Protein AF-A0A9P9PGM4-F1 (afdb_monomer)

Radius of gyration: 31.2 Å; Cα contacts (8 Å, |Δi|>4): 717; chains: 1; bounding box: 84×68×75 Å

pLDDT: mean 77.13, std 28.69, range [23.31, 98.94]

Mean predicted aligned error: 14.94 Å

Solvent-accessible surface area (backbone atoms only — not comparable to full-atom values): 25599 Å² total; per-residue (Å²): 131,80,51,75,68,53,51,31,51,33,7,50,48,5,20,60,52,17,22,42,51,17,22,19,46,6,39,38,34,38,73,33,53,32,73,58,40,45,69,77,31,75,88,43,67,86,61,57,68,19,36,38,88,77,63,39,57,50,18,42,66,54,51,47,37,51,41,26,46,18,38,42,52,17,50,51,50,50,51,53,46,62,68,71,51,83,78,66,97,76,71,87,83,54,50,45,58,42,17,52,52,39,40,43,32,40,52,41,10,62,37,93,100,46,55,73,75,36,70,59,94,58,77,57,69,42,50,54,46,0,47,58,39,26,74,75,66,76,40,50,91,76,7,22,54,32,79,84,45,42,48,30,80,36,48,42,22,39,56,50,41,30,74,70,44,57,83,92,48,28,50,64,49,25,26,46,54,10,18,31,22,23,52,12,67,64,27,18,51,42,22,24,23,49,23,50,22,37,38,30,22,29,71,68,43,54,55,66,59,17,49,52,51,21,41,51,48,23,55,77,71,67,35,64,68,55,30,48,25,44,60,54,8,72,68,50,58,58,70,58,25,48,73,70,32,35,79,83,59,74,53,58,45,51,61,37,28,55,33,37,50,13,52,25,42,24,44,46,64,46,89,65,54,56,61,60,46,42,29,35,52,18,39,44,11,29,38,3,18,54,42,10,12,43,23,19,22,40,33,12,10,66,66,14,39,89,51,51,59,62,84,52,56,78,42,35,57,62,44,66,54,55,49,53,54,51,48,54,60,51,52,74,70,35,73,65,56,71,50,52,69,48,43,62,51,46,54,56,46,52,53,45,49,55,52,50,52,54,52,50,54,55,54,58,67,70,63,80,80,76,94,75,87,84,72,94,69,86,81,70,72,72,83,81,54,62,77,69,59,55,53,53,53,52,54,52,51,53,53,52,50,52,53,50,47,69,75,62,48,94,81,74,71,90,79,72,91,68,91,79,81,80,77,84,80,86,75,95,64,77,72,91,62,88,83,77,79,72,94,88,68,82,92,68,87,83,49,75,70,56,56,53,53,56,65,72,68,49,96,59,74,77,62,81,87,76,88,77,82,85,131

Structure (mmCIF, N/CA/C/O backbone):
data_AF-A0A9P9PGM4-F1
#
_entry.id   AF-A0A9P9PGM4-F1
#
loop_
_atom_site.group_PDB
_atom_site.id
_atom_site.type_symbol
_atom_site.label_atom_id
_atom_site.label_alt_id
_atom_site.label_comp_id
_atom_site.label_asym_id
_atom_site.label_entity_id
_atom_site.label_seq_id
_atom_site.pdbx_PDB_ins_code
_atom_site.Cartn_x
_atom_site.Cartn_y
_atom_site.Cartn_z
_atom_site.occupancy
_atom_site.B_iso_or_equiv
_atom_site.auth_seq_id
_atom_site.auth_comp_id
_atom_site.auth_asym_id
_atom_site.auth_atom_id
_atom_site.pdbx_PDB_model_num
ATOM 1 N N . MET A 1 1 ? -16.992 -25.460 -6.077 1.00 38.62 1 MET A N 1
ATOM 2 C CA . MET A 1 1 ? -17.039 -23.987 -5.975 1.00 38.62 1 MET A CA 1
ATOM 3 C C . MET A 1 1 ? -16.784 -23.627 -4.524 1.00 38.62 1 MET A C 1
ATOM 5 O O . MET A 1 1 ? -17.446 -24.204 -3.668 1.00 38.62 1 MET A O 1
ATOM 9 N N . ALA A 1 2 ? -15.798 -22.774 -4.248 1.00 45.53 2 ALA A N 1
ATOM 10 C CA . ALA A 1 2 ? -15.539 -22.279 -2.897 1.00 45.53 2 ALA A CA 1
ATOM 11 C C . ALA A 1 2 ? -16.765 -21.506 -2.378 1.00 45.53 2 ALA A C 1
ATOM 13 O O . ALA A 1 2 ? -17.490 -20.889 -3.161 1.00 45.53 2 ALA A O 1
ATOM 14 N N . SER A 1 3 ? -17.035 -21.563 -1.072 1.00 62.41 3 SER A N 1
ATOM 15 C CA . SER A 1 3 ? -18.123 -20.767 -0.487 1.00 62.41 3 SER A CA 1
ATOM 16 C C . SER A 1 3 ? -17.787 -19.269 -0.557 1.00 62.41 3 SER A C 1
ATOM 18 O O . SER A 1 3 ? -16.615 -18.896 -0.544 1.00 62.41 3 SER A O 1
ATOM 20 N N . SER A 1 4 ? -18.786 -18.381 -0.580 1.00 61.41 4 SER A N 1
ATOM 21 C CA . SER A 1 4 ? -18.541 -16.925 -0.583 1.00 61.41 4 SER A CA 1
ATOM 22 C C . SER A 1 4 ? -17.719 -16.449 0.627 1.00 61.41 4 SER A C 1
ATOM 24 O O . SER A 1 4 ? -16.965 -15.482 0.529 1.00 61.41 4 SER A O 1
ATOM 26 N N . HIS A 1 5 ? -17.825 -17.149 1.760 1.00 64.00 5 HIS A N 1
ATOM 27 C CA . HIS A 1 5 ? -17.013 -16.908 2.953 1.00 64.00 5 HIS A CA 1
ATOM 28 C C . HIS A 1 5 ? -15.541 -17.297 2.748 1.00 64.00 5 HIS A C 1
ATOM 30 O O . HIS A 1 5 ? -14.648 -16.572 3.178 1.00 64.00 5 HIS A O 1
ATOM 36 N N . ASP A 1 6 ? -15.298 -18.407 2.055 1.00 81.38 6 ASP A N 1
ATOM 37 C CA . ASP A 1 6 ? -13.960 -18.911 1.735 1.00 81.38 6 ASP A CA 1
ATOM 38 C C . ASP A 1 6 ? -13.230 -17.956 0.776 1.00 81.38 6 ASP A C 1
ATOM 40 O O . ASP A 1 6 ? -12.107 -17.532 1.037 1.00 81.38 6 ASP A O 1
ATOM 44 N N . MET A 1 7 ? -13.939 -17.460 -0.246 1.00 86.94 7 MET A N 1
ATOM 45 C CA . MET A 1 7 ? -13.414 -16.442 -1.164 1.00 86.94 7 MET A CA 1
ATOM 46 C C . MET A 1 7 ? -13.068 -15.118 -0.469 1.00 86.94 7 MET A C 1
ATOM 48 O O . MET A 1 7 ? -12.040 -14.513 -0.765 1.00 86.94 7 MET A O 1
ATOM 52 N N . ARG A 1 8 ? -13.908 -14.647 0.462 1.00 91.88 8 ARG A N 1
ATOM 53 C CA . ARG A 1 8 ? -13.643 -13.398 1.195 1.00 91.88 8 ARG A CA 1
ATOM 54 C C . ARG A 1 8 ? -12.407 -13.519 2.087 1.00 91.88 8 ARG A C 1
ATOM 56 O O . ARG A 1 8 ? -11.615 -12.579 2.162 1.00 91.88 8 ARG A O 1
ATOM 63 N N . THR A 1 9 ? -12.251 -14.660 2.754 1.00 95.38 9 THR A N 1
ATOM 64 C CA . THR A 1 9 ? -11.069 -14.973 3.568 1.00 95.38 9 THR A CA 1
ATOM 65 C C . THR A 1 9 ? -9.816 -15.018 2.701 1.00 95.38 9 THR A C 1
ATOM 67 O O . THR A 1 9 ? -8.855 -14.316 3.004 1.00 95.38 9 THR A O 1
ATOM 70 N N . SER A 1 10 ? -9.861 -15.746 1.581 1.00 97.50 10 SER A N 1
ATOM 71 C CA . SER A 1 10 ? -8.772 -15.805 0.600 1.00 97.50 10 SER A CA 1
ATOM 72 C C . SER A 1 10 ? -8.341 -14.408 0.131 1.00 97.50 10 SER A C 1
ATOM 74 O O . SER A 1 10 ? -7.159 -14.081 0.205 1.00 97.50 10 SER A O 1
ATOM 76 N N . ARG A 1 11 ? -9.283 -13.540 -0.262 1.00 98.44 11 ARG A N 1
ATOM 77 C CA . ARG A 1 11 ? -8.988 -12.165 -0.714 1.00 98.44 11 ARG A CA 1
ATOM 78 C C . ARG A 1 11 ? -8.483 -11.253 0.397 1.00 98.44 11 ARG A C 1
ATOM 80 O O . ARG A 1 11 ? -7.671 -10.374 0.145 1.00 98.44 11 ARG A O 1
ATOM 87 N N . THR A 1 12 ? -8.929 -11.463 1.632 1.00 98.38 12 THR A N 1
ATOM 88 C CA . THR A 1 12 ? -8.435 -10.709 2.795 1.00 98.38 12 THR A CA 1
ATOM 89 C C . THR A 1 12 ? -6.987 -11.085 3.115 1.00 98.38 12 THR A C 1
ATOM 91 O O . THR A 1 12 ? -6.157 -10.205 3.336 1.00 98.38 12 THR A O 1
ATOM 94 N N . LEU A 1 13 ? -6.667 -12.383 3.099 1.00 98.50 13 LEU A N 1
ATOM 95 C CA . LEU A 1 13 ? -5.295 -12.867 3.254 1.00 98.50 13 LEU A CA 1
ATOM 96 C C . LEU A 1 13 ? -4.415 -12.425 2.083 1.00 98.50 13 LEU A C 1
ATOM 98 O O . LEU A 1 13 ? -3.299 -11.969 2.309 1.00 98.50 13 LEU A O 1
ATOM 102 N N . GLY A 1 14 ? -4.941 -12.512 0.860 1.00 98.75 14 GLY A N 1
ATOM 103 C CA . GLY A 1 14 ? -4.270 -12.064 -0.352 1.00 98.75 14 GLY A CA 1
ATOM 104 C C . GLY A 1 14 ? -3.932 -10.583 -0.282 1.00 98.75 14 GLY A C 1
ATOM 105 O O . GLY A 1 14 ? -2.800 -10.221 -0.550 1.00 98.75 14 GLY A O 1
ATOM 106 N N . ALA A 1 15 ? -4.859 -9.729 0.157 1.00 98.81 15 ALA A N 1
ATOM 107 C CA . ALA A 1 15 ? -4.607 -8.299 0.311 1.00 98.81 15 ALA A CA 1
ATOM 108 C C . ALA A 1 15 ? -3.449 -8.006 1.284 1.00 98.81 15 ALA A C 1
ATOM 110 O O . ALA A 1 15 ? -2.543 -7.247 0.959 1.00 98.81 15 ALA A O 1
ATOM 111 N N . LEU A 1 16 ? -3.441 -8.633 2.465 1.00 98.56 16 LEU A N 1
ATOM 112 C CA . LEU A 1 16 ? -2.390 -8.415 3.468 1.00 98.56 16 LEU A CA 1
ATOM 113 C C . LEU A 1 16 ? -1.029 -8.965 3.037 1.00 98.56 16 LEU A C 1
ATOM 115 O O . LEU A 1 16 ? -0.017 -8.285 3.171 1.00 98.56 16 LEU A O 1
ATOM 119 N N . LEU A 1 17 ? -1.000 -10.202 2.541 1.00 98.81 17 LEU A N 1
ATOM 120 C CA . LEU A 1 17 ? 0.240 -10.853 2.120 1.00 98.81 17 LEU A CA 1
ATOM 121 C C . LEU A 1 17 ? 0.735 -10.317 0.777 1.00 98.81 17 LEU A C 1
ATOM 123 O O . LEU A 1 17 ? 1.930 -10.366 0.517 1.00 98.81 17 LEU A O 1
ATOM 127 N N . GLY A 1 18 ? -0.157 -9.773 -0.047 1.00 98.88 18 GLY A N 1
ATOM 128 C CA . GLY A 1 18 ? 0.167 -9.103 -1.297 1.00 98.88 18 GLY A CA 1
ATOM 129 C C . GLY A 1 18 ? 0.931 -7.802 -1.073 1.00 98.88 18 GLY A C 1
ATOM 130 O O . GLY A 1 18 ? 1.897 -7.568 -1.789 1.00 98.88 18 GLY A O 1
ATOM 131 N N . VAL A 1 19 ? 0.576 -7.019 -0.041 1.00 98.94 19 VAL A N 1
ATOM 132 C CA . VAL A 1 19 ? 1.385 -5.861 0.390 1.00 98.94 19 VAL A CA 1
ATOM 133 C C . VAL A 1 19 ? 2.810 -6.299 0.702 1.00 98.94 19 VAL A C 1
ATOM 135 O O . VAL A 1 19 ? 3.750 -5.789 0.107 1.00 98.94 19 VAL A O 1
ATOM 138 N N . HIS A 1 20 ? 2.969 -7.307 1.561 1.00 98.75 20 HIS A N 1
ATOM 139 C CA . HIS A 1 20 ? 4.302 -7.766 1.954 1.00 98.75 20 HIS A CA 1
ATOM 140 C C . HIS A 1 20 ? 5.088 -8.411 0.803 1.00 98.75 20 HIS A C 1
ATOM 142 O O . HIS A 1 20 ? 6.284 -8.201 0.634 1.00 98.75 20 HIS A O 1
ATOM 148 N N . THR A 1 21 ? 4.406 -9.161 -0.057 1.00 98.81 21 THR A N 1
ATOM 149 C CA . THR A 1 21 ? 5.027 -9.733 -1.256 1.00 98.81 21 THR A CA 1
ATOM 150 C C . THR A 1 21 ? 5.567 -8.641 -2.175 1.00 98.81 21 THR A C 1
ATOM 152 O O . THR A 1 21 ? 6.691 -8.755 -2.655 1.00 98.81 21 THR A O 1
ATOM 155 N N . GLY A 1 22 ? 4.774 -7.593 -2.412 1.00 98.88 22 GLY A N 1
ATOM 156 C CA . GLY A 1 22 ? 5.165 -6.464 -3.246 1.00 98.88 22 GLY A CA 1
ATOM 157 C C . GLY A 1 22 ? 6.321 -5.663 -2.660 1.00 98.88 22 GLY A C 1
ATOM 158 O O . GLY A 1 22 ? 7.270 -5.385 -3.385 1.00 98.88 22 GLY A O 1
ATOM 159 N N . ASP A 1 23 ? 6.271 -5.391 -1.357 1.00 98.88 23 ASP A N 1
ATOM 160 C CA . ASP A 1 23 ? 7.360 -4.785 -0.586 1.00 98.88 23 ASP A CA 1
ATOM 161 C C . ASP A 1 23 ? 8.661 -5.601 -0.737 1.00 98.88 23 ASP A C 1
ATOM 163 O O . ASP A 1 23 ? 9.635 -5.155 -1.342 1.00 98.88 23 ASP A O 1
ATOM 167 N N . SER A 1 24 ? 8.637 -6.867 -0.308 1.00 98.69 24 SER A N 1
ATOM 168 C CA . SER A 1 24 ? 9.812 -7.749 -0.306 1.00 98.69 24 SER A CA 1
ATOM 169 C C . SER A 1 24 ? 10.426 -7.969 -1.693 1.00 98.69 24 SER A C 1
ATOM 171 O O . SER A 1 24 ? 11.635 -8.180 -1.806 1.00 98.69 24 SER A O 1
ATOM 173 N N . LEU A 1 25 ? 9.605 -7.999 -2.749 1.00 98.75 25 LEU A N 1
ATOM 174 C CA . LEU A 1 25 ? 10.077 -8.136 -4.127 1.00 98.75 25 LEU A CA 1
ATOM 175 C C . LEU A 1 25 ? 10.639 -6.807 -4.655 1.00 98.75 25 LEU A C 1
ATOM 177 O O . LEU A 1 25 ? 11.680 -6.792 -5.311 1.00 98.75 25 LEU A O 1
ATOM 181 N N . GLY A 1 26 ? 9.961 -5.697 -4.362 1.00 98.62 26 GLY A N 1
ATOM 182 C CA . GLY A 1 26 ? 10.318 -4.364 -4.832 1.00 98.62 26 GLY A CA 1
ATOM 183 C C . GLY A 1 26 ? 11.550 -3.768 -4.155 1.00 98.62 26 GLY A C 1
ATOM 184 O O . GLY A 1 26 ? 12.292 -3.039 -4.814 1.00 98.62 26 GLY A O 1
ATOM 185 N N . ALA A 1 27 ? 11.835 -4.140 -2.905 1.00 98.50 27 ALA A N 1
ATOM 186 C CA . ALA A 1 27 ? 12.984 -3.661 -2.130 1.00 98.50 27 ALA A CA 1
ATOM 187 C C . ALA A 1 27 ? 14.340 -3.937 -2.805 1.00 98.50 27 ALA A C 1
ATOM 189 O O . ALA A 1 27 ? 15.299 -3.183 -2.652 1.00 98.50 27 ALA A O 1
ATOM 190 N N . THR A 1 28 ? 14.440 -4.996 -3.615 1.00 98.44 28 THR A N 1
ATOM 191 C CA . THR A 1 28 ? 15.651 -5.298 -4.397 1.00 98.44 28 THR A CA 1
ATOM 192 C C . THR A 1 28 ? 15.962 -4.218 -5.444 1.00 98.44 28 THR A C 1
ATOM 194 O O . THR A 1 28 ? 17.128 -4.005 -5.793 1.00 98.44 28 THR A O 1
ATOM 197 N N . LEU A 1 29 ? 14.928 -3.569 -5.986 1.00 98.06 29 LEU A N 1
ATOM 198 C CA . LEU A 1 29 ? 15.007 -2.670 -7.143 1.00 98.06 29 LEU A CA 1
ATOM 199 C C . LEU A 1 29 ? 14.884 -1.188 -6.772 1.00 98.06 29 LEU A C 1
ATOM 201 O O . LEU A 1 29 ? 14.955 -0.331 -7.656 1.00 98.06 29 LEU A O 1
ATOM 205 N N . GLU A 1 30 ? 14.736 -0.898 -5.482 1.00 97.44 30 GLU A N 1
ATOM 206 C CA . GLU A 1 30 ? 14.488 0.442 -4.971 1.00 97.44 30 GLU A CA 1
ATOM 207 C C . GLU A 1 30 ? 15.590 1.420 -5.425 1.00 97.44 30 GLU A C 1
ATOM 209 O O . GLU A 1 30 ? 16.785 1.105 -5.464 1.00 97.44 30 GLU A O 1
ATOM 214 N N . PHE A 1 31 ? 15.156 2.606 -5.848 1.00 96.69 31 PHE A N 1
ATOM 215 C CA . PHE A 1 31 ? 15.925 3.701 -6.448 1.00 96.69 31 PHE A CA 1
ATOM 216 C C . PHE A 1 31 ? 16.583 3.423 -7.804 1.00 96.69 31 PHE A C 1
ATOM 218 O O . PHE A 1 31 ? 17.164 4.344 -8.391 1.00 96.69 31 PHE A O 1
ATOM 225 N N . LYS A 1 32 ? 16.474 2.210 -8.359 1.00 97.00 32 LYS A N 1
ATOM 226 C CA . LYS A 1 32 ? 17.022 1.922 -9.690 1.00 97.00 32 LYS A CA 1
ATOM 227 C C . LYS A 1 32 ? 16.141 2.520 -10.783 1.00 97.00 32 LYS A C 1
ATOM 229 O O . LYS A 1 32 ? 14.919 2.389 -10.726 1.00 97.00 32 LYS A O 1
ATOM 234 N N . PRO A 1 33 ? 16.715 3.149 -11.819 1.00 96.56 33 PRO A N 1
ATOM 235 C CA . PRO A 1 33 ? 15.942 3.538 -12.986 1.00 96.56 33 PRO A CA 1
ATOM 236 C C . PRO A 1 33 ? 15.572 2.303 -13.818 1.00 96.56 33 PRO A C 1
ATOM 238 O O . PRO A 1 33 ? 16.353 1.356 -13.917 1.00 96.56 33 PRO A O 1
ATOM 241 N N . TRP A 1 34 ? 14.420 2.352 -14.492 1.00 96.81 34 TRP A N 1
ATOM 242 C CA . TRP A 1 34 ? 13.911 1.255 -15.326 1.00 96.81 34 TRP A CA 1
ATOM 243 C C . TRP A 1 34 ? 14.959 0.642 -16.272 1.00 96.81 34 TRP A C 1
ATOM 245 O O . TRP A 1 34 ? 15.064 -0.575 -16.353 1.00 96.81 34 TRP A O 1
ATOM 255 N N . PHE A 1 35 ? 15.771 1.454 -16.963 1.00 95.94 35 PHE A N 1
ATOM 256 C CA . PHE A 1 35 ? 16.743 0.932 -17.937 1.00 95.94 35 PHE A CA 1
ATOM 257 C C . PHE A 1 35 ? 17.831 0.062 -17.287 1.00 95.94 35 PHE A C 1
ATOM 259 O O . PHE A 1 35 ? 18.347 -0.857 -17.917 1.00 95.94 35 PHE A O 1
ATOM 266 N N . GLU A 1 36 ? 18.189 0.348 -16.032 1.00 96.94 36 GLU A N 1
ATOM 267 C CA . GLU A 1 36 ? 19.142 -0.462 -15.276 1.00 96.94 36 GLU A CA 1
ATOM 268 C C . GLU A 1 36 ? 18.472 -1.762 -14.832 1.00 96.94 36 GLU A C 1
ATOM 270 O O . GLU A 1 36 ? 19.043 -2.836 -15.010 1.00 96.94 36 GLU A O 1
ATOM 275 N N . VAL A 1 37 ? 17.234 -1.675 -14.335 1.00 97.25 37 VAL A N 1
ATOM 276 C CA . VAL A 1 37 ? 16.439 -2.848 -13.954 1.00 97.25 37 VAL A CA 1
ATOM 277 C C . VAL A 1 37 ? 16.265 -3.796 -15.139 1.00 97.25 37 VAL A C 1
ATOM 279 O O . VAL A 1 37 ? 16.606 -4.968 -15.021 1.00 97.25 37 VAL A O 1
ATOM 282 N N . ALA A 1 38 ? 15.838 -3.286 -16.296 1.00 96.00 38 ALA A N 1
ATOM 283 C CA . ALA A 1 38 ? 15.664 -4.062 -17.522 1.00 96.00 38 ALA A CA 1
ATOM 284 C C . ALA A 1 38 ? 16.978 -4.687 -18.026 1.00 96.00 38 ALA A C 1
ATOM 286 O O . ALA A 1 38 ? 16.963 -5.747 -18.645 1.00 96.00 38 ALA A O 1
ATOM 287 N N . SER A 1 39 ? 18.129 -4.064 -17.745 1.00 96.81 39 SER A N 1
ATOM 288 C CA . SER A 1 39 ? 19.433 -4.639 -18.087 1.00 96.81 39 SER A CA 1
ATOM 289 C C . SER A 1 39 ? 19.857 -5.770 -17.145 1.00 96.81 39 SER A C 1
ATOM 291 O O . SER A 1 39 ? 20.552 -6.682 -17.590 1.00 96.81 39 SER A O 1
ATOM 293 N N . ILE A 1 40 ? 19.515 -5.695 -15.855 1.00 96.38 40 ILE A N 1
ATOM 294 C CA . ILE A 1 40 ? 19.891 -6.704 -14.847 1.00 96.38 40 ILE A CA 1
ATOM 295 C C . ILE A 1 40 ? 18.903 -7.880 -14.862 1.00 96.38 40 ILE A C 1
ATOM 297 O O . ILE A 1 40 ? 19.309 -9.032 -14.716 1.00 96.38 40 ILE A O 1
ATOM 301 N N . TYR A 1 41 ? 17.620 -7.588 -15.071 1.00 96.31 41 TYR A N 1
ATOM 302 C CA . TYR A 1 41 ? 16.508 -8.534 -15.051 1.00 96.31 41 TYR A CA 1
ATOM 303 C C . TYR A 1 41 ? 15.679 -8.424 -16.344 1.00 96.31 41 TYR A C 1
ATOM 305 O O . TYR A 1 41 ? 14.542 -7.952 -16.299 1.00 96.31 41 TYR A O 1
ATOM 313 N N . PRO A 1 42 ? 16.212 -8.856 -17.503 1.00 93.94 42 PRO A N 1
ATOM 314 C CA . PRO A 1 42 ? 15.514 -8.736 -18.789 1.00 93.94 42 PRO A CA 1
ATOM 315 C C . PRO A 1 42 ? 14.188 -9.512 -18.847 1.00 93.94 42 PRO A C 1
ATOM 317 O O . PRO A 1 42 ? 13.287 -9.112 -19.576 1.00 93.94 42 PRO A O 1
ATOM 320 N N . ASP A 1 43 ? 14.048 -10.571 -18.042 1.00 93.50 43 ASP A N 1
ATOM 321 C CA . ASP A 1 43 ? 12.823 -11.380 -17.910 1.00 93.50 43 ASP A CA 1
ATOM 322 C C . ASP A 1 43 ? 11.999 -11.030 -16.644 1.00 93.50 43 ASP A C 1
ATOM 324 O O . ASP A 1 43 ? 11.068 -11.747 -16.254 1.00 93.50 43 ASP A O 1
ATOM 328 N N . GLY A 1 44 ? 12.360 -9.924 -15.982 1.00 96.00 44 GLY A N 1
ATOM 329 C CA . GLY A 1 44 ? 11.794 -9.464 -14.717 1.00 96.00 44 GLY A CA 1
ATOM 330 C C . GLY A 1 44 ? 12.378 -10.152 -13.476 1.00 96.00 44 GLY A C 1
ATOM 331 O O . GLY A 1 44 ? 12.857 -11.289 -13.515 1.00 96.00 44 GLY A O 1
ATOM 332 N N . LEU A 1 45 ? 12.341 -9.458 -12.335 1.00 97.12 45 LEU A N 1
ATOM 333 C CA . LEU A 1 45 ? 12.728 -10.025 -11.042 1.00 97.12 45 LEU A CA 1
ATOM 334 C C . LEU A 1 45 ? 11.618 -10.961 -10.542 1.00 97.12 45 LEU A C 1
ATOM 336 O O . LEU A 1 45 ? 10.619 -10.519 -9.986 1.00 97.12 45 LEU A O 1
ATOM 340 N N . ARG A 1 46 ? 11.795 -12.268 -10.749 1.00 97.31 46 ARG A N 1
ATOM 341 C CA . ARG A 1 46 ? 10.783 -13.306 -10.452 1.00 97.31 46 ARG A CA 1
ATOM 342 C C . ARG A 1 46 ? 10.930 -13.951 -9.069 1.00 97.31 46 ARG A C 1
ATOM 344 O O . ARG A 1 46 ? 10.139 -14.821 -8.703 1.00 97.31 46 ARG A O 1
ATOM 351 N N . GLU A 1 47 ? 11.941 -13.556 -8.301 1.00 98.06 47 GLU A N 1
ATOM 352 C CA . GLU A 1 47 ? 12.266 -14.130 -6.997 1.00 98.06 47 GLU A CA 1
ATOM 353 C C . GLU A 1 47 ? 12.496 -13.039 -5.956 1.00 98.06 47 GLU A C 1
ATOM 355 O O . GLU A 1 47 ? 13.208 -12.072 -6.207 1.00 98.06 47 GLU A O 1
ATOM 360 N N . ILE A 1 48 ? 11.968 -13.243 -4.748 1.00 98.62 48 ILE A N 1
ATOM 361 C CA . ILE A 1 48 ? 12.339 -12.429 -3.588 1.00 98.62 48 ILE A CA 1
ATOM 362 C C . ILE A 1 48 ? 13.762 -12.828 -3.180 1.00 98.62 48 ILE A C 1
ATOM 364 O O . ILE A 1 48 ? 13.974 -13.913 -2.620 1.00 98.62 48 ILE A O 1
ATOM 368 N N . VAL A 1 49 ? 14.731 -11.970 -3.501 1.00 98.25 49 VAL A N 1
ATOM 369 C CA . VAL A 1 49 ? 16.171 -12.207 -3.281 1.00 98.25 49 VAL A CA 1
ATOM 370 C C . VAL A 1 49 ? 16.791 -11.289 -2.226 1.00 98.25 49 VAL A C 1
ATOM 372 O O . VAL A 1 49 ? 17.884 -11.591 -1.755 1.00 98.25 49 VAL A O 1
ATOM 375 N N . GLY A 1 50 ? 16.100 -10.222 -1.811 1.00 98.12 50 GLY A N 1
ATOM 376 C CA . GLY A 1 50 ? 16.663 -9.217 -0.906 1.00 98.12 50 GLY A CA 1
ATOM 377 C C . GLY A 1 50 ? 17.674 -8.306 -1.614 1.00 98.12 50 GLY A C 1
ATOM 378 O O . GLY A 1 50 ? 17.513 -7.997 -2.795 1.00 98.12 50 GLY A O 1
ATOM 379 N N . GLY A 1 51 ? 18.721 -7.871 -0.918 1.00 97.44 51 GLY A N 1
ATOM 380 C CA . GLY A 1 51 ? 19.715 -6.934 -1.436 1.00 97.44 51 GLY A CA 1
ATOM 381 C C . GLY A 1 51 ? 19.170 -5.506 -1.502 1.00 97.44 51 GLY A C 1
ATOM 382 O O . GLY A 1 51 ? 18.676 -4.976 -0.509 1.00 97.44 51 GLY A O 1
ATOM 383 N N . GLY A 1 52 ? 19.270 -4.869 -2.668 1.00 96.69 52 GLY A N 1
ATOM 384 C CA . GLY A 1 52 ? 18.840 -3.480 -2.835 1.00 96.69 52 GLY A CA 1
ATOM 385 C C . GLY A 1 52 ? 19.740 -2.474 -2.097 1.00 96.69 52 GLY A C 1
ATOM 386 O O . GLY A 1 52 ? 20.862 -2.812 -1.708 1.00 96.69 52 GLY A O 1
ATOM 387 N N . PRO A 1 53 ? 19.285 -1.223 -1.920 1.00 96.50 53 PRO A N 1
ATOM 388 C CA . PRO A 1 53 ? 20.094 -0.142 -1.344 1.00 96.50 53 PRO A CA 1
ATOM 389 C C . PRO A 1 53 ? 20.504 -0.369 0.119 1.00 96.50 53 PRO A C 1
ATOM 391 O O . PRO A 1 53 ? 21.484 0.225 0.573 1.00 96.50 53 PRO A O 1
ATOM 394 N N . PHE A 1 54 ? 19.797 -1.240 0.842 1.00 96.50 54 PHE A N 1
ATOM 395 C CA . PHE A 1 54 ? 20.006 -1.483 2.271 1.00 96.50 54 PHE A CA 1
ATOM 396 C C . PHE A 1 54 ? 20.499 -2.899 2.609 1.00 96.50 54 PHE A C 1
ATOM 398 O O . PHE A 1 54 ? 20.563 -3.248 3.786 1.00 96.50 54 PHE A O 1
ATOM 405 N N . ASP A 1 55 ? 20.869 -3.700 1.601 1.00 97.38 55 ASP A N 1
ATOM 406 C CA . ASP A 1 55 ? 21.300 -5.099 1.763 1.00 97.38 55 ASP A CA 1
ATOM 407 C C . ASP A 1 55 ? 20.279 -5.946 2.552 1.00 97.38 55 ASP A C 1
ATOM 409 O O . ASP A 1 55 ? 20.594 -6.653 3.513 1.00 97.38 55 ASP A O 1
ATOM 413 N N . TRP A 1 56 ? 19.007 -5.827 2.163 1.00 97.50 56 TRP A N 1
ATOM 414 C CA . TRP A 1 56 ? 17.889 -6.498 2.810 1.00 97.50 56 TRP A CA 1
ATOM 415 C C . TRP A 1 56 ? 18.054 -8.024 2.776 1.00 97.50 56 TRP A C 1
ATOM 417 O O . TRP A 1 56 ? 18.334 -8.596 1.720 1.00 97.50 56 TRP A O 1
ATOM 427 N N . PRO A 1 57 ? 17.800 -8.741 3.882 1.00 97.88 57 PRO A N 1
ATOM 428 C CA . PRO A 1 57 ? 17.604 -10.183 3.816 1.00 97.88 57 PRO A CA 1
ATOM 429 C C . PRO A 1 57 ? 16.424 -10.531 2.897 1.00 97.88 57 PRO A C 1
ATOM 431 O O . PRO A 1 57 ? 15.421 -9.819 2.864 1.00 97.88 57 PRO A O 1
ATOM 434 N N . ALA A 1 58 ? 16.504 -11.652 2.178 1.00 98.31 58 ALA A N 1
ATOM 435 C CA . ALA A 1 58 ? 15.399 -12.105 1.336 1.00 98.31 58 ALA A CA 1
ATOM 436 C C . ALA A 1 58 ? 14.108 -12.285 2.161 1.00 98.31 58 ALA A C 1
ATOM 438 O O . ALA A 1 58 ? 14.085 -13.063 3.115 1.00 98.31 58 ALA A O 1
ATOM 439 N N . GLY A 1 59 ? 13.043 -11.576 1.771 1.00 97.75 59 GLY A N 1
ATOM 440 C CA . GLY A 1 59 ? 11.733 -11.606 2.433 1.00 97.75 59 GLY A CA 1
ATOM 441 C C . GLY A 1 59 ? 11.614 -10.724 3.677 1.00 97.75 59 GLY A C 1
ATOM 442 O O . GLY A 1 59 ? 10.606 -10.812 4.381 1.00 97.75 59 GLY A O 1
ATOM 443 N N . ALA A 1 60 ? 12.628 -9.904 3.975 1.00 97.56 60 ALA A N 1
ATOM 444 C CA . ALA A 1 60 ? 12.544 -8.905 5.032 1.00 97.56 60 ALA A CA 1
ATOM 445 C C . ALA A 1 60 ? 11.455 -7.867 4.728 1.00 97.56 60 ALA A C 1
ATOM 447 O O . ALA A 1 60 ? 11.265 -7.473 3.583 1.00 97.56 60 ALA A O 1
ATOM 448 N N . ALA A 1 61 ? 10.754 -7.437 5.773 1.00 97.12 61 ALA A N 1
ATOM 449 C CA . ALA A 1 61 ? 9.841 -6.303 5.715 1.00 97.12 61 ALA A CA 1
ATOM 450 C C . ALA A 1 61 ? 10.629 -4.982 5.688 1.00 97.12 61 ALA A C 1
ATOM 452 O O . ALA A 1 61 ? 11.567 -4.823 6.480 1.00 97.12 61 ALA A O 1
ATOM 453 N N . THR A 1 62 ? 10.215 -4.037 4.841 1.00 98.38 62 THR A N 1
ATOM 454 C CA . THR A 1 62 ? 10.655 -2.632 4.907 1.00 98.38 62 THR A CA 1
ATOM 455 C C . THR A 1 62 ? 9.667 -1.813 5.756 1.00 98.38 62 THR A C 1
ATOM 457 O O . THR A 1 62 ? 8.899 -2.378 6.553 1.00 98.38 62 THR A O 1
ATOM 460 N N . ASP A 1 63 ? 9.679 -0.478 5.650 1.00 98.38 63 ASP A N 1
ATOM 461 C CA . ASP A 1 63 ? 8.725 0.358 6.376 1.00 98.38 63 ASP A CA 1
ATOM 462 C C . ASP A 1 63 ? 7.277 0.189 5.872 1.00 98.38 63 ASP A C 1
ATOM 464 O O . ASP A 1 63 ? 6.352 0.286 6.686 1.00 98.38 63 ASP A O 1
ATOM 468 N N . ASP A 1 64 ? 7.068 -0.173 4.602 1.00 98.81 64 ASP A N 1
ATOM 469 C CA . ASP A 1 64 ? 5.782 -0.561 4.011 1.00 98.81 64 ASP A CA 1
ATOM 470 C C . ASP A 1 64 ? 5.057 -1.628 4.844 1.00 98.81 64 ASP A C 1
ATOM 472 O O . ASP A 1 64 ? 3.952 -1.417 5.379 1.00 98.81 64 ASP A O 1
ATOM 476 N N . THR A 1 65 ? 5.691 -2.793 4.994 1.00 98.75 65 THR A N 1
ATOM 477 C CA . THR A 1 65 ? 5.117 -3.925 5.725 1.00 98.75 65 THR A CA 1
ATOM 478 C C . THR A 1 65 ? 5.133 -3.697 7.227 1.00 98.75 65 THR A C 1
ATOM 480 O O . THR A 1 65 ? 4.149 -4.029 7.897 1.00 98.75 65 THR A O 1
ATOM 483 N N . ASP A 1 66 ? 6.188 -3.103 7.788 1.00 98.69 66 ASP A N 1
ATOM 484 C CA . ASP A 1 66 ? 6.255 -2.840 9.228 1.00 98.69 66 ASP A CA 1
ATOM 485 C C . ASP A 1 66 ? 5.152 -1.874 9.684 1.00 98.69 66 ASP A C 1
ATOM 487 O O . ASP A 1 66 ? 4.497 -2.087 10.714 1.00 98.69 66 ASP A O 1
ATOM 491 N N . LEU A 1 67 ? 4.876 -0.829 8.905 1.00 98.81 67 LEU A N 1
ATOM 492 C CA . LEU A 1 67 ? 3.800 0.102 9.218 1.00 98.81 67 LEU A CA 1
ATOM 493 C C . LEU A 1 67 ? 2.420 -0.483 8.894 1.00 98.81 67 LEU A C 1
ATOM 495 O O . LEU A 1 67 ? 1.465 -0.189 9.617 1.00 98.81 67 LEU A O 1
ATOM 499 N N . THR A 1 68 ? 2.297 -1.360 7.891 1.00 98.94 68 THR A N 1
ATOM 500 C CA . THR A 1 68 ? 1.077 -2.165 7.683 1.00 98.94 68 THR A CA 1
ATOM 501 C C . THR A 1 68 ? 0.798 -3.048 8.898 1.00 98.94 68 THR A C 1
ATOM 503 O O . THR A 1 68 ? -0.328 -3.093 9.404 1.00 98.94 68 THR A O 1
ATOM 506 N N . ARG A 1 69 ? 1.837 -3.703 9.429 1.00 98.69 69 ARG A N 1
ATOM 507 C CA . ARG A 1 69 ? 1.777 -4.518 10.645 1.00 98.69 69 ARG A CA 1
ATOM 508 C C . ARG A 1 69 ? 1.330 -3.684 11.844 1.00 98.69 69 ARG A C 1
ATOM 510 O O . ARG A 1 69 ? 0.499 -4.151 12.617 1.00 98.69 69 ARG A O 1
ATOM 517 N N . ALA A 1 70 ? 1.801 -2.444 11.986 1.00 98.81 70 ALA A N 1
ATOM 518 C CA . ALA A 1 70 ? 1.352 -1.545 13.053 1.00 98.81 70 ALA A CA 1
ATOM 519 C C . ALA A 1 70 ? -0.169 -1.289 13.017 1.00 98.81 70 ALA A C 1
ATOM 521 O O . ALA A 1 70 ? -0.825 -1.317 14.062 1.00 98.81 70 ALA A O 1
ATOM 522 N N . VAL A 1 71 ? -0.748 -1.095 11.827 1.00 98.88 71 VAL A N 1
ATOM 523 C CA . VAL A 1 71 ? -2.205 -0.940 11.663 1.00 98.88 71 VAL A CA 1
ATOM 524 C C . VAL A 1 71 ? -2.932 -2.268 11.914 1.00 98.88 71 VAL A C 1
ATOM 526 O O . VAL A 1 71 ? -3.971 -2.289 12.572 1.00 98.88 71 VAL A O 1
ATOM 529 N N . LEU A 1 72 ? -2.382 -3.394 11.452 1.00 98.75 72 LEU A N 1
ATOM 530 C CA . LEU A 1 72 ? -2.957 -4.724 11.680 1.00 98.75 72 LEU A CA 1
ATOM 531 C C . LEU A 1 72 ? -3.040 -5.075 13.177 1.00 98.75 72 LEU A C 1
ATOM 533 O O . LEU A 1 72 ? -4.075 -5.556 13.640 1.00 98.75 72 LEU A O 1
ATOM 537 N N . LEU A 1 73 ? -1.983 -4.792 13.945 1.00 98.62 73 LEU A N 1
ATOM 538 C CA . LEU A 1 73 ? -1.957 -4.995 15.398 1.00 98.62 73 LEU A CA 1
ATOM 539 C C . LEU A 1 73 ? -2.962 -4.090 16.125 1.00 98.62 73 LEU A C 1
ATOM 541 O O . LEU A 1 73 ? -3.599 -4.523 17.081 1.00 98.62 73 LEU A O 1
ATOM 545 N N . ALA A 1 74 ? -3.186 -2.867 15.639 1.00 98.44 74 ALA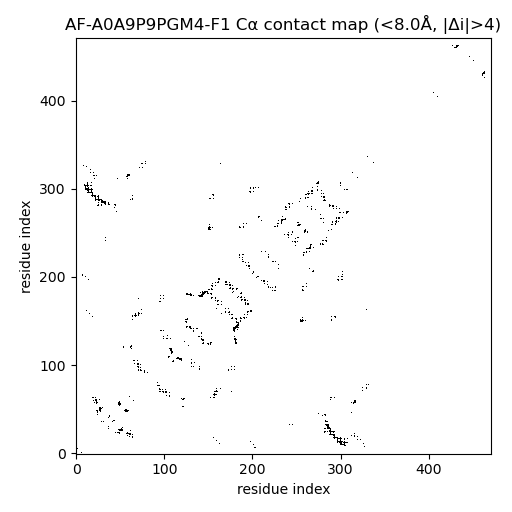 A N 1
ATOM 546 C CA . ALA A 1 74 ? -4.229 -1.998 16.181 1.00 98.44 74 ALA A CA 1
ATOM 547 C C . ALA A 1 74 ? -5.638 -2.600 16.021 1.00 98.44 74 ALA A C 1
ATOM 549 O O . ALA A 1 74 ? -6.450 -2.515 16.945 1.00 98.44 74 ALA A O 1
ATOM 550 N N . TYR A 1 75 ? -5.927 -3.256 14.889 1.00 97.69 75 TYR A N 1
ATOM 551 C CA . TYR A 1 75 ? -7.180 -4.005 14.724 1.00 97.69 75 TYR A CA 1
ATOM 552 C C . TYR A 1 75 ? -7.236 -5.259 15.592 1.00 97.69 75 TYR A C 1
ATOM 554 O O . TYR A 1 75 ? -8.305 -5.592 16.102 1.00 97.69 75 TYR A O 1
ATOM 562 N N . GLN A 1 76 ? -6.112 -5.949 15.790 1.00 96.38 76 GLN A N 1
ATOM 563 C CA . GLN A 1 76 ? -6.059 -7.078 16.716 1.00 96.38 76 GLN A CA 1
ATOM 564 C C . GLN A 1 76 ? -6.482 -6.651 18.128 1.00 96.38 76 GLN A C 1
ATOM 566 O O . GLN A 1 76 ? -7.346 -7.295 18.724 1.00 96.38 76 GLN A O 1
ATOM 571 N N . ASP A 1 77 ? -5.930 -5.542 18.622 1.00 95.19 77 ASP A N 1
ATOM 572 C CA . ASP A 1 77 ? -6.267 -4.988 19.934 1.00 95.19 77 ASP A CA 1
ATOM 573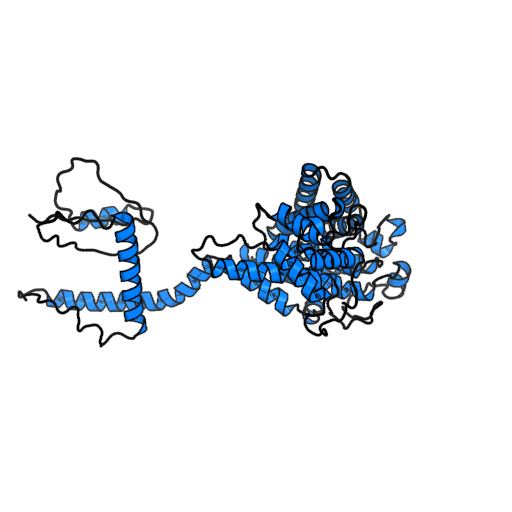 C C . ASP A 1 77 ? -7.733 -4.537 19.997 1.00 95.19 77 ASP A C 1
ATOM 575 O O . ASP A 1 77 ? -8.441 -4.877 20.946 1.00 95.19 77 ASP A O 1
ATOM 579 N N . TYR A 1 78 ? -8.226 -3.851 18.959 1.00 92.69 78 TYR A N 1
ATOM 580 C CA . TYR A 1 78 ? -9.639 -3.469 18.851 1.00 92.69 78 TYR A CA 1
ATOM 581 C C . TYR A 1 78 ? -10.574 -4.676 18.999 1.00 92.69 78 TYR A C 1
ATOM 583 O O . TYR A 1 78 ? -11.549 -4.633 19.755 1.00 92.69 78 TYR A O 1
ATOM 591 N N . HIS A 1 79 ? -10.269 -5.774 18.302 1.00 88.56 79 HIS A N 1
ATOM 592 C CA . HIS A 1 79 ? -11.077 -6.988 18.351 1.00 88.56 79 HIS A CA 1
ATOM 593 C C . HIS A 1 79 ? -10.978 -7.720 19.688 1.00 88.56 79 HIS A C 1
ATOM 595 O O . HIS A 1 79 ? -12.003 -8.191 20.182 1.00 88.56 79 HIS A O 1
ATOM 601 N N . ALA A 1 80 ? -9.794 -7.762 20.301 1.00 87.75 80 ALA A N 1
ATOM 602 C CA . ALA A 1 80 ? -9.612 -8.335 21.631 1.00 87.75 80 ALA A CA 1
ATOM 603 C C . ALA A 1 80 ? -10.427 -7.573 22.691 1.00 87.75 80 ALA A C 1
ATOM 605 O O . ALA A 1 80 ? -11.117 -8.190 23.506 1.00 87.75 80 ALA A O 1
ATOM 606 N N . VAL A 1 81 ? -10.425 -6.234 22.634 1.00 85.75 81 VAL A N 1
ATOM 607 C CA . VAL A 1 81 ? -11.250 -5.397 23.519 1.00 85.75 81 VAL A CA 1
ATOM 608 C C . VAL A 1 81 ? -12.731 -5.695 23.296 1.00 85.75 81 VAL A C 1
ATOM 610 O O . VAL A 1 81 ? -13.418 -6.057 24.248 1.00 85.75 81 VAL A O 1
ATOM 613 N N . LYS A 1 82 ? -13.221 -5.660 22.050 1.00 78.69 82 LYS A N 1
ATOM 614 C CA . LYS A 1 82 ? -14.635 -5.949 21.735 1.00 78.69 82 LYS A CA 1
ATOM 615 C C . LYS A 1 82 ? -15.091 -7.352 22.142 1.00 78.69 82 LYS A C 1
ATOM 617 O O . LYS A 1 82 ? -16.267 -7.537 22.453 1.00 78.69 82 LYS A O 1
ATOM 622 N N . GLU A 1 83 ? -14.199 -8.338 22.143 1.00 74.06 83 GLU A N 1
ATOM 623 C CA . GLU A 1 83 ? -14.511 -9.684 22.626 1.00 74.06 83 GLU A CA 1
ATOM 624 C C . GLU A 1 83 ? -14.672 -9.727 24.153 1.00 74.06 83 GLU A C 1
ATOM 626 O O . GLU A 1 83 ? -15.597 -10.377 24.657 1.00 74.06 83 GLU A O 1
ATOM 631 N N . SER A 1 84 ? -13.806 -9.012 24.877 1.00 69.56 84 SER A N 1
ATOM 632 C CA . SER A 1 84 ? -13.830 -8.924 26.341 1.00 69.56 84 SER A CA 1
ATOM 633 C C . SER A 1 84 ? -14.972 -8.053 26.883 1.00 69.56 84 SER A C 1
ATOM 635 O O . SER A 1 84 ? -15.543 -8.356 27.931 1.00 69.56 84 SER A O 1
ATOM 637 N N . ASP A 1 85 ? -15.366 -7.021 26.137 1.00 63.84 85 ASP A N 1
ATOM 638 C CA . ASP A 1 85 ? -16.206 -5.918 26.607 1.00 63.84 85 ASP A CA 1
ATOM 639 C C . ASP A 1 85 ? -17.709 -6.144 26.355 1.00 63.84 85 ASP A C 1
ATOM 641 O O . ASP A 1 85 ? -18.451 -5.274 25.899 1.00 63.84 85 ASP A O 1
ATOM 645 N N . ARG A 1 86 ? -18.208 -7.351 26.658 1.00 56.06 86 ARG A N 1
ATOM 646 C CA . ARG A 1 86 ? -19.641 -7.706 26.550 1.00 56.06 86 ARG A CA 1
ATOM 647 C C . ARG A 1 86 ? -20.542 -6.980 27.573 1.00 56.06 86 ARG A C 1
ATOM 649 O O . ARG A 1 86 ? -21.547 -7.562 27.995 1.00 56.06 86 ARG A O 1
ATOM 656 N N . GLY A 1 87 ? -20.228 -5.751 27.996 1.00 45.34 87 GLY A N 1
ATOM 657 C CA . GLY A 1 87 ? -21.107 -5.030 28.917 1.00 45.34 87 GLY A CA 1
ATOM 658 C C . GLY A 1 87 ? -20.659 -3.718 29.560 1.00 45.34 87 GLY A C 1
ATOM 659 O O . GLY A 1 87 ? -21.388 -3.301 30.459 1.00 45.34 87 GLY A O 1
ATOM 660 N N . THR A 1 88 ? -19.565 -3.051 29.173 1.00 43.81 88 THR A N 1
ATOM 661 C CA . THR A 1 88 ? -19.206 -1.756 29.788 1.00 43.81 88 THR A CA 1
ATOM 662 C C . THR A 1 88 ? -18.940 -0.653 28.761 1.00 43.81 88 THR A C 1
ATOM 664 O O . THR A 1 88 ? -18.134 -0.797 27.859 1.00 43.81 88 THR A O 1
ATOM 667 N N . ASP A 1 89 ? -19.650 0.471 28.900 1.00 50.09 89 ASP A N 1
ATOM 668 C CA . ASP A 1 89 ? -19.571 1.685 28.063 1.00 50.09 89 ASP A CA 1
ATOM 669 C C . ASP A 1 89 ? -18.311 2.538 28.371 1.00 50.09 89 ASP A C 1
ATOM 671 O O . ASP A 1 89 ? -18.362 3.770 28.404 1.00 50.09 89 ASP A O 1
ATOM 675 N N . GLU A 1 90 ? -17.156 1.919 28.636 1.00 42.66 90 GLU A N 1
ATOM 676 C CA . GLU A 1 90 ? -15.936 2.650 29.012 1.00 42.66 90 GLU A CA 1
ATOM 677 C C . GLU A 1 90 ? -14.952 2.789 27.838 1.00 42.66 90 GLU A C 1
ATOM 679 O O . GLU A 1 90 ? -14.033 2.001 27.656 1.00 42.66 90 GLU A O 1
ATOM 684 N N . GLY A 1 91 ? -15.128 3.873 27.070 1.00 54.75 91 GLY A N 1
ATOM 685 C CA . GLY A 1 91 ? -14.141 4.414 26.126 1.00 54.75 91 GLY A CA 1
ATOM 686 C C . GLY A 1 91 ? -14.151 3.781 24.731 1.00 54.75 91 GLY A C 1
ATOM 687 O O . GLY A 1 91 ? -13.794 2.624 24.535 1.00 54.75 91 GLY A O 1
ATOM 688 N N . GLU A 1 92 ? -14.497 4.568 23.711 1.00 75.31 92 GLU A N 1
ATOM 689 C CA . GLU A 1 92 ? -14.427 4.127 22.315 1.00 75.31 92 GLU A CA 1
ATOM 690 C C . GLU A 1 92 ? -12.960 3.881 21.905 1.00 75.31 92 GLU A C 1
ATOM 692 O O . GLU A 1 92 ? -12.161 4.815 21.796 1.00 75.31 92 GLU A O 1
ATOM 697 N N . PHE A 1 93 ? -12.581 2.611 21.711 1.00 88.81 93 PHE A N 1
ATOM 698 C CA . PHE A 1 93 ? -11.250 2.238 21.225 1.00 88.81 93 PHE A CA 1
ATOM 699 C C . PHE A 1 93 ? -10.977 2.915 19.876 1.00 88.81 93 PHE A C 1
ATOM 701 O O . PHE A 1 93 ? -11.694 2.689 18.902 1.00 88.81 93 PHE A O 1
ATOM 708 N N . ASN A 1 94 ? -9.912 3.714 19.805 1.00 94.12 94 ASN A N 1
ATOM 709 C CA . ASN A 1 94 ? -9.523 4.428 18.593 1.00 94.12 94 ASN A CA 1
ATOM 710 C C . ASN A 1 94 ? -8.390 3.684 17.871 1.00 94.12 94 ASN A C 1
ATOM 712 O O . ASN A 1 94 ? -7.231 3.743 18.291 1.00 94.12 94 ASN A O 1
ATOM 716 N N . VAL A 1 95 ? -8.724 3.019 16.760 1.00 97.00 95 VAL A N 1
ATOM 717 C CA . VAL A 1 95 ? -7.769 2.233 15.960 1.00 97.00 95 VAL A CA 1
ATOM 718 C C . VAL A 1 95 ? -6.635 3.097 15.414 1.00 97.00 95 VAL A C 1
ATOM 720 O O . VAL A 1 95 ? -5.480 2.682 15.465 1.00 97.00 95 VAL A O 1
ATOM 723 N N . ALA A 1 96 ? -6.918 4.319 14.956 1.00 97.69 96 ALA A N 1
ATOM 724 C CA . ALA A 1 96 ? -5.885 5.210 14.430 1.00 97.69 96 ALA A CA 1
ATOM 725 C C . ALA A 1 96 ? -4.860 5.626 15.496 1.00 97.69 96 ALA A C 1
ATOM 727 O O . ALA A 1 96 ? -3.666 5.714 15.207 1.00 97.69 96 ALA A O 1
ATOM 728 N N . ARG A 1 97 ? -5.301 5.816 16.746 1.00 97.81 97 ARG A N 1
ATOM 729 C CA . ARG A 1 97 ? -4.408 6.073 17.884 1.00 97.81 97 ARG A CA 1
ATOM 730 C C . ARG A 1 97 ? -3.539 4.861 18.196 1.00 97.81 97 ARG A C 1
ATOM 732 O O . ARG A 1 97 ? -2.325 5.012 18.305 1.00 97.81 97 ARG A O 1
ATOM 739 N N . ALA A 1 98 ? -4.142 3.677 18.288 1.00 98.31 98 ALA A N 1
ATOM 740 C CA . ALA A 1 98 ? -3.403 2.440 18.527 1.00 98.31 98 ALA A CA 1
ATOM 741 C C . ALA A 1 98 ? -2.378 2.168 17.410 1.00 98.31 98 ALA A C 1
ATOM 743 O O . ALA A 1 98 ? -1.226 1.849 17.697 1.00 98.31 98 ALA A O 1
ATOM 744 N N . ALA A 1 99 ? -2.750 2.391 16.146 1.00 98.75 99 ALA A N 1
ATOM 745 C CA . ALA A 1 99 ? -1.846 2.271 15.006 1.00 98.75 99 ALA A CA 1
ATOM 746 C C . ALA A 1 99 ? -0.677 3.264 15.089 1.00 98.75 99 ALA A C 1
ATOM 748 O O . ALA A 1 99 ? 0.470 2.880 14.869 1.00 98.75 99 ALA A O 1
ATOM 749 N N . ALA A 1 100 ? -0.938 4.521 15.463 1.00 98.62 100 ALA A N 1
ATOM 750 C CA . ALA A 1 100 ? 0.108 5.520 15.671 1.00 98.62 100 ALA A CA 1
ATOM 751 C C . ALA A 1 100 ? 1.041 5.158 16.843 1.00 98.62 100 ALA A C 1
ATOM 753 O O . ALA A 1 100 ? 2.246 5.401 16.771 1.00 98.62 100 ALA A O 1
ATOM 754 N N . ASP A 1 101 ? 0.519 4.549 17.912 1.00 98.56 101 ASP A N 1
ATOM 755 C CA . ASP A 1 101 ? 1.332 4.067 19.031 1.00 98.56 101 ASP A CA 1
ATOM 756 C C . ASP A 1 101 ? 2.189 2.848 18.642 1.00 98.56 101 ASP A C 1
ATOM 758 O O . ASP A 1 101 ? 3.357 2.790 19.030 1.00 98.56 101 ASP A O 1
ATOM 762 N N . TYR A 1 102 ? 1.682 1.911 17.831 1.00 98.75 102 TYR A N 1
ATOM 763 C CA . TYR A 1 102 ? 2.501 0.830 17.262 1.00 98.75 102 TYR A CA 1
ATOM 764 C C . TYR A 1 102 ? 3.561 1.350 16.287 1.00 98.75 102 TYR A C 1
ATOM 766 O O . TYR A 1 102 ? 4.713 0.927 16.366 1.00 98.75 102 TYR A O 1
ATOM 774 N N . ALA A 1 103 ? 3.211 2.304 15.421 1.00 98.75 103 ALA A N 1
ATOM 775 C CA . ALA A 1 103 ? 4.168 2.952 14.529 1.00 98.75 103 ALA A CA 1
ATOM 776 C C . ALA A 1 103 ? 5.256 3.698 15.321 1.00 98.75 103 ALA A C 1
ATOM 778 O O . ALA A 1 103 ? 6.423 3.689 14.937 1.00 98.75 103 ALA A O 1
ATOM 779 N N . LEU A 1 104 ? 4.911 4.293 16.469 1.00 98.38 104 LEU A N 1
ATOM 780 C CA . LEU A 1 104 ? 5.893 4.905 17.361 1.00 98.38 104 LEU A CA 1
ATOM 781 C C . LEU A 1 104 ? 6.814 3.861 18.012 1.00 98.38 104 LEU A C 1
ATOM 783 O O . LEU A 1 104 ? 8.022 4.075 18.041 1.00 98.38 104 LEU A O 1
ATOM 787 N N . LYS A 1 105 ? 6.282 2.718 18.470 1.00 98.50 105 LYS A N 1
ATOM 788 C CA . LYS A 1 105 ? 7.106 1.599 18.971 1.00 98.50 105 LYS A CA 1
ATOM 789 C C . LYS A 1 105 ? 8.094 1.120 17.905 1.00 98.50 105 LYS A C 1
ATOM 791 O O . LYS A 1 105 ? 9.277 0.967 18.199 1.00 98.50 105 LYS A O 1
ATOM 796 N N . TRP A 1 106 ? 7.633 0.956 16.664 1.00 98.44 106 TRP A N 1
ATOM 797 C CA . TRP A 1 106 ? 8.499 0.651 15.525 1.00 98.44 106 TRP A CA 1
ATOM 798 C C . TRP A 1 106 ? 9.584 1.720 15.335 1.00 98.44 106 TRP A C 1
ATOM 800 O O . TRP A 1 106 ? 10.774 1.401 15.310 1.00 98.44 106 TRP A O 1
ATOM 810 N N . TYR A 1 107 ? 9.210 2.997 15.291 1.00 98.31 107 TYR A N 1
ATOM 811 C CA . TYR A 1 107 ? 10.151 4.110 15.133 1.00 98.31 107 TYR A CA 1
ATOM 812 C C . TYR A 1 107 ? 11.229 4.150 16.226 1.00 98.31 107 TYR A C 1
ATOM 814 O O . TYR A 1 107 ? 12.386 4.462 15.949 1.00 98.31 107 TYR A O 1
ATOM 822 N N . GLU A 1 108 ? 10.868 3.784 17.456 1.00 97.69 108 GLU A N 1
ATOM 823 C CA . GLU A 1 108 ? 11.758 3.750 18.621 1.00 97.69 108 GLU A CA 1
ATOM 824 C C . GLU A 1 108 ? 12.529 2.428 18.770 1.00 97.69 108 GLU A C 1
ATOM 826 O O . GLU A 1 108 ? 13.232 2.229 19.763 1.00 97.69 108 GLU A O 1
ATOM 831 N N . GLY A 1 109 ? 12.424 1.516 17.801 1.00 97.38 109 GLY A N 1
ATOM 832 C CA . GLY A 1 109 ? 13.131 0.235 17.813 1.00 97.38 109 GLY A CA 1
ATOM 833 C C . GLY A 1 109 ? 12.577 -0.776 18.819 1.00 97.38 109 GLY A C 1
ATOM 834 O O . GLY A 1 109 ? 13.245 -1.763 19.115 1.00 97.38 109 GLY A O 1
ATOM 835 N N . GLU A 1 110 ? 11.367 -0.556 19.337 1.00 97.44 110 GLU A N 1
ATOM 836 C CA . GLU A 1 110 ? 10.586 -1.527 20.113 1.00 97.44 110 GLU A CA 1
ATOM 837 C C . GLU A 1 110 ? 9.824 -2.450 19.152 1.00 97.44 110 GLU A C 1
ATOM 839 O O . GLU A 1 110 ? 8.593 -2.491 19.118 1.00 97.44 110 GLU A O 1
ATOM 844 N N . TRP A 1 111 ? 10.591 -3.164 18.326 1.00 97.25 111 TRP A N 1
ATOM 845 C CA . TRP A 1 111 ? 10.098 -3.989 17.227 1.00 97.25 111 TRP A CA 1
ATOM 846 C C . TRP A 1 111 ? 10.867 -5.317 17.151 1.00 97.25 111 TRP A C 1
ATOM 848 O O . TRP A 1 111 ? 12.043 -5.343 17.532 1.00 97.25 111 TRP A O 1
ATOM 858 N N . PRO A 1 112 ? 10.258 -6.428 16.687 1.00 94.56 112 PRO A N 1
ATOM 859 C CA . PRO A 1 112 ? 10.944 -7.717 16.601 1.00 94.56 112 PRO A CA 1
ATOM 860 C C . PRO A 1 112 ? 12.270 -7.631 15.836 1.00 94.56 112 PRO A C 1
ATOM 862 O O . PRO A 1 112 ? 12.336 -7.068 14.749 1.00 94.56 112 PRO A O 1
ATOM 865 N N . GLY A 1 113 ? 13.338 -8.179 16.422 1.00 90.75 113 GLY A N 1
ATOM 866 C CA . GLY A 1 113 ? 14.680 -8.156 15.827 1.00 90.75 113 GLY A CA 1
ATOM 867 C C . GLY A 1 113 ? 15.406 -6.807 15.906 1.00 90.75 113 GLY A C 1
ATOM 868 O O . GLY A 1 113 ? 16.543 -6.712 15.450 1.00 90.75 113 GLY A O 1
ATOM 869 N N . ARG A 1 114 ? 14.805 -5.772 16.509 1.00 94.62 114 ARG A N 1
ATOM 870 C CA . ARG A 1 114 ? 15.401 -4.434 16.614 1.00 94.62 114 ARG A CA 1
ATOM 871 C C . ARG A 1 114 ? 15.809 -4.093 18.045 1.00 94.62 114 ARG A C 1
ATOM 873 O O . ARG A 1 114 ? 15.253 -4.579 19.027 1.00 94.62 114 ARG A O 1
ATOM 880 N N . LYS A 1 115 ? 16.832 -3.244 18.163 1.00 95.25 115 LYS A N 1
ATOM 881 C CA . LYS A 1 115 ? 17.319 -2.732 19.449 1.00 95.25 115 LYS A CA 1
ATOM 882 C C . LYS A 1 115 ? 16.512 -1.497 19.840 1.00 95.25 115 LYS A C 1
ATOM 884 O O . LYS A 1 115 ? 16.457 -0.543 19.063 1.00 95.25 115 LYS A O 1
ATOM 889 N N . LYS A 1 116 ? 15.973 -1.461 21.061 1.00 95.94 116 LYS A N 1
ATOM 890 C CA . LYS A 1 116 ? 15.306 -0.267 21.604 1.00 95.94 116 LYS A CA 1
ATOM 891 C C . LYS A 1 116 ? 16.221 0.962 21.507 1.00 95.94 116 LYS A C 1
ATOM 893 O O . LYS A 1 116 ? 17.387 0.909 21.896 1.00 95.94 116 LYS A O 1
ATOM 898 N N . GLY A 1 117 ? 15.687 2.052 20.968 1.00 93.50 117 GLY A N 1
ATOM 899 C CA . GLY A 1 117 ? 16.392 3.295 20.654 1.00 93.50 117 GLY A CA 1
ATOM 900 C C . GLY A 1 117 ? 17.055 3.343 19.271 1.00 93.50 117 GLY A C 1
ATOM 901 O O . GLY A 1 117 ? 17.565 4.396 18.898 1.00 93.50 117 GLY A O 1
ATOM 902 N N . SER A 1 118 ? 17.065 2.246 18.503 1.00 95.19 118 SER A N 1
ATOM 903 C CA . SER A 1 118 ? 17.531 2.266 17.107 1.00 95.19 118 SER A CA 1
ATOM 904 C C . SER A 1 118 ? 16.479 2.885 16.185 1.00 95.19 118 SER A C 1
ATOM 906 O O . SER A 1 118 ? 15.281 2.731 16.421 1.00 95.19 118 SER A O 1
ATOM 908 N N . ARG A 1 119 ? 16.922 3.547 15.111 1.00 93.62 119 ARG A N 1
ATOM 909 C CA . ARG A 1 119 ? 16.041 3.968 14.011 1.00 93.62 119 ARG A CA 1
ATOM 910 C C . ARG A 1 119 ? 15.796 2.799 13.049 1.00 93.62 119 ARG A C 1
ATOM 912 O O . ARG A 1 119 ? 16.624 1.883 13.026 1.00 93.62 119 ARG A O 1
ATOM 919 N N . PRO A 1 120 ? 14.654 2.774 12.338 1.00 95.56 120 PRO A N 1
ATOM 920 C CA . PRO A 1 120 ? 14.437 1.797 11.274 1.00 95.56 120 PRO A CA 1
ATOM 921 C C . PRO A 1 120 ? 15.487 1.966 10.171 1.00 95.56 120 PRO A C 1
ATOM 923 O O . PRO A 1 120 ? 16.108 3.027 10.076 1.00 95.56 120 PRO A O 1
ATOM 926 N N . VAL A 1 121 ? 15.719 0.890 9.416 1.00 94.69 121 VAL A N 1
ATOM 927 C CA . VAL A 1 121 ? 16.711 0.856 8.328 1.00 94.69 121 VAL A CA 1
ATOM 928 C C . VAL A 1 121 ? 16.320 1.847 7.240 1.00 94.69 121 VAL A C 1
ATOM 930 O O . VAL A 1 121 ? 17.146 2.678 6.872 1.00 94.69 121 VAL A O 1
ATOM 933 N N . ASP A 1 122 ? 15.048 1.817 6.845 1.00 94.44 122 ASP A N 1
ATOM 934 C CA . ASP A 1 122 ? 14.436 2.834 6.005 1.00 94.44 122 ASP A CA 1
ATOM 935 C C . ASP A 1 122 ? 13.220 3.486 6.689 1.00 94.44 122 ASP A C 1
ATOM 937 O O . ASP A 1 122 ? 12.588 2.897 7.574 1.00 94.44 122 ASP A O 1
ATOM 941 N N . ILE A 1 123 ? 12.982 4.760 6.367 1.00 96.38 123 ILE A N 1
ATOM 942 C CA . ILE A 1 123 ? 11.811 5.530 6.793 1.00 96.38 123 ILE A CA 1
ATOM 943 C C . ILE A 1 123 ? 11.691 6.830 5.994 1.00 96.38 123 ILE A C 1
ATOM 945 O O . ILE A 1 123 ? 12.549 7.718 6.059 1.00 96.38 123 ILE A O 1
ATOM 949 N N . GLY A 1 124 ? 10.523 7.047 5.391 1.00 96.81 124 GLY A N 1
ATOM 950 C CA . GLY A 1 124 ? 10.220 8.305 4.710 1.00 96.81 124 GLY A CA 1
ATOM 951 C C . GLY A 1 124 ? 10.269 9.560 5.609 1.00 96.81 124 GLY A C 1
ATOM 952 O O . GLY A 1 124 ? 9.880 9.561 6.784 1.00 96.81 124 GLY A O 1
ATOM 953 N N . ASN A 1 125 ? 10.668 10.700 5.031 1.00 96.94 125 ASN A N 1
ATOM 954 C CA . ASN A 1 125 ? 10.790 11.984 5.744 1.00 96.94 125 ASN A CA 1
ATOM 955 C C . ASN A 1 125 ? 9.476 12.456 6.394 1.00 96.94 125 ASN A C 1
ATOM 957 O O . ASN A 1 125 ? 9.470 12.910 7.540 1.00 96.94 125 ASN A O 1
ATOM 961 N N . ALA A 1 126 ? 8.349 12.333 5.686 1.00 97.50 126 ALA A N 1
ATOM 962 C CA . ALA A 1 126 ? 7.040 12.713 6.216 1.00 97.50 126 ALA A CA 1
ATOM 963 C C . ALA A 1 126 ? 6.591 11.785 7.361 1.00 97.50 126 ALA A C 1
ATOM 965 O O . ALA A 1 126 ? 6.038 12.258 8.355 1.00 97.50 126 ALA A O 1
ATOM 966 N N . THR A 1 127 ? 6.901 10.485 7.274 1.00 98.44 127 THR A N 1
ATOM 967 C CA . THR A 1 127 ? 6.700 9.526 8.372 1.00 98.44 127 THR A CA 1
ATOM 968 C C . THR A 1 127 ? 7.537 9.912 9.590 1.00 98.44 127 THR A C 1
ATOM 970 O O . THR A 1 127 ? 6.999 10.015 10.692 1.00 98.44 127 THR A O 1
ATOM 973 N N . THR A 1 128 ? 8.825 10.212 9.393 1.00 98.06 128 THR A N 1
ATOM 974 C CA . THR A 1 128 ? 9.732 10.674 10.455 1.00 98.06 128 THR A CA 1
ATOM 975 C C . THR A 1 128 ? 9.205 11.925 11.158 1.00 98.06 128 THR A C 1
ATOM 977 O O . THR A 1 128 ? 9.134 11.953 12.391 1.00 98.06 128 THR A O 1
ATOM 980 N N . GLU A 1 129 ? 8.830 12.960 10.401 1.00 97.94 129 GLU A N 1
ATOM 981 C CA . GLU A 1 129 ? 8.311 14.211 10.966 1.00 97.94 129 GLU A CA 1
ATOM 982 C C . GLU A 1 129 ? 7.000 13.965 11.718 1.00 97.94 129 GLU A C 1
ATOM 984 O O . GLU A 1 129 ? 6.823 14.428 12.848 1.00 97.94 129 GLU A O 1
ATOM 989 N N . GLY A 1 130 ? 6.114 13.173 11.116 1.00 98.06 130 GLY A N 1
ATOM 990 C CA . GLY A 1 130 ? 4.826 12.808 11.675 1.00 98.06 130 GLY A CA 1
ATOM 991 C C . GLY A 1 130 ? 4.919 12.101 13.023 1.00 98.06 130 GLY A C 1
ATOM 992 O O . GLY A 1 130 ? 4.351 12.554 14.019 1.00 98.06 130 GLY A O 1
ATOM 993 N N . LEU A 1 131 ? 5.706 11.025 13.089 1.00 98.31 131 LEU A N 1
ATOM 994 C CA . LEU A 1 131 ? 5.906 10.260 14.321 1.00 98.31 131 LEU A CA 1
ATOM 995 C C . LEU A 1 131 ? 6.662 11.071 15.375 1.00 98.31 131 LEU A C 1
ATOM 997 O O . LEU A 1 131 ? 6.342 10.991 16.562 1.00 98.31 131 LEU A O 1
ATOM 1001 N N . SER A 1 132 ? 7.607 11.920 14.960 1.00 97.56 132 SER A N 1
ATOM 1002 C CA . SER A 1 132 ? 8.313 12.827 15.871 1.00 97.56 132 SER A CA 1
ATOM 1003 C C . SER A 1 132 ? 7.381 13.872 16.489 1.00 97.56 132 SER A C 1
ATOM 1005 O O . SER A 1 132 ? 7.519 14.187 17.674 1.00 97.56 132 SER A O 1
ATOM 1007 N N . ARG A 1 133 ? 6.417 14.406 15.726 1.00 97.75 133 ARG A N 1
ATOM 1008 C CA . ARG A 1 133 ? 5.356 15.279 16.254 1.00 97.75 133 ARG A CA 1
ATOM 1009 C C . ARG A 1 133 ? 4.422 14.502 17.174 1.00 97.75 133 ARG A C 1
ATOM 1011 O O . ARG A 1 133 ? 4.243 14.924 18.317 1.00 97.75 133 ARG A O 1
ATOM 1018 N N . TYR A 1 134 ? 3.914 13.351 16.731 1.00 98.06 134 TYR A N 1
ATOM 1019 C CA . TYR A 1 134 ? 3.004 12.507 17.509 1.00 98.06 134 TYR A CA 1
ATOM 1020 C C . TYR A 1 134 ? 3.594 12.100 18.858 1.00 98.06 134 TYR A C 1
ATOM 1022 O O . TYR A 1 134 ? 2.917 12.210 19.880 1.00 98.06 134 TYR A O 1
ATOM 1030 N N . LYS A 1 135 ? 4.880 11.734 18.898 1.00 97.31 135 LYS A N 1
ATOM 1031 C CA . LYS A 1 135 ? 5.609 11.439 20.138 1.00 97.31 135 LYS A CA 1
ATOM 1032 C C . LYS A 1 135 ? 5.507 12.567 21.166 1.00 97.31 135 LYS A C 1
ATOM 1034 O O . LYS A 1 135 ? 5.361 12.285 22.351 1.00 97.31 135 LYS A O 1
ATOM 1039 N N . ARG A 1 136 ? 5.582 13.829 20.728 1.00 97.00 136 ARG A N 1
ATOM 1040 C CA . ARG A 1 136 ? 5.536 15.000 21.618 1.00 97.00 136 ARG A CA 1
ATOM 1041 C C . ARG A 1 136 ? 4.119 15.366 22.046 1.00 97.00 136 ARG A C 1
ATOM 1043 O O . ARG A 1 136 ? 3.931 15.753 23.192 1.00 97.00 136 ARG A O 1
ATOM 1050 N N . ILE A 1 137 ? 3.153 15.304 21.127 1.00 95.75 137 ILE A N 1
ATOM 1051 C CA . ILE A 1 137 ? 1.833 15.927 21.334 1.00 95.75 137 ILE A CA 1
ATOM 1052 C C . ILE A 1 137 ? 0.692 14.931 21.560 1.00 95.75 137 ILE A C 1
ATOM 1054 O O . ILE A 1 137 ? -0.343 15.322 22.086 1.00 95.75 137 ILE A O 1
ATOM 1058 N N . LYS A 1 138 ? 0.853 13.665 21.148 1.00 94.25 138 LYS A N 1
ATOM 1059 C CA . LYS A 1 138 ? -0.147 12.585 21.270 1.00 94.25 138 LYS A CA 1
ATOM 1060 C C . LYS A 1 138 ? -1.547 12.929 20.722 1.00 94.25 138 LYS A C 1
ATOM 1062 O O . LYS A 1 138 ? -2.561 12.378 21.160 1.00 94.25 138 LYS A O 1
ATOM 1067 N N . ASP A 1 139 ? -1.593 13.796 19.712 1.00 93.88 139 ASP A N 1
ATOM 1068 C CA . ASP A 1 139 ? -2.789 14.241 18.986 1.00 93.88 139 ASP A CA 1
ATOM 1069 C C . ASP A 1 139 ? -2.619 13.918 17.496 1.00 93.88 139 ASP A C 1
ATOM 1071 O O . ASP A 1 139 ? -1.766 14.502 16.824 1.00 93.88 139 ASP A O 1
ATOM 1075 N N . LEU A 1 140 ? -3.420 12.979 16.983 1.00 93.12 140 LEU A N 1
ATOM 1076 C CA . LEU A 1 140 ? -3.337 12.493 15.599 1.00 93.12 140 LEU A CA 1
ATOM 1077 C C . LEU A 1 140 ? -3.496 13.636 14.589 1.00 93.12 140 LEU A C 1
ATOM 1079 O O . LEU A 1 140 ? -2.659 13.798 13.703 1.00 93.12 140 LEU A O 1
ATOM 1083 N N . SER A 1 141 ? -4.512 14.481 14.787 1.00 90.81 141 SER A N 1
ATOM 1084 C CA . SER A 1 141 ? -4.912 15.538 13.847 1.00 90.81 141 SER A CA 1
ATOM 1085 C C . SER A 1 141 ? -3.847 16.625 13.659 1.00 90.81 141 SER A C 1
ATOM 1087 O O . SER A 1 141 ? -3.805 17.308 12.634 1.00 90.81 141 SER A O 1
ATOM 1089 N N . LYS A 1 142 ? -2.953 16.777 14.642 1.00 93.69 142 LYS A N 1
ATOM 1090 C CA . LYS A 1 142 ? -1.880 17.782 14.654 1.00 93.69 142 LYS A CA 1
ATOM 1091 C C . LYS A 1 142 ? -0.496 17.197 14.386 1.00 93.69 142 LYS A C 1
ATOM 1093 O O . LYS A 1 142 ? 0.488 17.935 14.424 1.00 93.69 142 LYS A O 1
ATOM 1098 N N . SER A 1 143 ? -0.404 15.889 14.146 1.00 96.12 143 SER A N 1
ATOM 1099 C CA . SER A 1 143 ? 0.885 15.207 14.019 1.00 96.12 143 SER A CA 1
ATOM 1100 C C . SER A 1 143 ? 1.407 15.151 12.593 1.00 96.12 143 SER A C 1
ATOM 1102 O O . SER A 1 143 ? 2.617 15.155 12.421 1.00 96.12 143 SER A O 1
ATOM 1104 N N . GLY A 1 144 ? 0.545 15.160 11.572 1.00 94.94 144 GLY A N 1
ATOM 1105 C CA . GLY A 1 144 ? 0.988 15.043 10.183 1.00 94.94 144 GLY A CA 1
ATOM 1106 C C . GLY A 1 144 ? 2.031 16.087 9.756 1.00 94.94 144 GLY A C 1
ATOM 1107 O O . GLY A 1 144 ? 2.069 17.209 10.272 1.00 94.94 144 GLY A O 1
ATOM 1108 N N . ALA A 1 145 ? 2.879 15.719 8.792 1.00 95.62 145 ALA A N 1
ATOM 1109 C CA . ALA A 1 145 ? 4.023 16.506 8.324 1.00 95.62 145 ALA A CA 1
ATOM 1110 C C . ALA A 1 145 ? 3.645 17.881 7.731 1.00 95.62 145 ALA A C 1
ATOM 1112 O O . ALA A 1 145 ? 4.458 18.807 7.749 1.00 95.62 145 ALA A O 1
ATOM 1113 N N . GLY A 1 146 ? 2.389 18.074 7.326 1.00 90.69 146 GLY A N 1
ATOM 1114 C CA . GLY A 1 146 ? 1.836 19.335 6.837 1.00 90.69 146 GLY A CA 1
ATOM 1115 C C . GLY A 1 146 ? 1.496 19.301 5.347 1.00 90.69 146 GLY A C 1
ATOM 1116 O O . GLY A 1 146 ? 1.907 18.405 4.607 1.00 90.69 146 GLY A O 1
ATOM 1117 N N . LYS A 1 147 ? 0.749 20.316 4.893 1.00 89.25 147 LYS A N 1
ATOM 1118 C CA . LYS A 1 147 ? 0.393 20.491 3.474 1.00 89.25 147 LYS A CA 1
ATOM 1119 C C . LYS A 1 147 ? 1.652 20.561 2.607 1.00 89.25 147 LYS A C 1
ATOM 1121 O O . LYS A 1 147 ? 2.610 21.236 2.970 1.00 89.25 147 LYS A O 1
ATOM 1126 N N . GLY A 1 148 ? 1.630 19.890 1.460 1.00 88.56 148 GLY A N 1
ATOM 1127 C CA . GLY A 1 148 ? 2.779 19.761 0.562 1.00 88.56 148 GLY A CA 1
ATOM 1128 C C . GLY A 1 148 ? 3.561 18.461 0.760 1.00 88.56 148 GLY A C 1
ATOM 1129 O O . GLY A 1 148 ? 4.150 17.978 -0.203 1.00 88.56 148 GLY A O 1
ATOM 1130 N N . SER A 1 149 ? 3.490 17.843 1.944 1.00 94.94 149 SER A N 1
ATOM 1131 C CA . SER A 1 149 ? 4.146 16.563 2.249 1.00 94.94 149 SER A CA 1
ATOM 1132 C C . SER A 1 149 ? 3.302 15.384 1.757 1.00 94.94 149 SER A C 1
ATOM 1134 O O . SER A 1 149 ? 2.701 14.659 2.547 1.00 94.94 149 SER A O 1
ATOM 1136 N N . ALA A 1 150 ? 3.213 15.224 0.437 1.00 97.19 150 ALA A N 1
ATOM 1137 C CA . ALA A 1 150 ? 2.326 14.252 -0.204 1.00 97.19 150 ALA A CA 1
ATOM 1138 C C . ALA A 1 150 ? 3.016 12.935 -0.601 1.00 97.19 150 ALA A C 1
ATOM 1140 O O . ALA A 1 150 ? 2.810 12.427 -1.703 1.00 97.19 150 ALA A O 1
ATOM 1141 N N . GLY A 1 151 ? 3.843 12.400 0.297 1.00 98.12 151 GLY A N 1
ATOM 1142 C CA . GLY A 1 151 ? 4.441 11.076 0.134 1.00 98.12 151 GLY A CA 1
ATOM 1143 C C . GLY A 1 151 ? 3.402 9.950 0.209 1.00 98.12 151 GLY A C 1
ATOM 1144 O O . GLY A 1 151 ? 2.330 10.112 0.802 1.00 98.12 151 GLY A O 1
ATOM 1145 N N . ASN A 1 152 ? 3.714 8.806 -0.387 1.00 98.56 152 ASN A N 1
ATOM 1146 C CA . ASN A 1 152 ? 2.896 7.586 -0.355 1.00 98.56 152 ASN A CA 1
ATOM 1147 C C . ASN A 1 152 ? 2.966 6.805 0.975 1.00 98.56 152 ASN A C 1
ATOM 1149 O O . ASN A 1 152 ? 2.148 5.910 1.178 1.00 98.56 152 ASN A O 1
ATOM 1153 N N . GLY A 1 153 ? 3.818 7.218 1.922 1.00 98.31 153 GLY A N 1
ATOM 1154 C CA . GLY A 1 153 ? 4.066 6.528 3.196 1.00 98.31 153 GLY A CA 1
ATOM 1155 C C . GLY A 1 153 ? 2.838 6.204 4.062 1.00 98.31 153 GLY A C 1
ATOM 1156 O O . GLY A 1 153 ? 2.891 5.364 4.957 1.00 98.31 153 GLY A O 1
ATOM 1157 N N . SER A 1 154 ? 1.710 6.886 3.840 1.00 98.62 154 SER A N 1
ATOM 1158 C CA . SER A 1 154 ? 0.417 6.580 4.480 1.00 98.62 154 SER A CA 1
ATOM 1159 C C . SER A 1 154 ? -0.464 5.622 3.684 1.00 98.62 154 SER A C 1
ATOM 1161 O O . SER A 1 154 ? -1.163 4.811 4.293 1.00 98.62 154 SER A O 1
ATOM 1163 N N . LEU A 1 155 ? -0.414 5.699 2.354 1.00 98.88 155 LEU A N 1
ATOM 1164 C CA . LEU A 1 155 ? -1.184 4.854 1.447 1.00 98.88 155 LEU A CA 1
ATOM 1165 C C . LEU A 1 155 ? -0.730 3.399 1.556 1.00 98.88 155 LEU A C 1
ATOM 1167 O O . LEU A 1 155 ? -1.565 2.507 1.681 1.00 98.88 155 LEU A O 1
ATOM 1171 N N . MET A 1 156 ? 0.581 3.182 1.616 1.00 98.56 156 MET A N 1
ATOM 1172 C CA . MET A 1 156 ? 1.177 1.849 1.640 1.00 98.56 156 MET A CA 1
ATOM 1173 C C . MET A 1 156 ? 0.766 0.968 2.820 1.00 98.56 156 MET A C 1
ATOM 1175 O O . MET A 1 156 ? 0.649 -0.244 2.695 1.00 98.56 156 MET A O 1
ATOM 1179 N N . ARG A 1 157 ? 0.438 1.595 3.953 1.00 98.75 157 ARG A N 1
ATOM 1180 C CA . ARG A 1 157 ? 0.113 0.906 5.208 1.00 98.75 157 ARG A CA 1
ATOM 1181 C C . ARG A 1 157 ? -1.371 0.832 5.546 1.00 98.75 157 ARG A C 1
ATOM 1183 O O . ARG A 1 157 ? -1.747 0.241 6.556 1.00 98.75 157 ARG A O 1
ATOM 1190 N N . CYS A 1 158 ? -2.232 1.494 4.772 1.00 98.75 158 CYS A N 1
ATOM 1191 C CA . CYS A 1 158 ? -3.624 1.706 5.176 1.00 98.75 158 CYS A CA 1
ATOM 1192 C C . CYS A 1 158 ? -4.538 0.495 4.928 1.00 98.75 158 CYS A C 1
ATOM 1194 O O . CYS A 1 158 ? -5.674 0.497 5.407 1.00 98.75 158 CYS A O 1
ATOM 1196 N N . ILE A 1 159 ? -4.050 -0.547 4.239 1.00 98.88 159 ILE A N 1
ATOM 1197 C CA . ILE A 1 159 ? -4.877 -1.668 3.778 1.00 98.88 159 ILE A CA 1
ATOM 1198 C C . ILE A 1 159 ? -5.652 -2.411 4.879 1.00 98.88 159 ILE A C 1
ATOM 1200 O O . ILE A 1 159 ? -6.791 -2.795 4.603 1.00 98.88 159 ILE A O 1
ATOM 1204 N N . PRO A 1 160 ? -5.162 -2.597 6.129 1.00 98.88 160 PRO A N 1
ATOM 1205 C CA . PRO A 1 160 ? -5.937 -3.330 7.133 1.00 98.88 160 PRO A CA 1
ATOM 1206 C C . PRO A 1 160 ? -7.272 -2.643 7.453 1.00 98.88 160 PRO A C 1
ATOM 1208 O O . PRO A 1 160 ? -8.251 -3.311 7.786 1.00 98.88 160 PRO A O 1
ATOM 1211 N N . THR A 1 161 ? -7.360 -1.325 7.251 1.00 98.75 161 THR A N 1
ATOM 1212 C CA . THR A 1 161 ? -8.604 -0.565 7.401 1.00 98.75 161 THR A CA 1
ATOM 1213 C C . THR A 1 161 ? -9.647 -0.916 6.347 1.00 98.75 161 THR A C 1
ATOM 1215 O O . THR A 1 161 ? -10.838 -0.938 6.651 1.00 98.75 161 THR A O 1
ATOM 1218 N N . ALA A 1 162 ? -9.246 -1.303 5.135 1.00 98.62 162 ALA A N 1
ATOM 1219 C CA . ALA A 1 162 ? -10.184 -1.859 4.161 1.00 98.62 162 ALA A CA 1
ATOM 1220 C C . ALA A 1 162 ? -10.835 -3.166 4.638 1.00 98.62 162 ALA A C 1
ATOM 1222 O O . ALA A 1 162 ? -11.995 -3.447 4.318 1.00 98.62 162 ALA A O 1
ATOM 1223 N N . LEU A 1 163 ? -10.067 -3.959 5.386 1.00 98.19 163 LEU A N 1
ATOM 1224 C CA . LEU A 1 163 ? -10.366 -5.350 5.708 1.00 98.19 163 LEU A CA 1
ATOM 1225 C C . LEU A 1 163 ? -11.180 -5.492 6.995 1.00 98.19 163 LEU A C 1
ATOM 1227 O O . LEU A 1 163 ? -12.083 -6.331 7.052 1.00 98.19 163 LEU A O 1
ATOM 1231 N N . PHE A 1 164 ? -10.880 -4.667 8.002 1.00 97.12 164 PHE A N 1
ATOM 1232 C CA . PHE A 1 164 ? -11.368 -4.867 9.370 1.00 97.12 164 PHE A CA 1
ATOM 1233 C C . PHE A 1 164 ? -12.169 -3.695 9.944 1.00 97.12 164 PHE A C 1
ATOM 1235 O O . PHE A 1 164 ? -12.882 -3.882 10.929 1.00 97.12 164 PHE A O 1
ATOM 1242 N N . ALA A 1 165 ? -12.127 -2.512 9.324 1.00 94.81 165 ALA A N 1
ATOM 1243 C CA . ALA A 1 165 ? -12.961 -1.400 9.764 1.00 94.81 165 ALA A CA 1
ATOM 1244 C C . ALA A 1 165 ? -14.451 -1.690 9.554 1.00 94.81 165 ALA A C 1
ATOM 1246 O O . ALA A 1 165 ? -14.869 -2.337 8.582 1.00 94.81 165 ALA A O 1
ATOM 1247 N N . VAL A 1 166 ? -15.283 -1.115 10.422 1.00 90.94 166 VAL A N 1
ATOM 1248 C CA . VAL A 1 166 ? -16.731 -1.110 10.215 1.00 90.94 166 VAL A CA 1
ATOM 1249 C C . VAL A 1 166 ? -17.037 -0.324 8.929 1.00 90.94 166 VAL A C 1
ATOM 1251 O O . VAL A 1 166 ? -16.546 0.794 8.765 1.00 90.94 166 VAL A O 1
ATOM 1254 N N . PRO A 1 167 ? -17.873 -0.842 8.004 1.00 91.69 167 PRO A N 1
ATOM 1255 C CA . PRO A 1 167 ? -18.096 -0.193 6.708 1.00 91.69 167 PRO A CA 1
ATOM 1256 C C . PRO A 1 167 ? -18.541 1.273 6.779 1.00 91.69 167 PRO A C 1
ATOM 1258 O O . PRO A 1 167 ? -18.215 2.045 5.884 1.00 91.69 167 PRO A O 1
ATOM 1261 N N . ALA A 1 168 ? -19.276 1.658 7.827 1.00 89.50 168 ALA A N 1
ATOM 1262 C CA . ALA A 1 168 ? -19.745 3.027 8.015 1.00 89.50 168 ALA A CA 1
ATOM 1263 C C . ALA A 1 168 ? -18.622 4.012 8.396 1.00 89.50 168 ALA A C 1
ATOM 1265 O O . ALA A 1 168 ? -18.695 5.169 7.991 1.00 89.50 168 ALA A O 1
ATOM 1266 N N . SER A 1 169 ? -17.592 3.563 9.126 1.00 93.31 169 SER A N 1
ATOM 1267 C CA . SER A 1 169 ? -16.478 4.400 9.603 1.00 93.31 169 SER A CA 1
ATOM 1268 C C . SER A 1 169 ? -15.210 4.282 8.756 1.00 93.31 169 SER A C 1
ATOM 1270 O O . SER A 1 169 ? -14.326 5.125 8.875 1.00 93.31 169 SER A O 1
ATOM 1272 N N . ARG A 1 170 ? -15.112 3.272 7.876 1.00 97.12 170 ARG A N 1
ATOM 1273 C CA . ARG A 1 170 ? -13.900 2.951 7.097 1.00 97.12 170 ARG A CA 1
ATOM 1274 C C . ARG A 1 170 ? -13.251 4.160 6.423 1.00 97.12 170 ARG A C 1
ATOM 1276 O O . ARG A 1 170 ? -12.028 4.263 6.432 1.00 97.12 170 ARG A O 1
ATOM 1283 N N . ARG A 1 171 ? -14.036 5.069 5.838 1.00 97.12 171 ARG A N 1
ATOM 1284 C CA . ARG A 1 171 ? -13.496 6.265 5.166 1.00 97.12 171 ARG A CA 1
ATOM 1285 C C . ARG A 1 171 ? -12.813 7.212 6.149 1.00 97.12 171 ARG A C 1
ATOM 1287 O O . ARG A 1 171 ? -11.657 7.561 5.932 1.00 97.12 171 ARG A O 1
ATOM 1294 N N . ASP A 1 172 ? -13.501 7.568 7.228 1.00 96.62 172 ASP A N 1
ATOM 1295 C CA . ASP A 1 172 ? -12.981 8.487 8.244 1.00 96.62 172 ASP A CA 1
ATOM 1296 C C . ASP A 1 172 ? -11.778 7.865 8.971 1.00 96.62 172 ASP A C 1
ATOM 1298 O O . ASP A 1 172 ? -10.769 8.528 9.202 1.00 96.62 172 ASP A O 1
ATOM 1302 N N . GLU A 1 173 ? -11.828 6.558 9.237 1.00 98.19 173 GLU A N 1
ATOM 1303 C CA . GLU A 1 173 ? -10.716 5.812 9.829 1.00 98.19 173 GLU A CA 1
ATOM 1304 C C . GLU A 1 173 ? -9.502 5.738 8.889 1.00 98.19 173 GLU A C 1
ATOM 1306 O O . GLU A 1 173 ? -8.372 5.932 9.332 1.00 98.19 173 GLU A O 1
ATOM 1311 N N . SER A 1 174 ? -9.716 5.559 7.579 1.00 98.62 174 SER A N 1
ATOM 1312 C CA . SER A 1 174 ? -8.633 5.587 6.580 1.00 98.62 174 SER A CA 1
ATOM 1313 C C . SER A 1 174 ? -7.934 6.945 6.546 1.00 98.62 174 SER A C 1
ATOM 1315 O O . SER A 1 174 ? -6.708 7.015 6.451 1.00 98.62 174 SER A O 1
ATOM 1317 N N . MET A 1 175 ? -8.702 8.034 6.655 1.00 98.38 175 MET A N 1
ATOM 1318 C CA . MET A 1 175 ? -8.142 9.381 6.752 1.00 98.38 175 MET A CA 1
ATOM 1319 C C . MET A 1 175 ? -7.358 9.558 8.054 1.00 98.38 175 MET A C 1
ATOM 1321 O O . MET A 1 175 ? -6.221 10.017 8.009 1.00 98.38 175 MET A O 1
ATOM 1325 N N . ALA A 1 176 ? -7.899 9.119 9.193 1.00 98.00 176 ALA A N 1
ATOM 1326 C CA . ALA A 1 176 ? -7.223 9.220 10.486 1.00 98.00 176 ALA A CA 1
ATOM 1327 C C . ALA A 1 176 ? -5.901 8.422 10.539 1.00 98.00 176 ALA A C 1
ATOM 1329 O O . ALA A 1 176 ? -4.911 8.894 11.104 1.00 98.00 176 ALA A O 1
ATOM 1330 N N . ILE A 1 177 ? -5.849 7.242 9.905 1.00 98.56 177 ILE A N 1
ATOM 1331 C CA . ILE A 1 177 ? -4.626 6.432 9.738 1.00 98.56 177 ILE A CA 1
ATOM 1332 C C . ILE A 1 177 ? -3.581 7.144 8.862 1.00 98.56 177 ILE A C 1
ATOM 1334 O O . ILE A 1 177 ? -2.371 6.996 9.063 1.00 98.56 177 ILE A O 1
ATOM 1338 N N . SER A 1 178 ? -4.017 7.949 7.896 1.00 98.56 178 SER A N 1
ATOM 1339 C CA . SER A 1 178 ? -3.108 8.799 7.128 1.00 98.56 178 SER A CA 1
ATOM 1340 C C . SER A 1 178 ? -2.597 9.963 7.979 1.00 98.56 178 SER A C 1
ATOM 1342 O O . SER A 1 178 ? -1.385 10.160 8.088 1.00 98.56 178 SER A O 1
ATOM 1344 N N . GLU A 1 179 ? -3.503 10.702 8.622 1.00 97.31 179 GLU A N 1
ATOM 1345 C CA . GLU A 1 179 ? -3.261 12.010 9.247 1.00 97.31 179 GLU A CA 1
ATOM 1346 C C . GLU A 1 179 ? -2.167 12.027 10.315 1.00 97.31 179 GLU A C 1
ATOM 1348 O O . GLU A 1 179 ? -1.475 13.042 10.443 1.00 97.31 179 GLU A O 1
ATOM 1353 N N . PHE A 1 180 ? -1.949 10.921 11.038 1.00 96.38 180 PHE A N 1
ATOM 1354 C CA . PHE A 1 180 ? -0.934 10.888 12.096 1.00 96.38 180 PHE A CA 1
ATOM 1355 C C . PHE A 1 180 ? 0.509 11.025 11.571 1.00 96.38 180 PHE A C 1
ATOM 1357 O O . PHE A 1 180 ? 1.409 11.336 12.350 1.00 96.38 180 PHE A O 1
ATOM 1364 N N . THR A 1 181 ? 0.739 10.864 10.259 1.00 98.31 181 THR A N 1
ATOM 1365 C CA . THR A 1 181 ? 2.001 11.265 9.598 1.00 98.31 181 THR A CA 1
ATOM 1366 C C . THR A 1 181 ? 1.814 12.087 8.327 1.00 98.31 181 THR A C 1
ATOM 1368 O O . THR A 1 181 ? 2.613 12.979 8.058 1.00 98.31 181 THR A O 1
ATOM 1371 N N . HIS A 1 182 ? 0.747 11.850 7.570 1.00 98.38 182 HIS A N 1
ATOM 1372 C CA . HIS A 1 182 ? 0.460 12.490 6.291 1.00 98.38 182 HIS A CA 1
ATOM 1373 C C . HIS A 1 182 ? -0.945 13.100 6.326 1.00 98.38 182 HIS A C 1
ATOM 1375 O O . HIS A 1 182 ? -1.946 12.427 6.085 1.00 98.38 182 HIS A O 1
ATOM 1381 N N . ASN A 1 183 ? -1.023 14.397 6.618 1.00 97.50 183 ASN A N 1
ATOM 1382 C CA . ASN A 1 183 ? -2.272 15.167 6.659 1.00 97.50 183 ASN A CA 1
ATOM 1383 C C . ASN A 1 183 ? -2.485 16.044 5.407 1.00 97.50 183 ASN A C 1
ATOM 1385 O O . ASN A 1 183 ? -3.321 16.949 5.414 1.00 97.50 183 ASN A O 1
ATOM 1389 N N . ASP A 1 184 ? -1.737 15.801 4.325 1.00 97.94 184 ASP A N 1
ATOM 1390 C CA . ASP A 1 184 ? -2.053 16.369 3.012 1.00 97.94 184 ASP A CA 1
ATOM 1391 C C . ASP A 1 184 ? -3.317 15.693 2.460 1.00 97.94 184 ASP A C 1
ATOM 1393 O O . ASP A 1 184 ? -3.451 14.469 2.507 1.00 97.94 184 ASP A O 1
ATOM 1397 N N . ALA A 1 185 ? -4.243 16.484 1.912 1.00 97.69 185 ALA A N 1
ATOM 1398 C CA . ALA A 1 185 ? -5.516 15.978 1.403 1.00 97.69 185 ALA A CA 1
ATOM 1399 C C . ALA A 1 185 ? -5.343 14.942 0.279 1.00 97.69 185 ALA A C 1
ATOM 1401 O O . ALA A 1 185 ? -6.196 14.076 0.107 1.00 97.69 185 ALA A O 1
ATOM 1402 N N . ARG A 1 186 ? -4.240 14.998 -0.481 1.00 98.62 186 ARG A N 1
ATOM 1403 C CA . ARG A 1 186 ? -3.931 13.969 -1.483 1.00 98.62 186 ARG A CA 1
ATOM 1404 C C . ARG A 1 186 ? -3.680 12.616 -0.825 1.00 98.62 186 ARG A C 1
ATOM 1406 O O . ARG A 1 186 ? -4.181 11.623 -1.331 1.00 98.62 186 ARG A O 1
ATOM 1413 N N . CYS A 1 187 ? -2.983 12.586 0.310 1.00 98.75 187 CYS A N 1
ATOM 1414 C CA . CYS A 1 187 ? -2.702 11.361 1.059 1.00 98.75 187 CYS A CA 1
ATOM 1415 C C . CYS A 1 187 ? -3.953 10.806 1.737 1.00 98.75 187 CYS A C 1
ATOM 1417 O O . CYS A 1 187 ? -4.305 9.647 1.526 1.00 98.75 187 CYS A O 1
ATOM 1419 N N . THR A 1 188 ? -4.663 11.643 2.498 1.00 98.62 188 THR A N 1
ATOM 1420 C CA . THR A 1 188 ? -5.821 11.190 3.284 1.00 98.62 188 THR A CA 1
ATOM 1421 C C . THR A 1 188 ? -6.952 10.693 2.386 1.00 98.62 188 THR A C 1
ATOM 1423 O O . THR A 1 188 ? -7.531 9.636 2.641 1.00 98.62 188 THR A O 1
ATOM 1426 N N . VAL A 1 189 ? -7.230 11.404 1.285 1.00 98.81 189 VAL A N 1
ATOM 1427 C CA . VAL A 1 189 ? -8.251 10.991 0.316 1.00 98.81 189 VAL A CA 1
ATOM 1428 C C . VAL A 1 189 ? -7.796 9.773 -0.491 1.00 98.81 189 VAL A C 1
ATOM 1430 O O . VAL A 1 189 ? -8.620 8.895 -0.735 1.00 98.81 189 VAL A O 1
ATOM 1433 N N . ALA A 1 190 ? -6.514 9.667 -0.869 1.00 98.88 190 ALA A N 1
ATOM 1434 C CA . ALA A 1 190 ? -6.004 8.469 -1.543 1.00 98.88 190 ALA A CA 1
ATOM 1435 C C . ALA A 1 190 ? -6.151 7.215 -0.668 1.00 98.88 190 ALA A C 1
ATOM 1437 O O . ALA A 1 190 ? -6.627 6.202 -1.170 1.00 98.88 190 ALA A O 1
ATOM 1438 N N . CYS A 1 191 ? -5.848 7.293 0.634 1.00 98.94 191 CYS A N 1
ATOM 1439 C CA . CYS A 1 191 ? -6.046 6.176 1.567 1.00 98.94 191 CYS A CA 1
ATOM 1440 C C . CYS A 1 191 ? -7.521 5.754 1.646 1.00 98.94 191 CYS A C 1
ATOM 1442 O O . CYS A 1 191 ? -7.839 4.569 1.557 1.00 98.94 191 CYS A O 1
ATOM 1444 N N . ALA A 1 192 ? -8.442 6.719 1.769 1.00 98.88 192 ALA A N 1
ATOM 1445 C CA . ALA A 1 192 ? -9.876 6.432 1.801 1.00 98.88 192 ALA A CA 1
ATOM 1446 C C . ALA A 1 192 ? -10.368 5.783 0.497 1.00 98.88 192 ALA A C 1
ATOM 1448 O O . ALA A 1 192 ? -11.128 4.820 0.537 1.00 98.88 192 ALA A O 1
ATOM 1449 N N . VAL A 1 193 ? -9.922 6.280 -0.659 1.00 98.88 193 VAL A N 1
ATOM 1450 C CA . VAL A 1 193 ? -10.260 5.711 -1.971 1.00 98.88 193 VAL A CA 1
ATOM 1451 C C . VAL A 1 193 ? -9.710 4.297 -2.118 1.00 98.88 193 VAL A C 1
ATOM 1453 O O . VAL A 1 193 ? -10.468 3.387 -2.445 1.00 98.88 193 VAL A O 1
ATOM 1456 N N . TYR A 1 194 ? -8.420 4.105 -1.848 1.00 98.94 194 TYR A N 1
ATOM 1457 C CA . TYR A 1 194 ? -7.748 2.814 -1.946 1.00 98.94 194 TYR A CA 1
ATOM 1458 C C . TYR A 1 194 ? -8.443 1.757 -1.086 1.00 98.94 194 TYR A C 1
ATOM 1460 O O . TYR A 1 194 ? -8.794 0.684 -1.575 1.00 98.94 194 TYR A O 1
ATOM 1468 N N . ASN A 1 195 ? -8.765 2.095 0.164 1.00 98.94 195 ASN A N 1
ATOM 1469 C CA . ASN A 1 195 ? -9.447 1.171 1.061 1.00 98.94 195 ASN A CA 1
ATOM 1470 C C . ASN A 1 195 ? -10.888 0.852 0.641 1.00 98.94 195 ASN A C 1
ATOM 1472 O O . ASN A 1 195 ? -11.359 -0.259 0.885 1.00 98.94 195 ASN A O 1
ATOM 1476 N N . GLU A 1 196 ? -11.601 1.775 -0.008 1.00 98.81 196 GLU A N 1
ATOM 1477 C CA . GLU A 1 196 ? -12.920 1.479 -0.583 1.00 98.81 196 GLU A CA 1
ATOM 1478 C C . GLU A 1 196 ? -12.827 0.534 -1.791 1.00 98.81 196 GLU A C 1
ATOM 1480 O O . GLU A 1 196 ? -13.650 -0.380 -1.904 1.00 98.81 196 GLU A O 1
ATOM 1485 N N . ILE A 1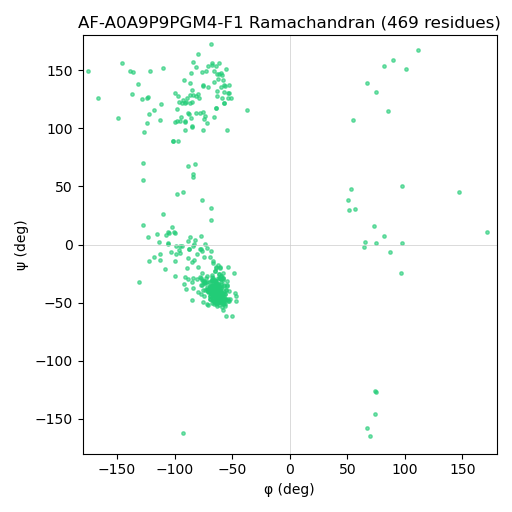 197 ? -11.802 0.695 -2.637 1.00 98.94 197 ILE A N 1
ATOM 1486 C CA . ILE A 1 197 ? -11.518 -0.214 -3.760 1.00 98.94 197 ILE A CA 1
ATOM 1487 C C . ILE A 1 197 ? -11.191 -1.613 -3.221 1.00 98.94 197 ILE A C 1
ATOM 1489 O O . ILE A 1 197 ? -11.862 -2.580 -3.585 1.00 98.94 197 ILE A O 1
ATOM 1493 N N . VAL A 1 198 ? -10.233 -1.727 -2.294 1.00 98.94 198 VAL A N 1
ATOM 1494 C CA . VAL A 1 198 ? -9.855 -3.003 -1.658 1.00 98.94 198 VAL A CA 1
ATOM 1495 C C . VAL A 1 198 ? -11.072 -3.670 -1.017 1.00 98.94 198 VAL A C 1
ATOM 1497 O O . VAL A 1 198 ? -11.333 -4.851 -1.245 1.00 98.94 198 VAL A O 1
ATOM 1500 N N . ALA A 1 199 ? -11.873 -2.921 -0.255 1.00 98.75 199 ALA A N 1
ATOM 1501 C CA . ALA A 1 199 ? -13.051 -3.475 0.401 1.00 98.75 199 ALA A CA 1
ATOM 1502 C C . ALA A 1 199 ? -14.105 -3.977 -0.603 1.00 98.75 199 ALA A C 1
ATOM 1504 O O . ALA A 1 199 ? -14.825 -4.931 -0.300 1.00 98.75 199 ALA A O 1
ATOM 1505 N N . ALA A 1 200 ? -14.236 -3.343 -1.772 1.00 98.62 200 ALA A N 1
ATOM 1506 C CA . ALA A 1 200 ? -15.107 -3.810 -2.848 1.00 98.62 200 ALA A CA 1
ATOM 1507 C C . ALA A 1 200 ? -14.569 -5.100 -3.490 1.00 98.62 200 ALA A C 1
ATOM 1509 O O . ALA A 1 200 ? -15.318 -6.074 -3.602 1.00 98.62 200 ALA A O 1
ATOM 1510 N N . LEU A 1 201 ? -13.273 -5.147 -3.810 1.00 98.75 201 LEU A N 1
ATOM 1511 C CA . LEU A 1 201 ? -12.608 -6.332 -4.363 1.00 98.75 201 LEU A CA 1
ATOM 1512 C C . LEU A 1 201 ? -12.751 -7.539 -3.435 1.00 98.75 201 LEU A C 1
ATOM 1514 O O . LEU A 1 201 ? -13.210 -8.596 -3.860 1.00 98.75 201 LEU A O 1
ATOM 1518 N N . VAL A 1 202 ? -12.496 -7.373 -2.137 1.00 97.88 202 VAL A N 1
ATOM 1519 C CA . VAL A 1 202 ? -12.652 -8.445 -1.136 1.00 97.88 202 VAL A CA 1
ATOM 1520 C C . VAL A 1 202 ? -14.088 -8.987 -1.072 1.00 97.88 202 VAL A C 1
ATOM 1522 O O . VAL A 1 202 ? -14.297 -10.156 -0.744 1.00 97.88 202 VAL A O 1
ATOM 1525 N N . ARG A 1 203 ? -15.096 -8.173 -1.419 1.00 95.94 203 ARG A N 1
ATOM 1526 C CA . ARG A 1 203 ? -16.509 -8.589 -1.489 1.00 95.94 203 ARG A CA 1
ATOM 1527 C C . ARG A 1 203 ? -16.906 -9.264 -2.804 1.00 95.94 203 ARG A C 1
ATOM 1529 O O . ARG A 1 203 ? -18.059 -9.671 -2.920 1.00 95.94 203 ARG A O 1
ATOM 1536 N N . GLY A 1 204 ? -16.002 -9.399 -3.771 1.00 96.19 204 GLY A N 1
ATOM 1537 C CA . GLY A 1 204 ? -16.322 -10.010 -5.064 1.00 96.19 204 GLY A CA 1
ATOM 1538 C C . GLY A 1 204 ? -16.640 -9.021 -6.183 1.00 96.19 204 GLY A C 1
ATOM 1539 O O . GLY A 1 204 ? -16.943 -9.471 -7.283 1.00 96.19 204 GLY A O 1
ATOM 1540 N N . VAL A 1 205 ? -16.589 -7.708 -5.932 1.00 98.00 205 VAL A N 1
ATOM 1541 C CA . VAL A 1 205 ? -16.873 -6.692 -6.960 1.00 98.00 205 VAL A CA 1
ATOM 1542 C C . VAL A 1 205 ? -15.804 -6.754 -8.053 1.00 98.00 205 VAL A C 1
ATOM 1544 O O . VAL A 1 205 ? -14.623 -6.952 -7.754 1.00 98.00 205 VAL A O 1
ATOM 1547 N N . ALA A 1 206 ? -16.217 -6.605 -9.314 1.00 98.38 206 ALA A N 1
ATOM 1548 C CA . ALA A 1 206 ? -15.303 -6.632 -10.452 1.00 98.38 206 ALA A CA 1
ATOM 1549 C C . ALA A 1 206 ? -14.297 -5.462 -10.386 1.00 98.38 206 ALA A C 1
ATOM 1551 O O . ALA A 1 206 ? -14.678 -4.375 -9.941 1.00 98.38 206 ALA A O 1
ATOM 1552 N N . PRO A 1 207 ? -13.043 -5.626 -10.859 1.00 98.69 207 PRO A N 1
ATOM 1553 C CA . PRO A 1 207 ? -12.004 -4.599 -10.731 1.00 98.69 207 PRO A CA 1
ATOM 1554 C C . PRO A 1 207 ? -12.420 -3.218 -11.236 1.00 98.69 207 PRO A C 1
ATOM 1556 O O . PRO A 1 207 ? -12.287 -2.230 -10.515 1.00 98.69 207 PRO A O 1
ATOM 1559 N N . LYS A 1 208 ? -13.016 -3.151 -12.431 1.00 98.62 208 LYS A N 1
ATOM 1560 C CA . LYS A 1 208 ? -13.477 -1.889 -13.017 1.00 98.62 208 LYS A CA 1
ATOM 1561 C C . LYS A 1 208 ? -14.534 -1.190 -12.159 1.00 98.62 208 LYS A C 1
ATOM 1563 O O . LYS A 1 208 ? -14.433 0.010 -11.920 1.00 98.62 208 LYS A O 1
ATOM 1568 N N . GLU A 1 209 ? -15.510 -1.941 -11.654 1.00 98.75 209 GLU A N 1
ATOM 1569 C CA . GLU A 1 209 ? -16.565 -1.409 -10.785 1.00 98.75 209 GLU A CA 1
ATOM 1570 C C . GLU A 1 209 ? -15.999 -0.956 -9.429 1.00 98.75 209 GLU A C 1
ATOM 1572 O O . GLU A 1 209 ? -16.384 0.095 -8.915 1.00 98.75 209 GLU A O 1
ATOM 1577 N N . ALA A 1 210 ? -15.033 -1.692 -8.870 1.00 98.81 210 ALA A N 1
ATOM 1578 C CA . ALA A 1 210 ? -14.332 -1.289 -7.654 1.00 98.81 210 ALA A CA 1
ATOM 1579 C C . ALA A 1 210 ? -13.578 0.040 -7.851 1.00 98.81 210 ALA A C 1
ATOM 1581 O O . ALA A 1 210 ? -13.685 0.936 -7.013 1.00 98.81 210 ALA A O 1
ATOM 1582 N N . VAL A 1 211 ? -12.887 0.212 -8.983 1.00 98.88 211 VAL A N 1
ATOM 1583 C CA . VAL A 1 211 ? -12.218 1.472 -9.353 1.00 98.88 211 VAL A CA 1
ATOM 1584 C C . VAL A 1 211 ? -13.226 2.611 -9.556 1.00 98.88 211 VAL A C 1
ATOM 1586 O O . VAL A 1 211 ? -13.003 3.725 -9.075 1.00 98.88 211 VAL A O 1
ATOM 1589 N N . ASP A 1 212 ? -14.373 2.350 -10.190 1.00 98.75 212 ASP A N 1
ATOM 1590 C CA . ASP A 1 212 ? -15.445 3.341 -10.354 1.00 98.75 212 ASP A CA 1
ATOM 1591 C C . ASP A 1 212 ? -16.040 3.792 -9.006 1.00 98.75 212 ASP A C 1
ATOM 1593 O O . ASP A 1 212 ? -16.295 4.987 -8.811 1.00 98.75 212 ASP A O 1
ATOM 1597 N N . LEU A 1 213 ? -16.177 2.880 -8.033 1.00 98.38 213 LEU A N 1
ATOM 1598 C CA . LEU A 1 213 ? -16.524 3.229 -6.649 1.00 98.38 213 LEU A CA 1
ATOM 1599 C C . LEU A 1 213 ? -15.468 4.153 -6.025 1.00 98.38 213 LEU A C 1
ATOM 1601 O O . LEU A 1 213 ? -15.826 5.168 -5.419 1.00 98.38 213 LEU A O 1
ATOM 1605 N N . GLY A 1 214 ? -14.182 3.853 -6.220 1.00 98.38 214 GLY A N 1
ATOM 1606 C CA . GLY A 1 214 ? -13.071 4.706 -5.793 1.00 98.38 214 GLY A CA 1
ATOM 1607 C C . GLY A 1 214 ? -13.152 6.122 -6.378 1.00 98.38 214 GLY A C 1
ATOM 1608 O O . GLY A 1 214 ? -13.079 7.110 -5.640 1.00 98.38 214 GLY A O 1
ATOM 1609 N N . LYS A 1 215 ? -13.417 6.252 -7.686 1.00 98.44 215 LYS A N 1
ATOM 1610 C CA . LYS A 1 215 ? -13.637 7.558 -8.338 1.00 98.44 215 LYS A CA 1
ATOM 1611 C C . LYS A 1 215 ? -14.833 8.305 -7.757 1.00 98.44 215 LYS A C 1
ATOM 1613 O O . LYS A 1 215 ? -14.750 9.513 -7.521 1.00 98.44 215 LYS A O 1
ATOM 1618 N N . ALA A 1 216 ? -15.936 7.608 -7.483 1.00 98.38 216 ALA A N 1
ATOM 1619 C CA . ALA A 1 216 ? -17.110 8.210 -6.858 1.00 98.38 216 ALA A CA 1
ATOM 1620 C C . ALA A 1 216 ? -16.806 8.729 -5.441 1.00 98.38 216 ALA A C 1
ATOM 1622 O O . ALA A 1 216 ? -17.300 9.792 -5.055 1.00 98.38 216 ALA A O 1
ATOM 1623 N N . VAL A 1 217 ? -15.967 8.025 -4.674 1.00 98.12 217 VAL A N 1
ATOM 1624 C CA . VAL A 1 217 ? -15.490 8.480 -3.358 1.00 98.12 217 VAL A CA 1
ATOM 1625 C C . VAL A 1 217 ? -14.637 9.741 -3.498 1.00 98.12 217 VAL A C 1
ATOM 1627 O O . VAL A 1 217 ? -14.949 10.741 -2.849 1.00 98.12 217 VAL A O 1
ATOM 1630 N N . ALA A 1 218 ? -13.649 9.751 -4.399 1.00 98.44 218 ALA A N 1
ATOM 1631 C CA . ALA A 1 218 ? -12.819 10.930 -4.664 1.00 98.44 218 ALA A CA 1
ATOM 1632 C C . ALA A 1 218 ? -13.664 12.158 -5.056 1.00 98.44 218 ALA A C 1
ATOM 1634 O O . ALA A 1 218 ? -13.444 13.263 -4.549 1.00 98.44 218 ALA A O 1
ATOM 1635 N N . ALA A 1 219 ? -14.683 11.959 -5.901 1.00 97.94 219 ALA A N 1
ATOM 1636 C CA . ALA A 1 219 ? -15.610 13.007 -6.319 1.00 97.94 219 ALA A CA 1
ATOM 1637 C C . ALA A 1 219 ? -16.462 13.544 -5.156 1.00 97.94 219 ALA A C 1
ATOM 1639 O O . ALA A 1 219 ? -16.571 14.758 -4.984 1.00 97.94 219 ALA A O 1
ATOM 1640 N N . ARG A 1 220 ? -17.023 12.663 -4.313 1.00 98.00 220 ARG A N 1
ATOM 1641 C CA . ARG A 1 220 ? -17.787 13.061 -3.111 1.00 98.00 220 ARG A CA 1
ATOM 1642 C C . ARG A 1 220 ? -16.933 13.855 -2.125 1.00 98.00 220 ARG A C 1
ATOM 1644 O O . ARG A 1 220 ? -17.430 14.790 -1.503 1.00 98.00 220 ARG A O 1
ATOM 1651 N N . MET A 1 221 ? -15.653 13.510 -2.020 1.00 97.81 221 MET A N 1
ATOM 1652 C CA . MET A 1 221 ? -14.669 14.211 -1.191 1.00 97.81 221 MET A CA 1
ATOM 1653 C C . MET A 1 221 ? -14.075 15.453 -1.875 1.00 97.81 221 MET A C 1
ATOM 1655 O O . MET A 1 221 ? -13.205 16.105 -1.305 1.00 97.81 221 MET A O 1
ATOM 1659 N N . LYS A 1 222 ? -14.550 15.804 -3.080 1.00 98.19 222 LYS A N 1
ATOM 1660 C CA . LYS A 1 222 ? -14.119 16.972 -3.867 1.00 98.19 222 LYS A CA 1
ATOM 1661 C C . LYS A 1 222 ? -12.610 16.995 -4.157 1.00 98.19 222 LYS A C 1
ATOM 1663 O O . LYS A 1 222 ? -12.023 18.066 -4.296 1.00 98.19 222 LYS A O 1
ATOM 1668 N N . SER A 1 223 ? -11.980 15.826 -4.281 1.00 98.12 223 SER A N 1
ATOM 1669 C CA . SER A 1 223 ? -10.553 15.713 -4.595 1.00 98.12 223 SER A CA 1
ATOM 1670 C C . SER A 1 223 ? -10.340 15.472 -6.086 1.00 98.12 223 SER A C 1
ATOM 1672 O O . SER A 1 223 ? -10.285 14.333 -6.553 1.00 98.12 223 SER A O 1
ATOM 1674 N N . ALA A 1 224 ? -10.220 16.563 -6.847 1.00 98.25 224 ALA A N 1
ATOM 1675 C CA . ALA A 1 224 ? -9.963 16.498 -8.286 1.00 98.25 224 ALA A CA 1
ATOM 1676 C C . ALA A 1 224 ? -8.631 15.799 -8.606 1.00 98.25 224 ALA A C 1
ATOM 1678 O O . ALA A 1 224 ? -8.571 15.009 -9.539 1.00 98.25 224 ALA A O 1
ATOM 1679 N N . ALA A 1 225 ? -7.591 16.029 -7.798 1.00 98.44 225 ALA A N 1
ATOM 1680 C CA . ALA A 1 225 ? -6.269 15.444 -8.017 1.00 98.44 225 ALA A CA 1
ATOM 1681 C C . ALA A 1 225 ? -6.259 13.916 -7.838 1.00 98.44 225 ALA A C 1
ATOM 1683 O O . ALA A 1 225 ? -5.690 13.208 -8.660 1.00 98.44 225 ALA A O 1
ATOM 1684 N N . VAL A 1 226 ? -6.925 13.398 -6.797 1.00 98.75 226 VAL A N 1
ATOM 1685 C CA . VAL A 1 226 ? -7.037 11.942 -6.589 1.00 98.75 226 VAL A CA 1
ATOM 1686 C C . VAL A 1 226 ? -7.887 11.310 -7.685 1.00 98.75 226 VAL A C 1
ATOM 1688 O O . VAL A 1 226 ? -7.525 10.265 -8.209 1.00 98.75 226 VAL A O 1
ATOM 1691 N N . ARG A 1 227 ? -8.988 11.960 -8.080 1.00 98.62 227 ARG A N 1
ATOM 1692 C CA . ARG A 1 227 ? -9.817 11.485 -9.190 1.00 98.62 227 ARG A CA 1
ATOM 1693 C C . ARG A 1 227 ? -9.028 11.412 -10.504 1.00 98.62 227 ARG A C 1
ATOM 1695 O O . ARG A 1 227 ? -9.084 10.379 -11.159 1.00 98.62 227 ARG A O 1
ATOM 1702 N N . ALA A 1 228 ? -8.285 12.465 -10.846 1.00 98.50 228 ALA A N 1
ATOM 1703 C CA . ALA A 1 228 ? -7.451 12.501 -12.046 1.00 98.50 228 ALA A CA 1
ATOM 1704 C C . ALA A 1 228 ? -6.377 11.404 -12.023 1.00 98.50 228 ALA A C 1
ATOM 1706 O O . ALA A 1 228 ? -6.184 10.725 -13.020 1.00 98.50 228 ALA A O 1
ATOM 1707 N N . ALA A 1 229 ? -5.745 11.151 -10.870 1.00 98.56 229 ALA A N 1
ATOM 1708 C CA . ALA A 1 229 ? -4.772 10.067 -10.735 1.00 98.56 229 ALA A CA 1
ATOM 1709 C C . ALA A 1 229 ? -5.374 8.682 -11.039 1.00 98.56 229 ALA A C 1
ATOM 1711 O O . ALA A 1 229 ? -4.710 7.853 -11.654 1.00 98.56 229 ALA A O 1
ATOM 1712 N N . ILE A 1 230 ? -6.631 8.438 -10.646 1.00 98.75 230 ILE A N 1
ATOM 1713 C CA . ILE A 1 230 ? -7.337 7.193 -10.981 1.00 98.75 230 ILE A CA 1
ATOM 1714 C C . ILE A 1 230 ? -7.643 7.132 -12.480 1.00 98.75 230 ILE A C 1
ATOM 1716 O O . ILE A 1 230 ? -7.372 6.115 -13.108 1.00 98.75 230 ILE A O 1
ATOM 1720 N N . GLU A 1 231 ? -8.176 8.215 -13.054 1.00 98.50 231 GLU A N 1
ATOM 1721 C CA . GLU A 1 231 ? -8.510 8.294 -14.484 1.00 98.50 231 GLU A CA 1
ATOM 1722 C C . GLU A 1 231 ? -7.263 8.107 -15.365 1.00 98.50 231 GLU A C 1
ATOM 1724 O O . GLU A 1 231 ? -7.317 7.396 -16.363 1.00 98.50 231 GLU A O 1
ATOM 1729 N N . GLU A 1 232 ? -6.123 8.678 -14.972 1.00 98.00 232 GLU A N 1
ATOM 1730 C CA . GLU A 1 232 ? -4.831 8.469 -15.632 1.00 98.00 232 GLU A CA 1
ATOM 1731 C C . GLU A 1 232 ? -4.336 7.022 -15.481 1.00 98.00 232 GLU A C 1
ATOM 1733 O O . GLU A 1 232 ? -3.778 6.470 -16.426 1.00 98.00 232 GLU A O 1
ATOM 1738 N N . GLY A 1 233 ? -4.564 6.389 -14.325 1.00 97.81 233 GLY A N 1
ATOM 1739 C CA . GLY A 1 233 ? -4.199 4.990 -14.079 1.00 97.81 233 GLY A CA 1
ATOM 1740 C C . GLY A 1 233 ? -4.989 4.012 -14.948 1.00 97.81 233 GLY A C 1
ATOM 1741 O O . GLY A 1 233 ? -4.424 3.041 -15.436 1.00 97.81 233 GLY A O 1
ATOM 1742 N N . GLU A 1 234 ? -6.264 4.313 -15.225 1.00 97.88 234 GLU A N 1
ATOM 1743 C CA . GLU A 1 234 ? -7.106 3.546 -16.159 1.00 97.88 234 GLU A CA 1
ATOM 1744 C C . GLU A 1 234 ? -6.571 3.548 -17.604 1.00 97.88 234 GLU A C 1
ATOM 1746 O O . GLU A 1 234 ? -7.012 2.727 -18.405 1.00 97.88 234 GLU A O 1
ATOM 1751 N N . GLN A 1 235 ? -5.666 4.470 -17.959 1.00 96.81 235 GLN A N 1
ATOM 1752 C CA . GLN A 1 235 ? -5.098 4.577 -19.310 1.00 96.81 235 GLN A CA 1
ATOM 1753 C C . GLN A 1 235 ? -3.714 3.929 -19.448 1.00 96.81 235 GLN A C 1
ATOM 1755 O O . GLN A 1 235 ? -3.195 3.847 -20.562 1.00 96.81 235 GLN A O 1
ATOM 1760 N N . ILE A 1 236 ? -3.088 3.497 -18.350 1.00 96.50 236 ILE A N 1
ATOM 1761 C CA . ILE A 1 236 ? -1.754 2.895 -18.403 1.00 96.50 236 ILE A CA 1
ATOM 1762 C C . ILE A 1 236 ? -1.869 1.448 -18.877 1.00 96.50 236 ILE A C 1
ATOM 1764 O O . ILE A 1 236 ? -2.555 0.634 -18.263 1.00 96.50 236 ILE A O 1
ATOM 1768 N N . ASN A 1 237 ? -1.118 1.110 -19.923 1.00 96.44 237 ASN A N 1
ATOM 1769 C CA . ASN A 1 237 ? -0.801 -0.275 -20.248 1.00 96.44 237 ASN A CA 1
ATOM 1770 C C . ASN A 1 237 ? 0.515 -0.650 -19.548 1.00 96.44 237 ASN A C 1
ATOM 1772 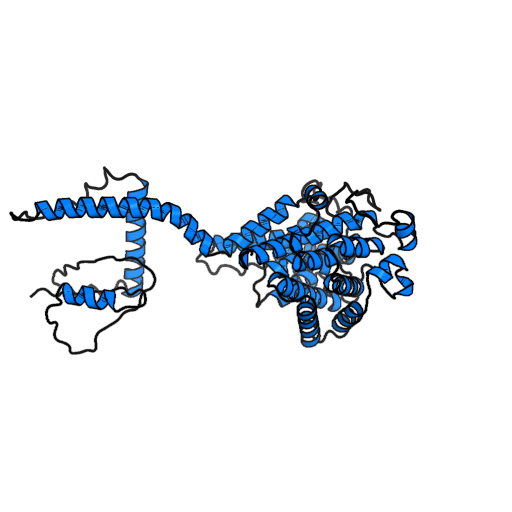O O . ASN A 1 237 ? 1.586 -0.185 -19.945 1.00 96.44 237 ASN A O 1
ATOM 1776 N N . LEU A 1 238 ? 0.420 -1.453 -18.487 1.00 95.44 238 LEU A N 1
ATOM 1777 C CA . LEU A 1 238 ? 1.573 -1.828 -17.667 1.00 95.44 238 LEU A CA 1
ATOM 1778 C C . LEU A 1 238 ? 2.593 -2.676 -18.418 1.00 95.44 238 LEU A C 1
ATOM 1780 O O . LEU A 1 238 ? 3.784 -2.418 -18.289 1.00 95.44 238 LEU A O 1
ATOM 1784 N N . GLU A 1 239 ? 2.140 -3.630 -19.227 1.00 95.25 239 GLU A N 1
ATOM 1785 C CA . GLU A 1 239 ? 3.017 -4.497 -20.017 1.00 95.25 239 GLU A CA 1
ATOM 1786 C C . GLU A 1 239 ? 3.889 -3.680 -20.982 1.00 95.25 239 GLU A C 1
ATOM 1788 O O . GLU A 1 239 ? 5.103 -3.877 -21.083 1.00 95.25 239 GLU A O 1
ATOM 1793 N N . LEU A 1 240 ? 3.289 -2.695 -21.659 1.00 95.31 240 LEU A N 1
ATOM 1794 C CA . LEU A 1 240 ? 4.025 -1.786 -22.538 1.00 95.31 240 LEU A CA 1
ATOM 1795 C C . LEU A 1 240 ? 4.946 -0.850 -21.748 1.00 95.31 240 LEU A C 1
ATOM 1797 O O . LEU A 1 240 ? 6.076 -0.609 -22.168 1.00 95.31 240 LEU A O 1
ATOM 1801 N N . ALA A 1 241 ? 4.505 -0.348 -20.592 1.00 94.81 241 ALA A N 1
ATOM 1802 C CA . ALA A 1 241 ? 5.350 0.477 -19.733 1.00 94.81 241 ALA A CA 1
ATOM 1803 C C . ALA A 1 241 ? 6.579 -0.289 -19.216 1.00 94.81 241 ALA A C 1
ATOM 1805 O O . ALA A 1 241 ? 7.679 0.266 -19.203 1.00 94.81 241 ALA A O 1
ATOM 1806 N N . ALA A 1 242 ? 6.407 -1.556 -18.832 1.00 93.81 242 ALA A N 1
ATOM 1807 C CA . ALA A 1 242 ? 7.474 -2.417 -18.335 1.00 93.81 242 ALA A CA 1
ATOM 1808 C C . ALA A 1 242 ? 8.448 -2.840 -19.444 1.00 93.81 242 ALA A C 1
ATOM 1810 O O . ALA A 1 242 ? 9.653 -2.890 -19.207 1.00 93.81 242 ALA A O 1
ATOM 1811 N N . SER A 1 243 ? 7.959 -3.083 -20.663 1.00 92.75 243 SER A N 1
ATOM 1812 C CA . SER A 1 243 ? 8.797 -3.517 -21.793 1.00 92.75 243 SER A CA 1
ATOM 1813 C C . SER A 1 243 ? 9.472 -2.374 -22.557 1.00 92.75 243 SER A C 1
ATOM 1815 O O . SER A 1 243 ? 10.579 -2.544 -23.066 1.00 92.75 243 SER A O 1
ATOM 1817 N N . GLU A 1 244 ? 8.845 -1.199 -22.643 1.00 93.31 244 GLU A N 1
ATOM 1818 C CA . GLU A 1 244 ? 9.341 -0.080 -23.460 1.00 93.31 244 GLU A CA 1
ATOM 1819 C C . GLU A 1 244 ? 9.818 1.131 -22.641 1.00 93.31 244 GLU A C 1
ATOM 1821 O O . GLU A 1 244 ? 10.393 2.073 -23.198 1.00 93.31 244 GLU A O 1
ATOM 1826 N N . GLY A 1 245 ? 9.578 1.113 -21.330 1.00 89.06 245 GLY A N 1
ATOM 1827 C CA . GLY A 1 245 ? 10.092 2.075 -20.366 1.00 89.06 245 GLY A CA 1
ATOM 1828 C C . GLY A 1 245 ? 9.111 3.155 -19.917 1.00 89.06 245 GLY A C 1
ATOM 1829 O O . GLY A 1 245 ? 8.229 3.617 -20.646 1.00 89.06 245 GLY A O 1
ATOM 1830 N N . THR A 1 246 ? 9.334 3.616 -18.686 1.00 87.06 246 THR A N 1
ATOM 1831 C CA . THR A 1 246 ? 8.470 4.553 -17.950 1.00 87.06 246 THR A CA 1
ATOM 1832 C C . THR A 1 246 ? 8.256 5.885 -18.671 1.00 87.06 246 THR A C 1
ATOM 1834 O O . THR A 1 246 ? 7.128 6.372 -18.745 1.00 87.06 246 THR A O 1
ATOM 1837 N N . THR A 1 247 ? 9.308 6.461 -19.263 1.00 84.94 247 THR A N 1
ATOM 1838 C CA . THR A 1 247 ? 9.241 7.756 -19.965 1.00 84.94 247 THR A CA 1
ATOM 1839 C C . THR A 1 247 ? 8.334 7.709 -21.192 1.00 84.94 247 THR A C 1
ATOM 1841 O O . THR A 1 247 ? 7.560 8.639 -21.414 1.00 84.94 247 THR A O 1
ATOM 1844 N N . LYS A 1 248 ? 8.404 6.631 -21.987 1.00 86.56 248 LYS A N 1
ATOM 1845 C CA . LYS A 1 248 ? 7.620 6.491 -23.226 1.00 86.56 248 LYS A CA 1
ATOM 1846 C C . LYS A 1 248 ? 6.118 6.421 -22.935 1.00 86.56 248 LYS A C 1
ATOM 1848 O O . LYS A 1 248 ? 5.320 6.921 -23.722 1.00 86.56 248 LYS A O 1
ATOM 1853 N N . HIS A 1 249 ? 5.763 5.862 -21.780 1.00 88.88 249 HIS A N 1
ATOM 1854 C CA . HIS A 1 249 ? 4.382 5.640 -21.343 1.00 88.88 249 HIS A CA 1
ATOM 1855 C C . HIS A 1 249 ? 3.911 6.611 -20.253 1.00 88.88 249 HIS A C 1
ATOM 1857 O O . HIS A 1 249 ? 2.839 6.424 -19.685 1.00 88.88 249 HIS A O 1
ATOM 1863 N N . ASN A 1 250 ? 4.685 7.667 -19.969 1.00 86.44 250 ASN A N 1
ATOM 1864 C CA . ASN A 1 250 ? 4.378 8.689 -18.959 1.00 86.44 250 ASN A CA 1
ATOM 1865 C C . ASN A 1 250 ? 4.019 8.101 -17.574 1.00 86.44 250 ASN A C 1
ATOM 1867 O O . ASN A 1 250 ? 3.132 8.592 -16.866 1.00 86.44 250 ASN A O 1
ATOM 1871 N N . VAL A 1 251 ? 4.716 7.030 -17.190 1.00 92.25 251 VAL A N 1
ATOM 1872 C CA . VAL A 1 251 ? 4.546 6.368 -15.896 1.00 92.25 251 VAL A CA 1
ATOM 1873 C C . VAL A 1 251 ? 5.549 6.948 -14.909 1.00 92.25 251 VAL A C 1
ATOM 1875 O O . VAL A 1 251 ? 6.756 6.911 -15.126 1.00 92.25 251 VAL A O 1
ATOM 1878 N N . SER A 1 252 ? 5.046 7.500 -13.807 1.00 94.31 252 SER A N 1
ATOM 1879 C CA . SER A 1 252 ? 5.878 7.956 -12.695 1.00 94.31 252 SER A CA 1
ATOM 1880 C C . SER A 1 252 ? 5.922 6.873 -11.626 1.00 94.31 252 SER A C 1
ATOM 1882 O O . SER A 1 252 ? 4.872 6.438 -11.163 1.00 94.31 252 SER A O 1
ATOM 1884 N N . THR A 1 253 ? 7.127 6.493 -11.212 1.00 95.75 253 THR A N 1
ATOM 1885 C CA . THR A 1 253 ? 7.382 5.523 -10.137 1.00 95.75 253 THR A CA 1
ATOM 1886 C C . THR A 1 253 ? 7.971 6.177 -8.887 1.00 95.75 253 THR A C 1
ATOM 1888 O O . THR A 1 253 ? 8.707 5.553 -8.138 1.00 95.75 253 THR A O 1
ATOM 1891 N N . SER A 1 254 ? 7.709 7.467 -8.664 1.00 96.56 254 SER A N 1
ATOM 1892 C CA . SER A 1 254 ? 8.224 8.177 -7.487 1.00 96.56 254 SER A CA 1
ATOM 1893 C C . SER A 1 254 ? 7.405 7.886 -6.228 1.00 96.56 254 SER A C 1
ATOM 1895 O O . SER A 1 254 ? 6.232 7.526 -6.327 1.00 96.56 254 SER A O 1
ATOM 1897 N N . GLY A 1 255 ? 7.966 8.208 -5.056 1.00 96.69 255 GLY A N 1
ATOM 1898 C CA . GLY A 1 255 ? 7.266 8.161 -3.764 1.00 96.69 255 GLY A CA 1
ATOM 1899 C C . GLY A 1 255 ? 6.159 9.206 -3.561 1.00 96.69 255 GLY A C 1
ATOM 1900 O O . GLY A 1 255 ? 5.804 9.562 -2.436 1.00 96.69 255 GLY A O 1
ATOM 1901 N N . TYR A 1 256 ? 5.614 9.765 -4.645 1.00 98.56 256 TYR A N 1
ATOM 1902 C CA . TYR A 1 256 ? 4.472 10.672 -4.605 1.00 98.56 256 TYR A CA 1
ATOM 1903 C C . TYR A 1 256 ? 3.167 9.875 -4.572 1.00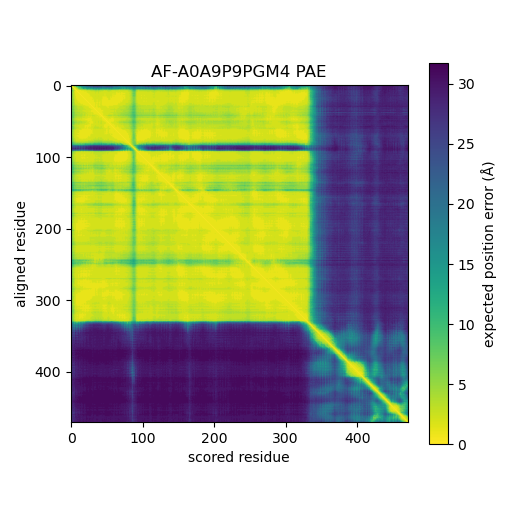 98.56 256 TYR A C 1
ATOM 1905 O O . TYR A 1 256 ? 2.905 9.062 -5.453 1.00 98.56 256 TYR A O 1
ATOM 1913 N N . VAL A 1 257 ? 2.282 10.176 -3.617 1.00 98.81 257 VAL A N 1
ATOM 1914 C CA . VAL A 1 257 ? 1.064 9.381 -3.379 1.00 98.81 257 VAL A CA 1
ATOM 1915 C C . VAL A 1 257 ? 0.169 9.190 -4.608 1.00 98.81 257 VAL A C 1
ATOM 1917 O O . VAL A 1 257 ? -0.433 8.132 -4.771 1.00 98.81 257 VAL A O 1
ATOM 1920 N N . LEU A 1 258 ? 0.077 10.187 -5.493 1.00 98.69 258 LEU A N 1
ATOM 1921 C CA . LEU A 1 258 ? -0.746 10.060 -6.699 1.00 98.69 258 LEU A CA 1
ATOM 1922 C C . LEU A 1 258 ? -0.064 9.232 -7.791 1.00 98.69 258 LEU A C 1
ATOM 1924 O O . LEU A 1 258 ? -0.772 8.612 -8.577 1.00 98.69 258 LEU A O 1
ATOM 1928 N N . SER A 1 259 ? 1.272 9.205 -7.832 1.00 98.38 259 SER A N 1
ATOM 1929 C CA . SER A 1 259 ? 2.022 8.320 -8.729 1.00 98.38 259 SER A CA 1
ATOM 1930 C C . SER A 1 259 ? 1.786 6.861 -8.341 1.00 98.38 259 SER A C 1
ATOM 1932 O O . SER A 1 259 ? 1.357 6.075 -9.183 1.00 98.38 259 SER A O 1
ATOM 1934 N N . SER A 1 260 ? 1.924 6.528 -7.053 1.00 98.69 260 SER A N 1
ATOM 1935 C CA . SER A 1 260 ? 1.666 5.169 -6.560 1.00 98.69 260 SER A CA 1
ATOM 1936 C C . SER A 1 260 ? 0.204 4.753 -6.701 1.00 98.69 260 SER A C 1
ATOM 1938 O O . SER A 1 260 ? -0.080 3.644 -7.152 1.00 98.69 260 SER A O 1
ATOM 1940 N N . LEU A 1 261 ? -0.748 5.646 -6.388 1.00 98.81 261 LEU A N 1
ATOM 1941 C CA . LEU A 1 261 ? -2.167 5.360 -6.607 1.00 98.81 261 LEU A CA 1
ATOM 1942 C C . LEU A 1 261 ? -2.437 5.064 -8.086 1.00 98.81 261 LEU A C 1
ATOM 1944 O O . LEU A 1 261 ? -3.019 4.027 -8.386 1.00 98.81 261 LEU A O 1
ATOM 1948 N N . LYS A 1 262 ? -1.976 5.926 -9.001 1.00 98.25 262 LYS A N 1
ATOM 1949 C CA . LYS A 1 262 ? -2.125 5.743 -10.451 1.00 98.25 262 LYS A CA 1
ATOM 1950 C C . LYS A 1 262 ? -1.605 4.376 -10.904 1.00 98.25 262 LYS A C 1
ATOM 1952 O O . LYS A 1 262 ? -2.314 3.657 -11.605 1.00 98.25 262 LYS A O 1
ATOM 1957 N N . LEU A 1 263 ? -0.400 4.009 -10.472 1.00 98.44 263 LEU A N 1
ATOM 1958 C CA . LEU A 1 263 ? 0.228 2.747 -10.851 1.00 98.44 263 LEU A CA 1
ATOM 1959 C C . LEU A 1 263 ? -0.537 1.534 -10.302 1.00 98.44 263 LEU A C 1
ATOM 1961 O O . LEU A 1 263 ? -0.765 0.565 -11.021 1.00 98.44 263 LEU A O 1
ATOM 1965 N N . SER A 1 264 ? -1.025 1.617 -9.064 1.00 98.75 264 SER A N 1
ATOM 1966 C CA . SER A 1 264 ? -1.844 0.561 -8.459 1.00 98.75 264 SER A CA 1
ATOM 1967 C C . SER A 1 264 ? -3.207 0.371 -9.148 1.00 98.75 264 SER A C 1
ATOM 1969 O O . SER A 1 264 ? -3.710 -0.750 -9.229 1.00 98.75 264 SER A O 1
ATOM 1971 N N . ILE A 1 265 ? -3.789 1.445 -9.702 1.00 98.81 265 ILE A N 1
ATOM 1972 C CA . ILE A 1 265 ? -5.013 1.369 -10.513 1.00 98.81 265 ILE A CA 1
ATOM 1973 C C . ILE A 1 265 ? -4.737 0.646 -11.831 1.00 98.81 265 ILE A C 1
ATOM 1975 O O . ILE A 1 265 ? -5.529 -0.209 -12.224 1.00 98.81 265 ILE A O 1
ATOM 1979 N N . ALA A 1 266 ? -3.610 0.939 -12.482 1.00 98.62 266 ALA A N 1
ATOM 1980 C CA . ALA A 1 266 ? -3.196 0.206 -13.673 1.00 98.62 266 ALA A CA 1
ATOM 1981 C C . ALA A 1 266 ? -3.025 -1.292 -13.362 1.00 98.62 266 ALA A C 1
ATOM 1983 O O . ALA A 1 266 ? -3.545 -2.138 -14.084 1.00 98.62 266 ALA A O 1
ATOM 1984 N N . ALA A 1 267 ? -2.393 -1.614 -12.227 1.00 98.75 267 ALA A N 1
ATOM 1985 C CA . ALA A 1 267 ? -2.157 -2.992 -11.799 1.00 98.75 267 ALA A CA 1
ATOM 1986 C C . ALA A 1 267 ? -3.456 -3.769 -11.580 1.00 98.75 267 ALA A C 1
ATOM 1988 O O . ALA A 1 267 ? -3.633 -4.863 -12.106 1.00 98.75 267 ALA A O 1
ATOM 1989 N N . VAL A 1 268 ? -4.408 -3.206 -10.833 1.00 98.81 268 VAL A N 1
ATOM 1990 C CA . VAL A 1 268 ? -5.636 -3.942 -10.508 1.00 98.81 268 VAL A CA 1
ATOM 1991 C C . VAL A 1 268 ? -6.530 -4.191 -11.728 1.00 98.81 268 VAL A C 1
ATOM 1993 O O . VAL A 1 268 ? -7.286 -5.166 -11.733 1.00 98.81 268 VAL A O 1
ATOM 1996 N N . LEU A 1 269 ? -6.442 -3.333 -12.750 1.00 98.81 269 LEU A N 1
ATOM 1997 C CA . LEU A 1 269 ? -7.206 -3.437 -13.997 1.00 98.81 269 LEU A CA 1
ATOM 1998 C C . LEU A 1 269 ? -6.566 -4.361 -15.039 1.00 98.81 269 LEU A C 1
ATOM 2000 O O . LEU A 1 269 ? -7.249 -4.753 -15.982 1.00 98.81 269 LEU A O 1
ATOM 2004 N N . ASP A 1 270 ? -5.297 -4.721 -14.874 1.00 98.62 270 ASP A N 1
ATOM 2005 C CA . ASP A 1 270 ? -4.589 -5.622 -15.777 1.00 98.62 270 ASP A CA 1
ATOM 2006 C C . ASP A 1 270 ? -5.023 -7.079 -15.554 1.00 98.62 270 ASP A C 1
ATOM 2008 O O . ASP A 1 270 ? -4.780 -7.647 -14.495 1.00 98.62 270 ASP A O 1
ATOM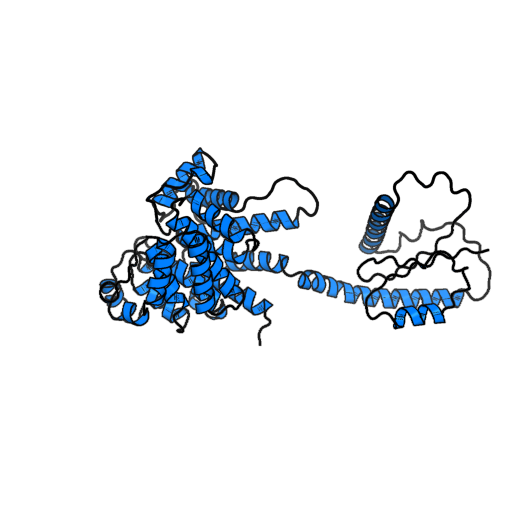 2012 N N . GLU A 1 271 ? -5.671 -7.710 -16.532 1.00 97.56 271 GLU A N 1
ATOM 2013 C CA . GLU A 1 271 ? -6.254 -9.055 -16.385 1.00 97.56 271 GLU A CA 1
ATOM 2014 C C . GLU A 1 271 ? -5.222 -10.199 -16.308 1.00 97.56 271 GLU A C 1
ATOM 2016 O O . GLU A 1 271 ? -5.606 -11.359 -16.117 1.00 97.56 271 GLU A O 1
ATOM 2021 N N . ARG A 1 272 ? -3.921 -9.904 -16.445 1.00 98.31 272 ARG A N 1
ATOM 2022 C CA . ARG A 1 272 ? -2.841 -10.889 -16.291 1.00 98.31 272 ARG A CA 1
ATOM 2023 C C . ARG A 1 272 ? -2.709 -11.365 -14.838 1.00 98.31 272 ARG A C 1
ATOM 2025 O O . ARG A 1 272 ? -3.378 -10.892 -13.914 1.00 98.31 272 ARG A O 1
ATOM 2032 N N . SER A 1 273 ? -1.858 -12.372 -14.639 1.00 98.44 273 SER A N 1
ATOM 2033 C CA . SER A 1 273 ? -1.685 -13.025 -13.340 1.00 98.44 273 SER A CA 1
ATOM 2034 C C . SER A 1 273 ? -1.119 -12.074 -12.277 1.00 98.44 273 SER A C 1
ATOM 2036 O O . SER A 1 273 ? -0.389 -11.140 -12.604 1.00 98.44 273 SER A O 1
ATOM 2038 N N . PHE A 1 274 ? -1.416 -12.342 -10.997 1.00 98.75 274 PHE A N 1
ATOM 2039 C CA . PHE A 1 274 ? -0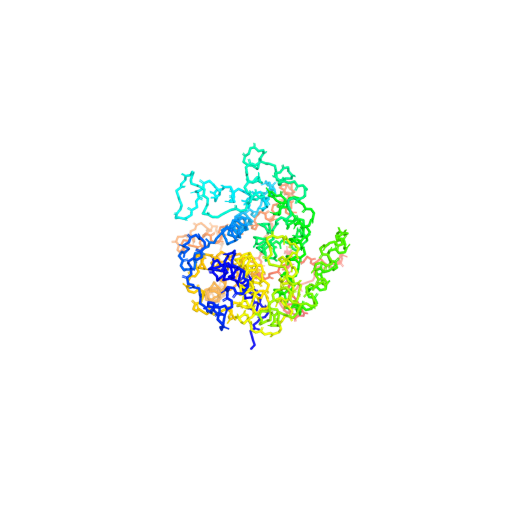.825 -11.622 -9.859 1.00 98.75 274 PHE A CA 1
ATOM 2040 C C . PHE A 1 274 ? 0.695 -11.478 -10.008 1.00 98.75 274 PHE A C 1
ATOM 2042 O O . PHE A 1 274 ? 1.233 -10.388 -9.842 1.00 98.75 274 PHE A O 1
ATOM 2049 N N . GLU A 1 275 ? 1.373 -12.586 -10.326 1.00 98.69 275 GLU A N 1
ATOM 2050 C CA . GLU A 1 275 ? 2.827 -12.630 -10.457 1.00 98.69 275 GLU A CA 1
ATOM 2051 C C . GLU A 1 275 ? 3.311 -11.732 -11.600 1.00 98.69 275 GLU A C 1
ATOM 2053 O O . GLU A 1 275 ? 4.182 -10.901 -11.369 1.00 98.69 275 GLU A O 1
ATOM 2058 N N . ASP A 1 276 ? 2.734 -11.846 -12.798 1.00 98.56 276 ASP A N 1
ATOM 2059 C CA . ASP A 1 276 ? 3.189 -11.063 -13.955 1.00 98.56 276 ASP A CA 1
ATOM 2060 C C . ASP A 1 276 ? 2.992 -9.561 -13.741 1.00 98.56 276 ASP A C 1
ATOM 2062 O O . ASP A 1 276 ? 3.907 -8.775 -13.975 1.00 98.56 276 ASP A O 1
ATOM 2066 N N . VAL A 1 277 ? 1.819 -9.159 -13.242 1.00 98.81 277 VAL A N 1
ATOM 2067 C CA . VAL A 1 277 ? 1.519 -7.740 -13.026 1.00 98.81 277 VAL A CA 1
ATOM 2068 C C . VAL A 1 277 ? 2.394 -7.158 -11.918 1.00 98.81 277 VAL A C 1
ATOM 2070 O O . VAL A 1 277 ? 2.896 -6.043 -12.056 1.00 98.81 277 VAL A O 1
ATOM 2073 N N . LEU A 1 278 ? 2.604 -7.893 -10.821 1.00 98.88 278 LEU A N 1
ATOM 2074 C CA . LEU A 1 278 ? 3.445 -7.409 -9.730 1.00 98.88 278 LEU A CA 1
ATOM 2075 C C . LEU A 1 278 ? 4.915 -7.302 -10.155 1.00 98.88 278 LEU A C 1
ATOM 2077 O O . LEU A 1 278 ? 5.567 -6.321 -9.803 1.00 98.88 278 LEU A O 1
ATOM 2081 N N . VAL A 1 279 ? 5.415 -8.267 -10.936 1.00 98.75 279 VAL A N 1
ATOM 2082 C CA . VAL A 1 279 ? 6.770 -8.231 -11.510 1.00 98.75 279 VAL A CA 1
ATOM 2083 C C . VAL A 1 279 ? 6.938 -7.006 -12.401 1.00 98.75 279 VAL A C 1
ATOM 2085 O O . VAL A 1 279 ? 7.919 -6.284 -12.239 1.00 98.75 279 VAL A O 1
ATOM 2088 N N . ASP A 1 280 ? 5.973 -6.718 -13.276 1.00 98.56 280 ASP A N 1
ATOM 2089 C CA . ASP A 1 280 ? 6.014 -5.519 -14.113 1.00 98.56 280 ASP A CA 1
ATOM 2090 C C . ASP A 1 280 ? 6.067 -4.249 -13.260 1.00 98.56 280 ASP A C 1
ATOM 2092 O O . ASP A 1 280 ? 6.925 -3.401 -13.491 1.00 98.56 280 ASP A O 1
ATOM 2096 N N . VAL A 1 281 ? 5.213 -4.133 -12.234 1.00 98.69 281 VAL A N 1
ATOM 2097 C CA . VAL A 1 281 ? 5.181 -2.962 -11.340 1.00 98.69 281 VAL A CA 1
ATOM 2098 C C . VAL A 1 281 ? 6.535 -2.717 -10.675 1.00 98.69 281 VAL A C 1
ATOM 2100 O O . VAL A 1 281 ? 7.035 -1.593 -10.735 1.00 98.69 281 VAL A O 1
ATOM 2103 N N . VAL A 1 282 ? 7.145 -3.739 -10.065 1.00 98.44 282 VAL A N 1
ATOM 2104 C CA . VAL A 1 282 ? 8.444 -3.568 -9.390 1.00 98.44 282 VAL A CA 1
ATOM 2105 C C . VAL A 1 282 ? 9.576 -3.333 -10.392 1.00 98.44 282 VAL A C 1
ATOM 2107 O O . VAL A 1 282 ? 10.506 -2.579 -10.104 1.00 98.44 282 VAL A O 1
ATOM 2110 N N . CYS A 1 283 ? 9.488 -3.914 -11.595 1.00 97.88 283 CYS A N 1
ATOM 2111 C CA . CYS A 1 283 ? 10.521 -3.783 -12.622 1.00 97.88 283 CYS A CA 1
ATOM 2112 C C . CYS A 1 283 ? 10.543 -2.408 -13.306 1.00 97.88 283 CYS A C 1
ATOM 2114 O O . CYS A 1 283 ? 11.517 -2.070 -13.981 1.00 97.88 283 CYS A O 1
ATOM 2116 N N . LEU A 1 284 ? 9.527 -1.568 -13.088 1.00 97.75 284 LEU A N 1
ATOM 2117 C CA . LEU A 1 284 ? 9.589 -0.154 -13.463 1.00 97.75 284 LEU A CA 1
ATOM 2118 C C . LEU A 1 284 ? 10.626 0.635 -12.633 1.00 97.75 284 LEU A C 1
ATOM 2120 O O . LEU A 1 284 ? 11.015 1.735 -13.039 1.00 97.75 284 LEU A O 1
ATOM 2124 N N . GLY A 1 285 ? 11.098 0.081 -11.508 1.00 97.38 285 GLY A N 1
ATOM 2125 C CA . GLY A 1 285 ? 12.078 0.706 -10.621 1.00 97.38 285 GLY A CA 1
ATOM 2126 C C . GLY A 1 285 ? 11.536 1.952 -9.915 1.00 97.38 285 GLY A C 1
ATOM 2127 O O . GLY A 1 285 ? 10.327 2.151 -9.802 1.00 97.38 285 GLY A O 1
ATOM 2128 N N . GLY A 1 286 ? 12.428 2.834 -9.466 1.00 97.50 286 GLY A N 1
ATOM 2129 C CA . GLY A 1 286 ? 12.073 3.994 -8.646 1.00 97.50 286 GLY A CA 1
ATOM 2130 C C . GLY A 1 286 ? 11.729 3.570 -7.221 1.00 97.50 286 GLY A C 1
ATOM 2131 O O . GLY A 1 286 ? 12.524 2.905 -6.575 1.00 97.50 286 GLY A O 1
ATOM 2132 N N . ASP A 1 287 ? 10.560 3.960 -6.735 1.00 98.25 287 ASP A N 1
ATOM 2133 C CA . ASP A 1 287 ? 10.030 3.619 -5.408 1.00 98.25 287 ASP A CA 1
ATOM 2134 C C . ASP A 1 287 ? 9.351 2.234 -5.451 1.00 98.25 287 ASP A C 1
ATOM 2136 O O . ASP A 1 287 ? 8.126 2.108 -5.365 1.00 98.25 287 ASP A O 1
ATOM 2140 N N . SER A 1 288 ? 10.114 1.210 -5.844 1.00 98.50 288 SER A N 1
ATOM 2141 C CA . SER A 1 288 ? 9.577 -0.074 -6.313 1.00 98.50 288 SER A CA 1
ATOM 2142 C C . SER A 1 288 ? 9.028 -0.961 -5.203 1.00 98.50 288 SER A C 1
ATOM 2144 O O . SER A 1 288 ? 8.079 -1.698 -5.460 1.00 98.50 288 SER A O 1
ATOM 2146 N N . ASP A 1 289 ? 9.587 -0.891 -4.000 1.00 98.62 289 ASP A N 1
ATOM 2147 C CA . ASP A 1 289 ? 9.038 -1.492 -2.780 1.00 98.62 289 ASP A CA 1
ATOM 2148 C C . ASP A 1 289 ? 7.637 -0.959 -2.488 1.00 98.62 289 ASP A C 1
ATOM 2150 O O . ASP A 1 289 ? 6.680 -1.736 -2.512 1.00 98.62 289 ASP A O 1
ATOM 2154 N N . THR A 1 290 ? 7.468 0.358 -2.363 1.00 98.81 290 THR A N 1
ATOM 2155 C CA . THR A 1 290 ? 6.171 0.930 -2.006 1.00 98.81 290 THR A CA 1
ATOM 2156 C C . THR A 1 290 ? 5.141 0.815 -3.128 1.00 98.81 290 THR A C 1
ATOM 2158 O O . THR A 1 290 ? 3.964 0.502 -2.901 1.00 98.81 290 THR A O 1
ATOM 2161 N N . ASN A 1 291 ? 5.551 1.027 -4.382 1.00 98.88 291 ASN A N 1
ATOM 2162 C CA . ASN A 1 291 ? 4.668 0.797 -5.526 1.00 98.88 291 ASN A CA 1
ATOM 2163 C C . ASN A 1 291 ? 4.261 -0.680 -5.632 1.00 98.88 291 ASN A C 1
ATOM 2165 O O . ASN A 1 291 ? 3.088 -0.971 -5.891 1.00 98.88 291 ASN A O 1
ATOM 2169 N N . GLY A 1 292 ? 5.201 -1.597 -5.384 1.00 98.88 292 GLY A N 1
ATOM 2170 C CA . GLY A 1 292 ? 4.949 -3.029 -5.291 1.00 98.88 292 GLY A CA 1
ATOM 2171 C C . GLY A 1 292 ? 3.968 -3.355 -4.171 1.00 98.88 292 GLY A C 1
ATOM 2172 O O . GLY A 1 292 ? 2.998 -4.069 -4.407 1.00 98.88 292 GLY A O 1
ATOM 2173 N N . ALA A 1 293 ? 4.150 -2.793 -2.979 1.00 98.94 293 ALA A N 1
ATOM 2174 C CA . ALA A 1 293 ? 3.301 -3.018 -1.816 1.00 98.94 293 ALA A CA 1
ATOM 2175 C C . ALA A 1 293 ? 1.845 -2.586 -2.069 1.00 98.94 293 ALA A C 1
ATOM 2177 O O . ALA A 1 293 ? 0.901 -3.357 -1.873 1.00 98.94 293 ALA A O 1
ATOM 2178 N N . ILE A 1 294 ? 1.642 -1.372 -2.588 1.00 98.94 294 ILE A N 1
ATOM 2179 C CA . ILE A 1 294 ? 0.304 -0.838 -2.886 1.00 98.94 294 ILE A CA 1
ATOM 2180 C C . ILE A 1 294 ? -0.365 -1.636 -4.020 1.00 98.94 294 ILE A C 1
ATOM 2182 O O . ILE A 1 294 ? -1.545 -1.985 -3.925 1.00 98.94 294 ILE A O 1
ATOM 2186 N N . ALA A 1 295 ? 0.363 -1.963 -5.093 1.00 98.94 295 ALA A N 1
ATOM 2187 C CA . ALA A 1 295 ? -0.179 -2.775 -6.185 1.00 98.94 295 ALA A CA 1
ATOM 2188 C C . ALA A 1 295 ? -0.485 -4.211 -5.731 1.00 98.94 295 ALA A C 1
ATOM 2190 O O . ALA A 1 295 ? -1.579 -4.720 -5.977 1.00 98.94 295 ALA A O 1
ATOM 2191 N N . GLY A 1 296 ? 0.442 -4.841 -5.013 1.00 98.94 296 GLY A N 1
ATOM 2192 C CA . GLY A 1 296 ? 0.321 -6.192 -4.477 1.00 98.94 296 GLY A CA 1
ATOM 2193 C C . GLY A 1 296 ? -0.867 -6.336 -3.530 1.00 98.94 296 GLY A C 1
ATOM 2194 O O . GLY A 1 296 ? -1.582 -7.337 -3.591 1.00 98.94 296 GLY A O 1
ATOM 2195 N N . GLY A 1 297 ? -1.161 -5.313 -2.724 1.00 98.88 297 GLY A N 1
ATOM 2196 C CA . GLY A 1 297 ? -2.362 -5.273 -1.894 1.00 98.88 297 GLY A CA 1
ATOM 2197 C C . GLY A 1 297 ? -3.669 -5.326 -2.697 1.00 98.88 297 GLY A C 1
ATOM 2198 O O . GLY A 1 297 ? -4.571 -6.101 -2.362 1.00 98.88 297 GLY A O 1
ATOM 2199 N N . LEU A 1 298 ? -3.776 -4.560 -3.788 1.00 98.94 298 LEU A N 1
ATOM 2200 C CA . LEU A 1 298 ? -4.943 -4.607 -4.681 1.00 98.94 298 LEU A CA 1
ATOM 2201 C C . LEU A 1 298 ? -5.033 -5.916 -5.466 1.00 98.94 298 LEU A C 1
ATOM 2203 O O . LEU A 1 298 ? -6.116 -6.498 -5.545 1.00 98.94 298 LEU A O 1
ATOM 2207 N N . LEU A 1 299 ? -3.916 -6.392 -6.019 1.00 98.94 299 LEU A N 1
ATOM 2208 C CA . LEU A 1 299 ? -3.854 -7.659 -6.749 1.00 98.94 299 LEU A CA 1
ATOM 2209 C C . LEU A 1 299 ? -4.247 -8.825 -5.838 1.00 98.94 299 LEU A C 1
ATOM 2211 O O . LEU A 1 299 ? -5.062 -9.662 -6.209 1.00 98.94 299 LEU A O 1
ATOM 2215 N N . GLY A 1 300 ? -3.768 -8.838 -4.596 1.00 98.81 300 GLY A N 1
ATOM 2216 C CA . GLY A 1 300 ? -4.134 -9.849 -3.610 1.00 98.81 300 GLY A CA 1
ATOM 2217 C C . GLY A 1 300 ? -5.608 -9.778 -3.198 1.00 98.81 300 GLY A C 1
ATOM 2218 O O . GLY A 1 300 ? -6.259 -10.814 -3.039 1.00 98.81 300 GLY A O 1
ATOM 2219 N N . ALA A 1 301 ? -6.170 -8.569 -3.087 1.00 98.88 301 ALA A N 1
ATOM 2220 C CA . ALA A 1 301 ? -7.602 -8.365 -2.859 1.00 98.88 301 ALA A CA 1
ATOM 2221 C C . ALA A 1 301 ? -8.466 -8.817 -4.051 1.00 98.88 301 ALA A C 1
ATOM 2223 O O . ALA A 1 301 ? -9.608 -9.246 -3.859 1.00 98.88 301 ALA A O 1
ATOM 2224 N N . ARG A 1 302 ? -7.939 -8.710 -5.274 1.00 98.69 302 ARG A N 1
ATOM 2225 C CA . ARG A 1 302 ? -8.584 -9.130 -6.523 1.00 98.69 302 ARG A CA 1
ATOM 2226 C C . ARG A 1 302 ? -8.559 -10.650 -6.689 1.00 98.69 302 ARG A C 1
ATOM 2228 O O . ARG A 1 302 ? -9.605 -11.260 -6.933 1.00 98.69 302 ARG A O 1
ATOM 2235 N N . ASP A 1 303 ? -7.386 -11.242 -6.507 1.00 98.38 303 ASP A N 1
ATOM 2236 C CA . ASP A 1 303 ? -7.075 -12.597 -6.961 1.00 98.38 303 ASP A CA 1
ATOM 2237 C C . ASP A 1 303 ? -7.164 -13.647 -5.852 1.00 98.38 303 ASP A C 1
ATOM 2239 O O . ASP A 1 303 ? -7.494 -14.802 -6.132 1.00 98.38 303 ASP A O 1
ATOM 2243 N N . GLY A 1 304 ? -6.954 -13.244 -4.596 1.00 98.25 304 GLY A N 1
ATOM 2244 C CA . GLY A 1 304 ? -6.881 -14.159 -3.461 1.00 98.25 304 GLY A CA 1
ATOM 2245 C C . GLY A 1 304 ? -5.471 -14.681 -3.190 1.00 98.25 304 GLY A C 1
ATOM 2246 O O . GLY A 1 304 ? -4.594 -14.664 -4.053 1.00 98.25 304 GLY A O 1
ATOM 2247 N N . VAL A 1 305 ? -5.244 -15.148 -1.960 1.00 98.44 305 VAL A N 1
ATOM 2248 C CA . VAL A 1 305 ? -3.921 -15.604 -1.496 1.00 98.44 305 VAL A CA 1
ATOM 2249 C C . VAL A 1 305 ? -3.371 -16.780 -2.307 1.00 98.44 305 VAL A C 1
ATOM 2251 O O . VAL A 1 305 ? -2.163 -16.892 -2.470 1.00 98.44 305 VAL A O 1
ATOM 2254 N N . GLU A 1 306 ? -4.235 -17.626 -2.870 1.00 97.81 306 GLU A N 1
ATOM 2255 C CA . GLU A 1 306 ? -3.837 -18.796 -3.665 1.00 97.81 306 GLU A CA 1
ATOM 2256 C C . GLU A 1 306 ? -3.203 -18.415 -5.009 1.00 97.81 306 GLU A C 1
ATOM 2258 O O . GLU A 1 306 ? -2.684 -19.281 -5.714 1.00 97.81 306 GLU A O 1
ATOM 2263 N N . LYS A 1 307 ? -3.289 -17.139 -5.402 1.00 98.12 307 LYS A N 1
ATOM 2264 C CA . LYS A 1 307 ? -2.664 -16.607 -6.617 1.00 98.12 307 LYS A CA 1
ATOM 2265 C C . LYS A 1 307 ? -1.306 -15.965 -6.362 1.00 98.12 307 LYS A C 1
ATOM 2267 O O . LYS A 1 307 ? -0.610 -15.667 -7.326 1.00 98.12 307 LYS A O 1
ATOM 2272 N N . ILE A 1 308 ? -0.911 -15.812 -5.099 1.00 98.62 308 ILE A N 1
ATOM 2273 C CA . ILE A 1 308 ? 0.442 -15.399 -4.737 1.00 98.62 308 ILE A CA 1
ATOM 2274 C C . ILE A 1 308 ? 1.342 -16.643 -4.784 1.00 98.62 308 ILE A C 1
ATOM 2276 O O . ILE A 1 308 ? 1.007 -17.647 -4.149 1.00 98.62 308 ILE A O 1
ATOM 2280 N N . PRO A 1 309 ? 2.477 -16.613 -5.503 1.00 98.62 309 PRO A N 1
ATOM 2281 C CA . PRO A 1 309 ? 3.417 -17.724 -5.530 1.00 98.62 309 PRO A CA 1
ATOM 2282 C C . PRO A 1 309 ? 3.822 -18.212 -4.136 1.00 98.62 309 PRO A C 1
ATOM 2284 O O . PRO A 1 309 ? 4.324 -17.446 -3.315 1.00 98.62 309 PRO A O 1
ATOM 2287 N N . GLU A 1 310 ? 3.668 -19.513 -3.883 1.00 97.88 310 GLU A N 1
ATOM 2288 C CA . GLU A 1 310 ? 4.002 -20.124 -2.587 1.00 97.88 310 GLU A CA 1
ATOM 2289 C C . GLU A 1 310 ? 5.471 -19.883 -2.206 1.00 97.88 310 GLU A C 1
ATOM 2291 O O . GLU A 1 310 ? 5.765 -19.482 -1.082 1.00 97.88 310 GLU A O 1
ATOM 2296 N N . ARG A 1 311 ? 6.375 -19.965 -3.192 1.00 98.31 311 ARG A N 1
ATOM 2297 C CA . ARG A 1 311 ? 7.812 -19.668 -3.047 1.00 98.31 311 ARG A CA 1
ATOM 2298 C C . ARG A 1 311 ? 8.118 -18.246 -2.559 1.00 98.31 311 ARG A C 1
ATOM 2300 O O . ARG A 1 311 ? 9.192 -18.003 -2.013 1.00 98.31 311 ARG A O 1
ATOM 2307 N N . TRP A 1 312 ? 7.205 -17.299 -2.777 1.00 98.69 312 TRP A N 1
ATOM 2308 C CA . TRP A 1 312 ? 7.314 -15.945 -2.239 1.00 98.69 312 TRP A CA 1
ATOM 2309 C C . TRP A 1 312 ? 6.764 -15.893 -0.817 1.00 98.69 312 TRP A C 1
ATOM 2311 O O . TRP A 1 312 ? 7.456 -15.416 0.080 1.00 98.69 312 TRP A O 1
ATOM 2321 N N . LEU A 1 313 ? 5.572 -16.460 -0.593 1.00 98.44 313 LEU A N 1
ATOM 2322 C CA . LEU A 1 313 ? 4.920 -16.508 0.721 1.00 98.44 313 LEU A CA 1
ATOM 2323 C C . LEU A 1 313 ? 5.800 -17.149 1.803 1.00 98.44 313 LEU A C 1
ATOM 2325 O O . LEU A 1 313 ? 5.816 -16.674 2.938 1.00 98.44 313 LEU A O 1
ATOM 2329 N N . GLU A 1 314 ? 6.542 -18.202 1.459 1.00 97.81 314 GLU A N 1
ATOM 2330 C CA . GLU A 1 314 ? 7.436 -18.914 2.381 1.00 97.81 314 GLU A CA 1
ATOM 2331 C C . GLU A 1 314 ? 8.611 -18.063 2.887 1.00 97.81 314 GLU A C 1
ATOM 2333 O O . GLU A 1 314 ? 9.151 -18.349 3.957 1.00 97.81 314 GLU A O 1
ATOM 2338 N N . LYS A 1 315 ? 9.001 -17.009 2.156 1.00 98.12 315 LYS A N 1
ATOM 2339 C CA . LYS A 1 315 ? 10.117 -16.127 2.535 1.00 98.12 315 LYS A CA 1
ATOM 2340 C C . LYS A 1 315 ? 9.690 -14.953 3.413 1.00 98.12 315 LYS A C 1
ATOM 2342 O O . LYS A 1 315 ? 10.531 -14.374 4.092 1.00 98.12 315 LYS A O 1
ATOM 2347 N N . LEU A 1 316 ? 8.406 -14.597 3.405 1.00 98.50 316 LEU A N 1
ATOM 2348 C CA . LEU A 1 316 ? 7.912 -13.363 4.013 1.00 98.50 316 LEU A CA 1
ATOM 2349 C C . LEU A 1 316 ? 8.103 -13.337 5.534 1.00 98.50 316 LEU A C 1
ATOM 2351 O O . LEU A 1 316 ? 7.472 -14.090 6.287 1.00 98.50 316 LEU A O 1
ATOM 2355 N N . GLN A 1 317 ? 8.897 -12.381 6.010 1.00 97.06 317 GLN A N 1
ATOM 2356 C CA . GLN A 1 317 ? 9.016 -12.062 7.427 1.00 97.06 317 GLN A CA 1
ATOM 2357 C C . GLN A 1 317 ? 7.635 -11.701 7.997 1.00 97.06 317 GLN A C 1
ATOM 2359 O O . GLN A 1 317 ? 6.909 -10.917 7.418 1.00 97.06 317 GLN A O 1
ATOM 2364 N N . PHE A 1 318 ? 7.213 -12.262 9.127 1.00 96.56 318 PHE A N 1
ATOM 2365 C CA . PHE A 1 318 ? 5.850 -12.046 9.658 1.00 96.56 318 PHE A CA 1
ATOM 2366 C C . PHE A 1 318 ? 4.694 -12.596 8.795 1.00 96.56 318 PHE A C 1
ATOM 2368 O O . PHE A 1 318 ? 3.547 -12.482 9.223 1.00 96.56 318 PHE A O 1
ATOM 2375 N N . GLY A 1 319 ? 4.930 -13.267 7.656 1.00 96.38 319 GLY A N 1
ATOM 2376 C CA . GLY A 1 319 ? 3.845 -13.798 6.811 1.00 96.38 319 GLY A CA 1
ATOM 2377 C C . GLY A 1 319 ? 2.885 -14.721 7.578 1.00 96.38 319 GLY A C 1
ATOM 2378 O O . GLY A 1 319 ? 1.659 -14.627 7.462 1.00 96.38 319 GLY A O 1
ATOM 2379 N N . ARG A 1 320 ? 3.433 -15.548 8.478 1.00 96.88 320 ARG A N 1
ATOM 2380 C CA . ARG A 1 320 ? 2.646 -16.370 9.409 1.00 96.88 320 ARG A CA 1
ATOM 2381 C C . ARG A 1 320 ? 1.816 -15.534 10.389 1.00 96.88 320 ARG A C 1
ATOM 2383 O O . ARG A 1 320 ? 0.645 -15.837 10.593 1.00 96.88 320 ARG A O 1
ATOM 2390 N N . GLU A 1 321 ? 2.401 -14.495 10.982 1.00 97.38 321 GLU A N 1
ATOM 2391 C CA . GLU A 1 321 ? 1.711 -13.613 11.932 1.00 97.38 321 GLU A CA 1
ATOM 2392 C C . GLU A 1 321 ? 0.555 -12.873 11.256 1.00 97.38 321 GLU A C 1
ATOM 2394 O O . GLU A 1 321 ? -0.551 -12.858 11.794 1.00 97.38 321 GLU A O 1
ATOM 2399 N N . PHE A 1 322 ? 0.777 -12.329 10.055 1.00 98.00 322 PHE A N 1
ATOM 2400 C CA . PHE A 1 322 ? -0.257 -11.655 9.267 1.00 98.00 322 PHE A CA 1
ATOM 2401 C C . PHE A 1 322 ? -1.453 -12.581 9.044 1.00 98.00 322 PHE A C 1
ATOM 2403 O O . PHE A 1 322 ? -2.596 -12.204 9.314 1.00 98.00 322 PHE A O 1
ATOM 2410 N N . LYS A 1 323 ? -1.185 -13.826 8.627 1.00 96.31 323 LYS A N 1
ATOM 2411 C CA . LYS A 1 323 ? -2.216 -14.849 8.430 1.00 96.31 323 LYS A CA 1
ATOM 2412 C C . LYS A 1 323 ? -2.954 -15.178 9.727 1.00 96.31 323 LYS A C 1
ATOM 2414 O O . LYS A 1 323 ? -4.181 -15.202 9.736 1.00 96.31 323 LYS A O 1
ATOM 2419 N N . GLU A 1 324 ? -2.238 -15.413 10.823 1.00 96.00 324 GLU A N 1
ATOM 2420 C CA . GLU A 1 324 ? -2.841 -15.765 12.114 1.00 96.00 324 GLU A CA 1
ATOM 2421 C C . GLU A 1 324 ? -3.690 -14.627 12.697 1.00 96.00 324 GLU A C 1
ATOM 2423 O O . GLU A 1 324 ? -4.802 -14.868 13.167 1.00 96.00 324 GLU A O 1
ATOM 2428 N N . VAL A 1 325 ? -3.207 -13.381 12.651 1.00 96.19 325 VAL A N 1
ATOM 2429 C CA . VAL A 1 325 ? -3.959 -12.210 13.128 1.00 96.19 325 VAL A CA 1
ATOM 2430 C C . VAL A 1 325 ? -5.216 -11.999 12.288 1.00 96.19 325 VAL A C 1
ATOM 2432 O O . VAL A 1 325 ? -6.305 -11.885 12.853 1.00 96.19 325 VAL A O 1
ATOM 2435 N N . ALA A 1 326 ? -5.094 -12.019 10.959 1.00 95.19 326 ALA A N 1
ATOM 2436 C CA . ALA A 1 326 ? -6.233 -11.856 10.063 1.00 95.19 326 ALA A CA 1
ATOM 2437 C C . ALA A 1 326 ? -7.287 -12.950 10.275 1.00 95.19 326 ALA A C 1
ATOM 2439 O O . ALA A 1 326 ? -8.471 -12.645 10.412 1.00 95.19 326 ALA A O 1
ATOM 2440 N N . MET A 1 327 ? -6.865 -14.215 10.367 1.00 93.75 327 MET A N 1
ATOM 2441 C CA . MET A 1 327 ? -7.778 -15.331 10.617 1.00 93.75 327 MET A CA 1
ATOM 2442 C C . MET A 1 327 ? -8.493 -15.190 11.959 1.00 93.75 327 MET A C 1
ATOM 2444 O O . MET A 1 327 ? -9.708 -15.353 11.994 1.00 93.75 327 MET A O 1
ATOM 2448 N N . ARG A 1 328 ? -7.794 -14.807 13.037 1.00 91.38 328 ARG A N 1
ATOM 2449 C CA . ARG A 1 328 ? -8.437 -14.554 14.339 1.00 91.38 328 ARG A CA 1
ATOM 2450 C C . ARG A 1 328 ? -9.519 -13.479 14.240 1.00 91.38 328 ARG A C 1
ATOM 2452 O O . ARG A 1 328 ? -10.634 -13.687 14.712 1.00 91.38 328 ARG A O 1
ATOM 2459 N N . ILE A 1 329 ? -9.225 -12.358 13.579 1.00 91.00 329 ILE A N 1
ATOM 2460 C CA . ILE A 1 329 ? -10.198 -11.271 13.392 1.00 91.00 329 ILE A CA 1
ATOM 2461 C C . ILE A 1 329 ? -11.402 -11.739 12.552 1.00 91.00 329 ILE A C 1
ATOM 2463 O O . ILE A 1 329 ? -12.551 -11.419 12.871 1.00 91.00 329 ILE A O 1
ATOM 2467 N N . LEU A 1 330 ? -11.167 -12.517 11.491 1.00 88.06 330 LEU A N 1
ATOM 2468 C CA . LEU A 1 330 ? -12.225 -13.055 10.629 1.00 88.06 330 LEU A CA 1
ATOM 2469 C C . LEU A 1 330 ? -13.082 -14.120 11.331 1.00 88.06 330 LEU A C 1
ATOM 2471 O O . LEU A 1 330 ? -14.293 -14.173 11.109 1.00 88.06 330 LEU A O 1
ATOM 2475 N N . GLU A 1 331 ? -12.489 -14.950 12.191 1.00 78.00 331 GLU A N 1
ATOM 2476 C CA . GLU A 1 331 ? -13.198 -15.976 12.961 1.00 78.00 331 GLU A CA 1
ATOM 2477 C C . GLU A 1 331 ? -14.147 -15.365 13.995 1.00 78.00 331 GLU A C 1
ATOM 2479 O O . GLU A 1 331 ? -15.280 -15.837 14.126 1.00 78.00 331 GLU A O 1
ATOM 2484 N N . VAL A 1 332 ? -13.749 -14.270 14.655 1.00 60.19 332 VAL A N 1
ATOM 2485 C CA . VAL A 1 332 ? -14.635 -13.495 15.545 1.00 60.19 332 VAL A CA 1
ATOM 2486 C C . VAL A 1 332 ? -15.858 -12.961 14.784 1.00 60.19 332 VAL A C 1
ATOM 2488 O O . VAL A 1 332 ? -16.960 -12.911 15.331 1.00 60.19 332 VAL A O 1
ATOM 2491 N N . HIS A 1 333 ? -15.707 -12.645 13.494 1.00 57.19 333 HIS A N 1
ATOM 2492 C CA . HIS A 1 333 ? -16.798 -12.213 12.615 1.00 57.19 333 HIS A CA 1
ATOM 2493 C C . HIS A 1 333 ? -17.626 -13.353 12.005 1.00 57.19 333 HIS A C 1
ATOM 2495 O O . HIS A 1 333 ? -18.566 -13.075 11.255 1.00 57.19 333 HIS A O 1
ATOM 2501 N N . ASN A 1 334 ? -17.322 -14.623 12.301 1.00 48.19 334 ASN A N 1
ATOM 2502 C CA . ASN A 1 334 ? -18.096 -15.763 11.822 1.00 48.19 334 ASN A CA 1
ATOM 2503 C C . ASN A 1 334 ? -19.032 -16.304 12.926 1.00 48.19 334 ASN A C 1
ATOM 2505 O O . ASN A 1 334 ? -18.673 -17.241 13.650 1.00 48.19 334 ASN A O 1
ATOM 2509 N N . PRO A 1 335 ? -20.273 -15.784 13.050 1.00 40.06 335 PRO A N 1
ATOM 2510 C CA . PRO A 1 335 ? -21.222 -16.251 14.062 1.00 40.06 335 PRO A CA 1
ATOM 2511 C C . PRO A 1 335 ? -21.568 -17.743 13.921 1.00 40.06 335 PRO A C 1
ATOM 2513 O O . PRO A 1 335 ? -21.991 -18.362 14.896 1.00 40.06 335 PRO A O 1
ATOM 2516 N N . TRP A 1 336 ? -21.346 -18.355 12.750 1.00 32.97 336 TRP A N 1
ATOM 2517 C CA . TRP A 1 336 ? -21.646 -19.766 12.499 1.00 32.97 336 TRP A CA 1
ATOM 2518 C C . TRP A 1 336 ? -20.613 -20.725 13.107 1.00 32.97 336 TRP A C 1
ATOM 2520 O O . TRP A 1 336 ? -20.997 -21.814 13.534 1.00 32.97 336 TRP A O 1
ATOM 2530 N N . ARG A 1 337 ? -19.337 -20.330 13.259 1.00 35.16 337 ARG A N 1
ATOM 2531 C CA . ARG A 1 337 ? -18.324 -21.182 13.922 1.00 35.16 337 ARG A CA 1
ATOM 2532 C C . ARG A 1 337 ? -18.488 -21.238 15.442 1.00 35.16 337 ARG A C 1
ATOM 2534 O O . ARG A 1 337 ? -18.318 -22.300 16.041 1.00 35.16 337 ARG A O 1
ATOM 2541 N N . GLN A 1 338 ? -18.954 -20.152 16.062 1.00 35.16 338 GLN A N 1
ATOM 2542 C CA . GLN A 1 338 ? -19.385 -20.188 17.466 1.00 35.16 338 GLN A CA 1
ATOM 2543 C C . GLN A 1 338 ? -20.604 -21.102 17.685 1.00 35.16 338 GLN A C 1
ATOM 2545 O O . GLN A 1 338 ? -20.880 -21.499 18.816 1.00 35.16 338 GLN A O 1
ATOM 2550 N N . VAL A 1 339 ? -21.361 -21.435 16.635 1.00 36.16 339 VAL A N 1
ATOM 2551 C CA . VAL A 1 339 ? -22.463 -22.409 16.687 1.00 36.16 339 VAL A CA 1
ATOM 2552 C C . VAL A 1 339 ? -21.962 -23.835 16.424 1.00 36.16 339 VAL A C 1
ATOM 2554 O O . VAL A 1 339 ? -22.511 -24.775 16.994 1.00 36.16 339 VAL A O 1
ATOM 2557 N N . THR A 1 340 ? -20.893 -24.029 15.641 1.00 31.83 340 THR A N 1
ATOM 2558 C CA . THR A 1 340 ? -20.335 -25.369 15.383 1.00 31.83 340 THR A CA 1
ATOM 2559 C C . THR A 1 340 ? -19.436 -25.897 16.501 1.00 31.83 340 THR A C 1
ATOM 2561 O O . THR A 1 340 ? -19.450 -27.096 16.753 1.00 31.83 340 THR A O 1
ATOM 2564 N N . ALA A 1 341 ? -18.746 -25.034 17.255 1.00 32.53 341 ALA A N 1
ATOM 2565 C CA . ALA A 1 341 ? -18.112 -25.441 18.519 1.00 32.53 341 ALA A CA 1
ATOM 2566 C C . ALA A 1 341 ? -19.161 -25.920 19.552 1.00 32.53 341 ALA A C 1
ATOM 2568 O O . ALA A 1 341 ? -18.923 -26.844 20.322 1.00 32.53 341 ALA A O 1
ATOM 2569 N N . ARG A 1 342 ? -20.390 -25.384 19.474 1.00 39.75 342 ARG A N 1
ATOM 2570 C CA . ARG A 1 342 ? -21.577 -25.882 20.196 1.00 39.75 342 ARG A CA 1
ATOM 2571 C C . ARG A 1 342 ? -22.196 -27.145 19.574 1.00 39.75 342 ARG A C 1
ATOM 2573 O O . ARG A 1 342 ? -23.153 -27.698 20.116 1.00 39.75 342 ARG A O 1
ATOM 2580 N N . HIS A 1 343 ? -21.690 -27.631 18.437 1.00 36.59 343 HIS A N 1
ATOM 2581 C CA . HIS A 1 343 ? -22.188 -28.857 17.807 1.00 36.59 343 HIS A CA 1
ATOM 2582 C C . HIS A 1 343 ? -21.559 -30.127 18.390 1.00 36.59 343 HIS A C 1
ATOM 2584 O O . HIS A 1 343 ? -22.245 -31.149 18.451 1.00 36.59 343 HIS A O 1
ATOM 2590 N N . GLU A 1 344 ? -20.325 -30.057 18.894 1.00 34.38 344 GLU A N 1
ATOM 2591 C CA . GLU A 1 344 ? -19.759 -31.127 19.728 1.00 34.38 344 GLU A CA 1
ATOM 2592 C C . GLU A 1 344 ? -20.510 -31.226 21.065 1.00 34.38 344 GLU A C 1
ATOM 2594 O O . GLU A 1 344 ? -20.857 -32.325 21.503 1.00 34.38 344 GLU A O 1
ATOM 2599 N N . GLU A 1 345 ? -20.945 -30.090 21.624 1.00 37.31 345 GLU A N 1
ATOM 2600 C CA . GLU A 1 345 ? -21.913 -30.075 22.725 1.00 37.31 345 GLU A CA 1
ATOM 2601 C C . GLU A 1 345 ? -23.278 -30.651 22.320 1.00 37.31 345 GLU A C 1
ATOM 2603 O O . GLU A 1 345 ? -23.889 -31.323 23.137 1.00 37.31 345 GLU A O 1
ATOM 2608 N N . ARG A 1 346 ? -23.760 -30.497 21.075 1.00 38.88 346 ARG A N 1
ATOM 2609 C CA . ARG A 1 346 ? -25.020 -31.130 20.611 1.00 38.88 346 ARG A CA 1
ATOM 2610 C C . ARG A 1 346 ? -24.952 -32.656 20.541 1.00 38.88 346 ARG A C 1
ATOM 2612 O O . ARG A 1 346 ? -25.993 -33.288 20.693 1.00 38.88 346 ARG A O 1
ATOM 2619 N N . SER A 1 347 ? -23.780 -33.248 20.313 1.00 38.34 347 SER A N 1
ATOM 2620 C CA . SER A 1 347 ? -23.588 -34.705 20.411 1.00 38.34 347 SER A CA 1
ATOM 2621 C C . SER A 1 347 ? -23.750 -35.169 21.864 1.00 38.34 347 SER A C 1
ATOM 2623 O O . SER A 1 347 ? -24.559 -36.052 22.160 1.00 38.34 347 SER A O 1
ATOM 2625 N N . LEU A 1 348 ? -23.092 -34.470 22.794 1.00 36.75 348 LEU A N 1
ATOM 2626 C CA . LEU A 1 348 ? -23.246 -34.673 24.237 1.00 36.75 348 LEU A CA 1
ATOM 2627 C C . LEU A 1 348 ? -24.678 -34.376 24.722 1.00 36.75 348 LEU A C 1
ATOM 2629 O O . LEU A 1 348 ? -25.193 -35.091 25.576 1.00 36.75 348 LEU A O 1
ATOM 2633 N N . PHE A 1 349 ? -25.358 -33.390 24.133 1.00 35.41 349 PHE A N 1
ATOM 2634 C CA . PHE A 1 349 ? -26.727 -32.990 24.470 1.00 35.41 349 PHE A CA 1
ATOM 2635 C C . PHE A 1 349 ? -27.778 -33.950 23.904 1.00 35.41 349 PHE A C 1
ATOM 2637 O O . PHE A 1 349 ? -28.768 -34.214 24.576 1.00 35.41 349 PHE A O 1
ATOM 2644 N N . LYS A 1 350 ? -27.564 -34.531 22.714 1.00 36.31 350 LYS A N 1
ATOM 2645 C CA . LYS A 1 350 ? -28.387 -35.640 22.195 1.00 36.31 350 LYS A CA 1
ATOM 2646 C C . LYS A 1 350 ? -28.239 -36.887 23.063 1.00 36.31 350 LYS A C 1
ATOM 2648 O O . LYS A 1 350 ? -29.236 -37.535 23.369 1.00 36.31 350 LYS A O 1
ATOM 2653 N N . ASN A 1 351 ? -27.018 -37.187 23.508 1.00 38.09 351 ASN A N 1
ATOM 2654 C CA . ASN A 1 351 ? -26.766 -38.289 24.436 1.00 38.09 351 ASN A CA 1
ATOM 2655 C C . ASN A 1 351 ? -27.410 -38.025 25.808 1.00 38.09 351 ASN A C 1
ATOM 2657 O O . ASN A 1 351 ? -28.030 -38.924 26.371 1.00 38.09 351 ASN A O 1
ATOM 2661 N N . PHE A 1 352 ? -27.368 -36.782 26.299 1.00 36.31 352 PHE A N 1
ATOM 2662 C CA . PHE A 1 352 ? -28.073 -36.359 27.509 1.00 36.31 352 PHE A CA 1
ATOM 2663 C C . PHE A 1 352 ? -29.601 -36.413 27.349 1.00 36.31 352 PHE A C 1
ATOM 2665 O O . PHE A 1 352 ? -30.271 -36.931 28.231 1.00 36.31 352 PHE A O 1
ATOM 2672 N N . GLN A 1 353 ? -30.166 -35.962 26.222 1.00 35.72 353 GLN A N 1
ATOM 2673 C CA . GLN A 1 353 ? -31.606 -36.047 25.932 1.00 35.72 353 GLN A CA 1
ATOM 2674 C C . GLN A 1 353 ? -32.099 -37.493 25.893 1.00 35.72 353 GLN A C 1
ATOM 2676 O O . GLN A 1 353 ? -33.136 -37.789 26.481 1.00 35.72 353 GLN A O 1
ATOM 2681 N N . ASN A 1 354 ? -31.348 -38.397 25.261 1.00 39.09 354 ASN A N 1
ATOM 2682 C CA . ASN A 1 354 ? -31.693 -39.816 25.227 1.00 39.09 354 ASN A CA 1
ATOM 2683 C C . ASN A 1 354 ? -31.634 -40.447 26.629 1.00 39.09 354 ASN A C 1
ATOM 2685 O O . ASN A 1 354 ? -32.529 -41.211 26.982 1.00 39.09 354 ASN A O 1
ATOM 2689 N N . TYR A 1 355 ? -30.649 -40.069 27.453 1.00 37.03 355 TYR A N 1
ATOM 2690 C CA . TYR A 1 355 ? -30.524 -40.534 28.841 1.00 37.03 355 TYR A CA 1
ATOM 2691 C C . TYR A 1 355 ? -31.618 -39.958 29.762 1.00 37.03 355 TYR A C 1
ATOM 2693 O O . TYR A 1 355 ? -32.165 -40.652 30.621 1.00 37.03 355 TYR A O 1
ATOM 2701 N N . PHE A 1 356 ? -31.982 -38.689 29.565 1.00 35.19 356 PHE A N 1
ATOM 2702 C CA . PHE A 1 356 ? -33.008 -37.987 30.339 1.00 35.19 356 PHE A CA 1
ATOM 2703 C C . PHE A 1 356 ? -34.417 -38.492 29.995 1.00 35.19 356 PHE A C 1
ATOM 2705 O O . PHE A 1 356 ? -35.227 -38.701 30.895 1.00 35.19 356 PHE A O 1
ATOM 2712 N N . LEU A 1 357 ? -34.696 -38.775 28.715 1.00 36.69 357 LEU A N 1
ATOM 2713 C CA . LEU A 1 357 ? -35.952 -39.384 28.262 1.00 36.69 357 LEU A CA 1
ATOM 2714 C C . LEU A 1 357 ? -36.088 -40.844 28.720 1.00 36.69 357 LEU A C 1
ATOM 2716 O O . LEU A 1 357 ? -37.183 -41.243 29.113 1.00 36.69 357 LEU A O 1
ATOM 2720 N N . SER A 1 358 ? -35.000 -41.627 28.754 1.00 35.22 358 SER A N 1
ATOM 2721 C CA . SER A 1 358 ? -35.045 -42.992 29.302 1.00 35.22 358 SER A CA 1
ATOM 2722 C C . SER A 1 358 ? -35.257 -43.012 30.818 1.00 35.22 358 SER A C 1
ATOM 2724 O O . SER A 1 358 ? -36.019 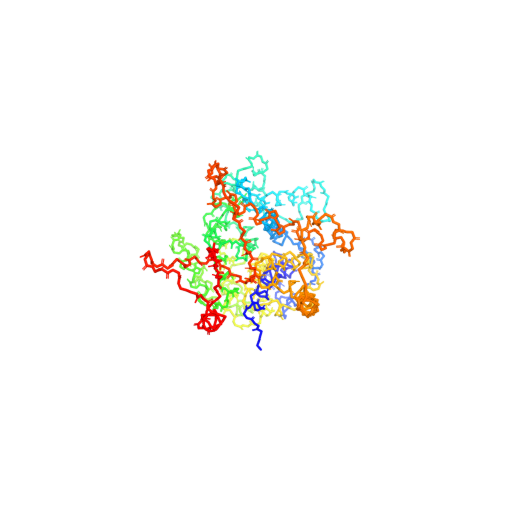-43.838 31.320 1.00 35.22 358 SER A O 1
ATOM 2726 N N . ALA A 1 359 ? -34.643 -42.075 31.551 1.00 32.56 359 ALA A N 1
ATOM 2727 C CA . ALA A 1 359 ? -34.833 -41.942 32.994 1.00 32.56 359 ALA A CA 1
ATOM 2728 C C . ALA A 1 359 ? -36.259 -41.472 33.344 1.00 32.56 359 ALA A C 1
ATOM 2730 O O . ALA A 1 359 ? -36.883 -42.019 34.252 1.00 32.56 359 ALA A O 1
ATOM 2731 N N . PHE A 1 360 ? -36.827 -40.526 32.584 1.00 32.44 360 PHE A N 1
ATOM 2732 C CA . PHE A 1 360 ? -38.218 -40.090 32.767 1.00 32.44 360 PHE A CA 1
ATOM 2733 C C . PHE A 1 360 ? -39.236 -41.175 32.396 1.00 32.44 360 PHE A C 1
ATOM 2735 O O . PHE A 1 360 ? -40.246 -41.318 33.086 1.00 32.44 360 PHE A O 1
ATOM 2742 N N . ALA A 1 361 ? -38.975 -41.980 31.361 1.00 31.77 361 ALA A N 1
ATOM 2743 C CA . ALA A 1 361 ? -39.830 -43.114 31.008 1.00 31.77 361 ALA A CA 1
ATOM 2744 C C . ALA A 1 361 ? -39.865 -44.181 32.122 1.00 31.77 361 ALA A C 1
ATOM 2746 O O . ALA A 1 361 ? -40.931 -44.726 32.413 1.00 31.77 361 ALA A O 1
ATOM 2747 N N . GLN A 1 362 ? -38.738 -44.422 32.804 1.00 28.36 362 GLN A N 1
ATOM 2748 C CA . GLN A 1 362 ? -38.672 -45.334 33.954 1.00 28.36 362 GLN A CA 1
ATOM 2749 C C . GLN A 1 362 ? -39.390 -44.787 35.196 1.00 28.36 362 GLN A C 1
ATOM 2751 O O . GLN A 1 362 ? -40.094 -45.537 35.871 1.00 28.36 362 GLN A O 1
ATOM 2756 N N . VAL A 1 363 ? -39.288 -43.482 35.469 1.00 29.30 363 VAL A N 1
ATOM 2757 C CA . VAL A 1 363 ? -40.023 -42.833 36.573 1.00 29.30 363 VAL A CA 1
ATOM 2758 C C . VAL A 1 363 ? -41.534 -42.816 36.301 1.00 29.30 363 VAL A C 1
ATOM 2760 O O . VAL A 1 363 ? -42.328 -43.033 37.214 1.00 29.30 363 VAL A O 1
ATOM 2763 N N . SER A 1 364 ? -41.945 -42.651 35.040 1.00 28.97 364 SER A N 1
ATOM 2764 C CA . SER A 1 364 ? -43.360 -42.654 34.631 1.00 28.97 364 SER A CA 1
ATOM 2765 C C . SER A 1 364 ? -44.030 -44.020 34.815 1.00 28.97 364 SER A C 1
ATOM 2767 O O . SER A 1 364 ? -45.195 -44.084 35.204 1.00 28.97 364 SER A O 1
ATOM 2769 N N . TYR A 1 365 ? -43.293 -45.112 34.591 1.00 26.25 365 TYR A N 1
ATOM 2770 C CA . TYR A 1 365 ? -43.799 -46.475 34.789 1.00 26.25 365 TYR A CA 1
ATOM 2771 C C . TYR A 1 365 ? -43.976 -46.843 36.272 1.00 26.25 365 TYR A C 1
ATOM 2773 O O . TYR A 1 365 ? -44.847 -47.643 36.602 1.00 26.25 365 TYR A O 1
ATOM 2781 N N . PHE A 1 366 ? -43.203 -46.232 37.176 1.00 28.17 366 PHE A N 1
ATOM 2782 C CA . PHE A 1 366 ? -43.300 -46.471 38.623 1.00 28.17 366 PHE A CA 1
ATOM 2783 C C . PHE A 1 366 ? -44.408 -45.664 39.323 1.00 28.17 366 PHE A C 1
ATOM 2785 O O . PHE A 1 366 ? -44.757 -45.966 40.462 1.00 28.17 366 PHE A O 1
ATOM 2792 N N . LEU A 1 367 ? -44.984 -44.655 38.658 1.00 29.86 367 LEU A N 1
ATOM 2793 C CA . LEU A 1 367 ? -45.969 -43.737 39.250 1.00 29.86 367 LEU A CA 1
ATOM 2794 C C . LEU A 1 367 ? -47.429 -44.220 39.165 1.00 29.86 367 LEU A C 1
ATOM 2796 O O . LEU A 1 367 ? -48.319 -43.590 39.736 1.00 29.86 367 LEU A O 1
ATOM 2800 N N . TRP A 1 368 ? -47.697 -45.356 38.517 1.00 32.59 368 TRP A N 1
ATOM 2801 C CA . TRP A 1 368 ? -49.035 -45.954 38.444 1.00 32.59 368 TRP A CA 1
ATOM 2802 C C . TRP A 1 368 ? -49.316 -46.904 39.619 1.00 32.59 368 TRP A C 1
ATOM 2804 O O . TRP A 1 368 ? -49.485 -48.107 39.431 1.00 32.59 368 TRP A O 1
ATOM 2814 N N . GLY A 1 369 ? -49.425 -46.361 40.841 1.00 31.69 369 GLY A N 1
ATOM 2815 C CA . GLY A 1 369 ? -50.213 -47.057 41.869 1.00 31.69 369 GLY A CA 1
ATOM 2816 C C . GLY A 1 369 ? -49.813 -46.972 43.342 1.00 31.69 369 GLY A C 1
ATOM 2817 O O . GLY A 1 369 ? -49.884 -48.011 43.994 1.00 31.69 369 GLY A O 1
ATOM 2818 N N . ARG A 1 370 ? -49.473 -45.796 43.904 1.00 27.22 370 ARG A N 1
ATOM 2819 C CA . ARG A 1 370 ? -49.683 -45.465 45.344 1.00 27.22 370 ARG A CA 1
ATOM 2820 C C . ARG A 1 370 ? -49.312 -44.006 45.679 1.00 27.22 370 ARG A C 1
ATOM 2822 O O . ARG A 1 370 ? -48.411 -43.467 45.043 1.00 27.22 370 ARG A O 1
ATOM 2829 N N . PRO A 1 371 ? -49.964 -43.362 46.672 1.00 28.19 371 PRO A N 1
ATOM 2830 C CA . PRO A 1 371 ? -49.654 -41.988 47.053 1.00 28.19 371 PRO A CA 1
ATOM 2831 C C . PRO A 1 371 ? -48.400 -41.951 47.936 1.00 28.19 371 PRO A C 1
ATOM 2833 O O . PRO A 1 371 ? -48.330 -42.661 48.939 1.00 28.19 371 PRO A O 1
ATOM 2836 N N . ILE A 1 372 ? -47.426 -41.104 47.597 1.00 26.42 372 ILE A N 1
ATOM 2837 C CA . ILE A 1 372 ? -46.330 -40.745 48.505 1.00 26.42 372 ILE A CA 1
ATOM 2838 C C . ILE A 1 372 ? -46.320 -39.229 48.687 1.00 26.42 372 ILE A C 1
ATOM 2840 O O . ILE A 1 372 ? -46.298 -38.455 47.733 1.00 26.42 372 ILE A O 1
ATOM 2844 N N . MET A 1 373 ? -46.350 -38.840 49.956 1.00 23.31 373 MET A N 1
ATOM 2845 C CA . MET A 1 373 ? -46.197 -37.492 50.481 1.00 23.31 373 MET A CA 1
ATOM 2846 C C . MET A 1 373 ? -44.785 -36.969 50.160 1.00 23.31 373 MET A C 1
ATOM 2848 O O . MET A 1 373 ? -43.795 -37.541 50.611 1.00 23.31 373 MET A O 1
ATOM 2852 N N . VAL A 1 374 ? -44.677 -35.896 49.370 1.00 27.36 374 VAL A N 1
ATOM 2853 C CA . VAL A 1 374 ? -43.385 -35.273 49.034 1.00 27.36 374 VAL A CA 1
ATOM 2854 C C . VAL A 1 374 ? -42.998 -34.292 50.143 1.00 27.36 374 VAL A C 1
ATOM 2856 O O . VAL A 1 374 ? -43.524 -33.186 50.224 1.00 27.36 374 VAL A O 1
ATOM 2859 N N . VAL A 1 375 ? -42.074 -34.710 51.008 1.00 23.78 375 VAL A N 1
ATOM 2860 C CA . VAL A 1 375 ? -41.323 -33.839 51.932 1.00 23.78 375 VAL A CA 1
ATOM 2861 C C . VAL A 1 375 ? -40.092 -33.287 51.179 1.00 23.78 375 VAL A C 1
ATOM 2863 O O . VAL A 1 375 ? -39.575 -33.980 50.299 1.00 23.78 375 VAL A O 1
ATOM 2866 N N . PRO A 1 376 ? -39.600 -32.058 51.450 1.00 33.38 376 PRO A N 1
ATOM 2867 C CA . PRO A 1 376 ? -38.616 -31.402 50.594 1.00 33.38 376 PRO A CA 1
ATOM 2868 C C . PRO A 1 376 ? -37.233 -32.042 50.751 1.00 33.38 376 PRO A C 1
ATOM 2870 O O . PRO A 1 376 ? -36.567 -31.864 51.768 1.00 33.38 376 PRO A O 1
ATOM 2873 N N . SER A 1 377 ? -36.758 -32.744 49.723 1.00 27.91 377 SER A N 1
ATOM 2874 C CA . SER A 1 377 ? -35.369 -33.214 49.642 1.00 27.91 377 SER A CA 1
ATOM 2875 C C . SER A 1 377 ? -34.714 -32.807 48.320 1.00 27.91 377 SER A C 1
ATOM 2877 O O . SER A 1 377 ? -34.192 -33.637 47.581 1.00 27.91 377 SER A O 1
ATOM 2879 N N . ALA A 1 378 ? -34.712 -31.509 48.012 1.00 28.94 378 ALA A N 1
ATOM 2880 C CA . ALA A 1 378 ? -33.912 -30.972 46.906 1.00 28.94 378 ALA A CA 1
ATOM 2881 C C . ALA A 1 378 ? -32.415 -30.812 47.263 1.00 28.94 378 ALA A C 1
ATOM 2883 O O . ALA A 1 378 ? -31.614 -30.471 46.402 1.00 28.94 378 ALA A O 1
ATOM 2884 N N . MET A 1 379 ? -32.003 -31.089 48.508 1.00 29.61 379 MET A N 1
ATOM 2885 C CA . MET A 1 379 ? -30.626 -30.842 48.965 1.00 29.61 379 MET A CA 1
ATOM 2886 C C . MET A 1 379 ? -29.659 -32.038 48.908 1.00 29.61 379 MET A C 1
ATOM 2888 O O . MET A 1 379 ? -28.474 -31.837 49.139 1.00 29.61 379 MET A O 1
ATOM 2892 N N . ASN A 1 380 ? -30.095 -33.252 48.547 1.00 28.41 380 ASN A N 1
ATOM 2893 C CA . ASN A 1 380 ? -29.199 -34.428 48.522 1.00 28.41 380 ASN A CA 1
ATOM 2894 C C . ASN A 1 380 ? -28.911 -35.025 47.133 1.00 28.41 380 ASN A C 1
ATOM 2896 O O . ASN A 1 380 ? -28.143 -35.979 47.037 1.00 28.41 380 ASN A O 1
ATOM 2900 N N . ALA A 1 381 ? -29.429 -34.442 46.048 1.00 33.84 381 ALA A N 1
ATOM 2901 C CA . ALA A 1 381 ? -29.106 -34.879 44.683 1.00 33.84 381 ALA A CA 1
ATOM 2902 C C . ALA A 1 381 ? -27.853 -34.199 44.084 1.00 33.84 381 ALA A C 1
ATOM 2904 O O . ALA A 1 381 ? -27.500 -34.458 42.937 1.00 33.84 381 ALA A O 1
ATOM 2905 N N . SER A 1 382 ? -27.148 -33.350 44.844 1.00 34.97 382 SER A N 1
ATOM 2906 C CA . SER A 1 382 ? -25.933 -32.659 44.378 1.00 34.97 382 SER A CA 1
ATOM 2907 C C . SER A 1 382 ? -24.635 -33.452 44.581 1.00 34.97 382 SER A C 1
ATOM 2909 O O . SER A 1 382 ? -23.579 -33.005 44.144 1.00 34.97 382 SER A O 1
ATOM 2911 N N . ARG A 1 383 ? -24.679 -34.637 45.211 1.00 33.88 383 ARG A N 1
ATOM 2912 C CA . ARG A 1 383 ? -23.472 -35.438 45.504 1.00 33.88 383 ARG A CA 1
ATOM 2913 C C . ARG A 1 383 ? -23.141 -36.531 44.480 1.00 33.88 383 ARG A C 1
ATOM 2915 O O . ARG A 1 383 ? -22.121 -37.191 44.640 1.00 33.88 383 ARG A O 1
ATOM 2922 N N . SER A 1 384 ? -23.940 -36.707 43.426 1.00 37.59 384 SER A N 1
ATOM 2923 C CA . SER A 1 384 ? -23.690 -37.714 42.375 1.00 37.59 384 SER A CA 1
ATOM 2924 C C . SER A 1 384 ? -23.590 -37.150 40.952 1.00 37.59 384 SER A C 1
ATOM 2926 O O . SER A 1 384 ? -23.469 -37.916 39.997 1.00 37.59 384 SER A O 1
ATOM 2928 N N . LEU A 1 385 ? -23.597 -35.824 40.782 1.00 37.81 385 LEU A N 1
ATOM 2929 C CA . LEU A 1 385 ? -23.416 -35.177 39.482 1.00 37.81 385 LEU A CA 1
ATOM 2930 C C . LEU A 1 385 ? -21.970 -34.696 39.323 1.00 37.81 385 LEU A C 1
ATOM 2932 O O . LEU A 1 385 ? -21.436 -34.008 40.191 1.00 37.81 385 LEU A O 1
ATOM 2936 N N . ASN A 1 386 ? -21.341 -35.038 38.194 1.00 39.16 386 ASN A N 1
ATOM 2937 C CA . ASN A 1 386 ? -20.015 -34.536 37.831 1.00 39.16 386 ASN A CA 1
ATOM 2938 C C . ASN A 1 386 ? -19.982 -32.995 37.905 1.00 39.16 386 ASN A C 1
ATOM 2940 O O . ASN A 1 386 ? -20.892 -32.320 37.418 1.00 39.16 386 ASN A O 1
ATOM 2944 N N . ALA A 1 387 ? -18.899 -32.440 38.463 1.00 38.94 387 ALA A N 1
ATOM 2945 C CA . ALA A 1 387 ? -18.702 -31.009 38.743 1.00 38.94 387 ALA A CA 1
ATOM 2946 C C . ALA A 1 387 ? -19.024 -30.001 37.602 1.00 38.94 387 ALA A C 1
AT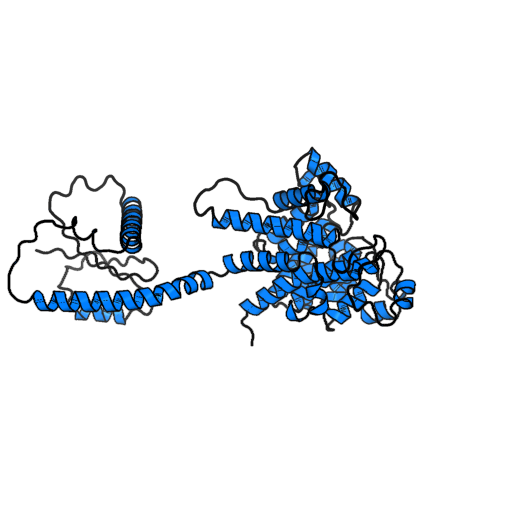OM 2948 O O . ALA A 1 387 ? -19.295 -28.837 37.906 1.00 38.94 387 ALA A O 1
ATOM 2949 N N . PRO A 1 388 ? -18.990 -30.352 36.300 1.00 36.78 388 PRO A N 1
ATOM 2950 C CA . PRO A 1 388 ? -19.445 -29.463 35.225 1.00 36.78 388 PRO A CA 1
ATOM 2951 C C . PRO A 1 388 ? -20.974 -29.315 35.144 1.00 36.78 388 PRO A C 1
ATOM 2953 O O . PRO A 1 388 ? -21.469 -28.241 34.815 1.00 36.78 388 PRO A O 1
ATOM 2956 N N . VAL A 1 389 ? -21.732 -30.366 35.475 1.00 34.78 389 VAL A N 1
ATOM 2957 C CA . VAL A 1 389 ? -23.200 -30.394 35.338 1.00 34.78 389 VAL A CA 1
ATOM 2958 C C . VAL A 1 389 ? -23.870 -29.573 36.438 1.00 34.78 389 VAL A C 1
ATOM 2960 O O . VAL A 1 389 ? -24.802 -28.826 36.157 1.00 34.78 389 VAL A O 1
ATOM 2963 N N . ALA A 1 390 ? -23.343 -29.631 37.664 1.00 36.03 390 ALA A N 1
ATOM 2964 C CA . ALA A 1 390 ? -23.793 -28.772 38.760 1.00 36.03 390 ALA A CA 1
ATOM 2965 C C . ALA A 1 390 ? -23.606 -27.279 38.422 1.00 36.03 390 ALA A C 1
ATOM 2967 O O . ALA A 1 390 ? -24.537 -26.491 38.551 1.00 36.03 390 ALA A O 1
ATOM 2968 N N . ARG A 1 391 ? -22.447 -26.915 37.849 1.00 39.53 391 ARG A N 1
ATOM 2969 C CA . ARG A 1 391 ? -22.151 -25.537 37.416 1.00 39.53 391 ARG A CA 1
ATOM 2970 C C . ARG A 1 391 ? -23.075 -25.039 36.303 1.00 39.53 391 ARG A C 1
ATOM 2972 O O . ARG A 1 391 ? -23.432 -23.866 36.292 1.00 39.53 391 ARG A O 1
ATOM 2979 N N . LEU A 1 392 ? -23.479 -25.910 35.378 1.00 39.41 392 LEU A N 1
ATOM 2980 C CA . LEU A 1 392 ? -24.412 -25.550 34.308 1.00 39.41 392 LEU A CA 1
ATOM 2981 C C . LEU A 1 392 ? -25.823 -25.271 34.850 1.00 39.41 392 LEU A C 1
ATOM 2983 O O . LEU A 1 392 ? -26.472 -24.323 34.411 1.00 39.41 392 LEU A O 1
ATOM 2987 N N . VAL A 1 393 ? -26.277 -26.065 35.823 1.00 38.22 393 VAL A N 1
ATOM 2988 C CA . VAL A 1 393 ? -27.573 -25.870 36.490 1.00 38.22 393 VAL A CA 1
ATOM 2989 C C . VAL A 1 393 ? -27.592 -24.549 37.266 1.00 38.22 393 VAL A C 1
ATOM 2991 O O . VAL A 1 393 ? -28.545 -23.783 37.119 1.00 38.22 393 VAL A O 1
ATOM 2994 N N . ASP A 1 394 ? -26.516 -24.228 37.987 1.00 39.44 394 ASP A N 1
ATOM 2995 C CA . ASP A 1 394 ? -26.399 -22.971 38.738 1.00 39.44 394 ASP A CA 1
ATOM 2996 C C . ASP A 1 394 ? -26.404 -21.737 37.815 1.00 39.44 394 ASP A C 1
ATOM 2998 O O . ASP A 1 394 ? -27.112 -20.763 38.072 1.00 39.44 394 ASP A O 1
ATOM 3002 N N . VAL A 1 395 ? -25.691 -21.788 36.681 1.00 41.25 395 VAL A N 1
ATOM 3003 C CA . VAL A 1 395 ? -25.639 -20.680 35.703 1.00 41.25 395 VAL A CA 1
ATOM 3004 C C . VAL A 1 395 ? -26.990 -20.445 35.021 1.00 41.25 395 VAL A C 1
ATOM 3006 O O . VAL A 1 395 ? -27.377 -19.297 34.778 1.00 41.25 395 VAL A O 1
ATOM 3009 N N . ILE A 1 396 ? -27.721 -21.516 34.701 1.00 41.31 396 ILE A N 1
ATOM 3010 C CA . ILE A 1 396 ? -29.057 -21.422 34.099 1.00 41.31 396 ILE A CA 1
ATOM 3011 C C . ILE A 1 396 ? -30.055 -20.846 35.110 1.00 41.31 396 ILE A C 1
ATOM 3013 O O . ILE A 1 396 ? -30.872 -19.996 34.741 1.00 41.31 396 ILE A O 1
ATOM 3017 N N . PHE A 1 397 ? -29.967 -21.257 36.377 1.00 40.84 397 PHE A N 1
ATOM 3018 C CA . PHE A 1 397 ? -30.819 -20.754 37.450 1.00 40.84 397 PHE A CA 1
ATOM 3019 C C . PHE A 1 397 ? -30.579 -19.259 37.716 1.00 40.84 397 PHE A C 1
ATOM 3021 O O . PHE A 1 397 ? -31.526 -18.470 37.676 1.00 40.84 397 PHE A O 1
ATOM 3028 N N . GLU A 1 398 ? -29.319 -18.842 37.866 1.00 41.81 398 GLU A N 1
ATOM 3029 C CA . GLU A 1 398 ? -28.917 -17.440 38.064 1.00 41.81 398 GLU A CA 1
ATOM 3030 C C . GLU A 1 398 ? -29.385 -16.530 36.916 1.00 41.81 398 GLU A C 1
ATOM 3032 O O . GLU A 1 398 ? -30.011 -15.490 37.141 1.00 41.81 398 GLU A O 1
ATOM 3037 N N . ARG A 1 399 ? -29.171 -16.941 35.657 1.00 40.34 399 ARG A N 1
ATOM 3038 C CA . ARG A 1 399 ? -29.596 -16.150 34.487 1.00 40.34 399 ARG A CA 1
ATOM 3039 C C . ARG A 1 399 ? -31.111 -16.051 34.359 1.00 40.34 399 ARG A C 1
ATOM 3041 O O . ARG A 1 399 ? -31.623 -14.987 34.009 1.00 40.34 399 ARG A O 1
ATOM 3048 N N . SER A 1 400 ? -31.828 -17.126 34.670 1.00 40.00 400 SER A N 1
ATOM 3049 C CA . SER A 1 400 ? -33.292 -17.136 34.636 1.00 40.00 400 SER A CA 1
ATOM 3050 C C . SER A 1 400 ? -33.873 -16.229 35.722 1.00 40.00 400 SER A C 1
ATOM 3052 O O . SER A 1 400 ? -34.771 -15.436 35.445 1.00 40.00 400 SER A O 1
ATOM 3054 N N . MET A 1 401 ? -33.295 -16.255 36.928 1.00 39.91 401 MET A N 1
ATOM 3055 C CA . MET A 1 401 ? -33.677 -15.368 38.029 1.00 39.91 401 MET A CA 1
ATOM 3056 C C . MET A 1 401 ? -33.349 -13.899 37.743 1.00 39.91 401 MET A C 1
ATOM 3058 O O . MET A 1 401 ? -34.115 -13.014 38.125 1.00 39.91 401 MET A O 1
ATOM 3062 N N . MET A 1 402 ? -32.259 -13.616 37.029 1.00 40.56 402 MET A N 1
ATOM 3063 C CA . MET A 1 402 ? -31.878 -12.258 36.634 1.00 40.56 402 MET A CA 1
ATOM 3064 C C . MET A 1 402 ? -32.842 -11.660 35.596 1.00 40.56 402 MET A C 1
ATOM 3066 O O . MET A 1 402 ? -33.266 -10.510 35.737 1.00 40.56 402 MET A O 1
ATOM 3070 N N . VAL A 1 403 ? -33.249 -12.448 34.593 1.00 40.09 403 VAL A N 1
ATOM 3071 C CA . VAL A 1 403 ? -34.266 -12.053 33.599 1.00 40.09 403 VAL A CA 1
ATOM 3072 C C . VAL A 1 403 ? -35.630 -11.867 34.266 1.00 40.09 403 VAL A C 1
ATOM 3074 O O . VAL A 1 403 ? -36.313 -10.879 34.003 1.00 40.09 403 VAL A O 1
ATOM 3077 N N . PHE A 1 404 ? -35.993 -12.757 35.192 1.00 36.84 404 PHE A N 1
ATOM 3078 C CA . PHE A 1 404 ? -37.237 -12.666 35.954 1.00 36.84 404 PHE A CA 1
ATOM 3079 C C . PHE A 1 404 ? -37.281 -11.412 36.849 1.00 36.84 404 PHE A C 1
ATOM 3081 O O . PHE A 1 404 ? -38.271 -10.680 36.849 1.00 36.84 404 PHE A O 1
ATOM 3088 N N . ARG A 1 405 ? -36.183 -11.089 37.548 1.00 41.75 405 ARG A N 1
ATOM 3089 C CA . ARG A 1 405 ? -36.064 -9.874 38.379 1.00 41.75 405 ARG A CA 1
ATOM 3090 C C . ARG A 1 405 ? -36.105 -8.583 37.555 1.00 41.75 405 ARG A C 1
ATOM 3092 O O . ARG A 1 405 ? -36.716 -7.614 38.001 1.00 41.75 405 ARG A O 1
ATOM 3099 N N . ARG A 1 406 ? -35.504 -8.572 36.356 1.00 40.47 406 ARG A N 1
ATOM 3100 C CA . ARG A 1 406 ? -35.564 -7.433 35.419 1.00 40.47 406 ARG A CA 1
ATOM 3101 C C . ARG A 1 406 ? -36.957 -7.220 34.830 1.00 40.47 406 ARG A C 1
ATOM 3103 O O . ARG A 1 406 ? -37.357 -6.076 34.661 1.00 40.47 406 ARG A O 1
ATOM 3110 N N . ALA A 1 407 ? -37.678 -8.296 34.521 1.00 37.88 407 ALA A N 1
ATOM 3111 C CA . ALA A 1 407 ? -38.986 -8.208 33.878 1.00 37.88 407 ALA A CA 1
ATOM 3112 C C . ALA A 1 407 ? -40.111 -7.775 34.836 1.00 37.88 407 ALA A C 1
ATOM 3114 O O . ALA A 1 407 ? -41.050 -7.116 34.397 1.00 37.88 407 ALA A O 1
ATOM 3115 N N . TYR A 1 408 ? -40.024 -8.119 36.128 1.00 37.03 408 TYR A N 1
ATOM 3116 C CA . TYR A 1 408 ? -41.150 -7.944 37.058 1.00 37.03 408 TYR A CA 1
ATOM 3117 C C . TYR A 1 408 ? -40.903 -6.979 38.227 1.00 37.03 408 TYR A C 1
ATOM 3119 O O . TYR A 1 408 ? -41.869 -6.587 38.881 1.00 37.03 408 TYR A O 1
ATOM 3127 N N . GLY A 1 409 ? -39.659 -6.534 38.456 1.00 33.31 409 GLY A N 1
ATOM 3128 C CA . GLY A 1 409 ? -39.306 -5.609 39.538 1.00 33.31 409 GLY A CA 1
ATOM 3129 C C . GLY A 1 409 ? -39.466 -6.228 40.936 1.00 33.31 409 GLY A C 1
ATOM 3130 O O . GLY A 1 409 ? -40.433 -6.918 41.244 1.00 33.31 409 GLY A O 1
ATOM 3131 N N . VAL A 1 410 ? -38.520 -5.968 41.838 1.00 41.25 410 VAL A N 1
ATOM 3132 C CA . VAL A 1 410 ? -38.459 -6.619 43.168 1.00 41.25 410 VAL A CA 1
ATOM 3133 C C . VAL A 1 410 ? -39.618 -6.204 44.110 1.00 41.25 410 VAL A C 1
ATOM 3135 O O . VAL A 1 410 ? -39.794 -6.785 45.172 1.00 41.25 410 VAL A O 1
ATOM 3138 N N . GLY A 1 411 ? -40.468 -5.246 43.720 1.00 37.03 411 GLY A N 1
ATOM 3139 C CA . GLY A 1 411 ? -41.482 -4.639 44.595 1.00 37.03 411 GLY A CA 1
ATOM 3140 C C . GLY A 1 411 ? -42.931 -5.144 44.492 1.00 37.03 411 GLY A C 1
ATOM 3141 O O . GLY A 1 411 ? -43.770 -4.622 45.218 1.00 37.03 411 GLY A O 1
ATOM 3142 N N . ARG A 1 412 ? -43.285 -6.102 43.618 1.00 35.50 412 ARG A N 1
ATOM 3143 C CA . ARG A 1 412 ? -44.709 -6.453 43.356 1.00 35.50 412 ARG A CA 1
ATOM 3144 C C . ARG A 1 412 ? -45.243 -7.755 43.970 1.00 35.50 412 ARG A C 1
ATOM 3146 O O . ARG A 1 412 ? -46.370 -8.134 43.671 1.00 35.50 412 ARG A O 1
ATOM 3153 N N . PHE A 1 413 ? -44.501 -8.416 44.857 1.00 39.78 413 PHE A N 1
ATOM 3154 C CA . PHE A 1 413 ? -44.920 -9.713 45.421 1.00 39.78 413 PHE A CA 1
ATOM 3155 C C . PHE A 1 413 ? -45.383 -9.676 46.887 1.00 39.78 413 PHE A C 1
ATOM 3157 O O . PHE A 1 413 ? -45.662 -10.721 47.461 1.00 39.78 413 PHE A O 1
ATOM 3164 N N . ALA A 1 414 ? -45.544 -8.495 47.490 1.00 31.77 414 ALA A N 1
ATOM 3165 C CA . ALA A 1 414 ? -45.940 -8.371 48.898 1.00 31.77 414 ALA A CA 1
ATOM 3166 C C . ALA A 1 414 ? -47.422 -8.704 49.204 1.00 31.77 414 ALA A C 1
ATOM 3168 O O . ALA A 1 414 ? -47.821 -8.618 50.359 1.00 31.77 414 ALA A O 1
ATOM 3169 N N . SER A 1 415 ? -48.249 -9.077 48.218 1.00 34.03 415 SER A N 1
ATOM 3170 C CA . SER A 1 415 ? -49.699 -9.269 48.416 1.00 34.03 415 SER A CA 1
ATOM 3171 C C . SER A 1 415 ? -50.263 -10.617 47.945 1.00 34.03 415 SER A C 1
ATOM 3173 O O . SER A 1 415 ? -51.473 -10.729 47.768 1.00 34.03 415 SER A O 1
ATOM 3175 N N . TRP A 1 416 ? -49.432 -11.635 47.708 1.00 35.69 416 TRP A N 1
ATOM 3176 C CA . TRP A 1 416 ? -49.920 -12.970 47.330 1.00 35.69 416 TRP A CA 1
ATOM 3177 C C . TRP A 1 416 ? -50.018 -13.846 48.582 1.00 35.69 416 TRP A C 1
ATOM 3179 O O . TRP A 1 416 ? -49.001 -14.256 49.133 1.00 35.69 416 TRP A O 1
ATOM 3189 N N . THR A 1 417 ? -51.240 -14.099 49.051 1.00 30.27 417 THR A N 1
ATOM 3190 C CA . THR A 1 417 ? -51.524 -14.845 50.292 1.00 30.27 417 THR A CA 1
ATOM 3191 C C . THR A 1 417 ? -51.907 -16.315 50.073 1.00 30.27 417 THR A C 1
ATOM 3193 O O . THR A 1 417 ? -52.301 -16.972 51.029 1.00 30.27 417 THR A O 1
ATOM 3196 N N . GLU A 1 418 ? -51.765 -16.867 48.861 1.00 30.69 418 GLU A N 1
ATOM 3197 C CA . GLU A 1 418 ? -52.066 -18.283 48.576 1.00 30.69 418 GLU A CA 1
ATOM 3198 C C . GLU A 1 418 ? -50.987 -18.961 47.708 1.00 30.69 418 GLU A C 1
ATOM 3200 O O . GLU A 1 418 ? -50.349 -18.293 46.885 1.00 30.69 418 GLU A O 1
ATOM 3205 N N . PRO A 1 419 ? -50.745 -20.280 47.883 1.00 28.77 419 PRO A N 1
ATOM 3206 C CA . PRO A 1 419 ? -49.644 -20.976 47.231 1.00 28.77 419 PRO A CA 1
ATOM 3207 C C . PRO A 1 419 ? -49.938 -21.204 45.745 1.00 28.77 419 PRO A C 1
ATOM 3209 O O . PRO A 1 419 ? -50.734 -22.056 45.360 1.00 28.77 419 PRO A O 1
ATOM 3212 N N . VAL A 1 420 ? -49.241 -20.466 44.885 1.00 30.17 420 VAL A N 1
ATOM 3213 C CA . VAL A 1 420 ? -49.216 -20.725 43.443 1.00 30.17 420 VAL A CA 1
ATOM 3214 C C . VAL A 1 420 ? -48.212 -21.836 43.170 1.00 30.17 420 VAL A C 1
ATOM 3216 O O . VAL A 1 420 ? -47.006 -21.639 43.320 1.00 30.17 420 VAL A O 1
ATOM 3219 N N . VAL A 1 421 ? -48.687 -22.996 42.723 1.00 30.61 421 VAL A N 1
ATOM 3220 C CA . VAL A 1 421 ? -47.814 -24.033 42.160 1.00 30.61 421 VAL A CA 1
ATOM 3221 C C . VAL A 1 421 ? -47.716 -23.800 40.654 1.00 30.61 421 VAL A C 1
ATOM 3223 O O . VAL A 1 421 ? -48.606 -24.167 39.892 1.00 30.61 421 VAL A O 1
ATOM 3226 N N . GLY A 1 422 ? -46.640 -23.148 40.217 1.00 29.66 422 GLY A N 1
ATOM 3227 C CA . GLY A 1 422 ? -46.317 -23.013 38.799 1.00 29.66 422 GLY A CA 1
ATOM 3228 C C . GLY A 1 422 ? -45.552 -24.237 38.299 1.00 29.66 422 GLY A C 1
ATOM 3229 O O . GLY A 1 422 ? -44.478 -24.540 38.812 1.00 29.66 422 GLY A O 1
ATOM 3230 N N . ILE A 1 423 ? -46.067 -24.926 37.279 1.00 32.28 423 ILE A N 1
ATOM 3231 C CA . ILE A 1 423 ? -45.279 -25.907 36.521 1.00 32.28 423 ILE A CA 1
ATOM 3232 C C . ILE A 1 423 ? -44.579 -25.151 35.388 1.00 32.28 423 ILE A C 1
ATOM 3234 O O . ILE A 1 423 ? -45.231 -24.643 34.478 1.00 32.28 423 ILE A O 1
ATOM 3238 N N . ILE A 1 424 ? -43.249 -25.066 35.444 1.00 33.22 424 ILE A N 1
ATOM 3239 C CA . ILE A 1 424 ? -42.426 -24.478 34.380 1.00 33.22 424 ILE A CA 1
ATOM 3240 C C . ILE A 1 424 ? -41.967 -25.613 33.462 1.00 33.22 424 ILE A C 1
ATOM 3242 O O . ILE A 1 424 ? -41.131 -26.427 33.851 1.00 33.22 424 ILE A O 1
ATOM 3246 N N . VAL A 1 425 ? -42.497 -25.671 32.240 1.00 31.95 425 VAL A N 1
ATOM 3247 C CA . VAL A 1 425 ? -41.992 -26.574 31.194 1.00 31.95 425 VAL A CA 1
ATOM 3248 C C . VAL A 1 425 ? -41.065 -25.778 30.279 1.00 31.95 425 VAL A C 1
ATOM 3250 O O . VAL A 1 425 ? -41.502 -24.844 29.611 1.00 31.95 425 VAL A O 1
ATOM 3253 N N . PHE A 1 426 ? -39.781 -26.137 30.239 1.00 31.84 426 PHE A N 1
ATOM 3254 C CA . PHE A 1 426 ? -38.827 -25.568 29.286 1.00 31.84 426 PHE A CA 1
ATOM 3255 C C . PHE A 1 426 ? -38.802 -26.388 27.994 1.00 31.84 426 PHE A C 1
ATOM 3257 O O . PHE A 1 426 ? -38.491 -27.577 28.018 1.00 31.84 426 PHE A O 1
ATOM 3264 N N . VAL A 1 427 ? -39.010 -25.727 26.854 1.00 31.36 427 VAL A N 1
ATOM 3265 C CA . VAL A 1 427 ? -38.470 -26.177 25.563 1.00 31.36 427 VAL A CA 1
ATOM 3266 C C . VAL A 1 427 ? -37.642 -25.023 25.002 1.00 31.36 427 VAL A C 1
ATOM 3268 O O . VAL A 1 427 ? -38.170 -24.001 24.576 1.00 31.36 427 VAL A O 1
ATOM 3271 N N . LEU A 1 428 ? -36.319 -25.154 25.088 1.00 33.72 428 LEU A N 1
ATOM 3272 C CA . LEU A 1 428 ? -35.353 -24.139 24.668 1.00 33.72 428 LEU A CA 1
ATOM 3273 C C . LEU A 1 428 ? -35.061 -24.256 23.170 1.00 33.72 428 LEU A C 1
ATOM 3275 O O . LEU A 1 428 ? -34.214 -25.061 22.797 1.00 33.72 428 LEU A O 1
ATOM 3279 N N . VAL A 1 429 ? -35.664 -23.406 22.330 1.00 33.22 429 VAL A N 1
ATOM 3280 C CA . VAL A 1 429 ? -35.028 -22.962 21.074 1.00 33.22 429 VAL A CA 1
ATOM 3281 C C . VAL A 1 429 ? -35.480 -21.535 20.716 1.00 33.22 429 VAL A C 1
ATOM 3283 O O . VAL A 1 429 ? -36.614 -21.334 20.311 1.00 33.22 429 VAL A O 1
ATOM 3286 N N . GLY A 1 430 ? -34.566 -20.565 20.852 1.00 34.03 430 GLY A N 1
ATOM 3287 C CA . GLY A 1 430 ? -34.501 -19.304 20.090 1.00 34.03 430 GLY A CA 1
ATOM 3288 C C . GLY A 1 430 ? -35.726 -18.372 20.049 1.00 34.03 430 GLY A C 1
ATOM 3289 O O . GLY A 1 430 ? -36.629 -18.579 19.252 1.00 34.03 430 GLY A O 1
ATOM 3290 N N . THR A 1 431 ? -35.622 -17.242 20.765 1.00 29.53 431 THR A N 1
ATOM 3291 C CA . THR A 1 431 ? -36.460 -16.011 20.747 1.00 29.53 431 THR A CA 1
ATOM 3292 C C . THR A 1 431 ? -37.853 -16.051 21.403 1.00 29.53 431 THR A C 1
ATOM 3294 O O . THR A 1 431 ? -38.662 -16.940 21.173 1.00 29.53 431 THR A O 1
ATOM 3297 N N . CYS A 1 432 ? -38.126 -15.041 22.244 1.00 27.72 432 CYS A N 1
ATOM 3298 C CA . CYS A 1 432 ? -39.392 -14.847 22.955 1.00 27.72 432 CYS A CA 1
ATOM 3299 C C . CYS A 1 432 ? -40.359 -13.989 22.124 1.00 27.72 432 CYS A C 1
ATOM 3301 O O . CYS A 1 432 ? -40.058 -12.829 21.854 1.00 27.72 432 CYS A O 1
ATOM 3303 N N . ALA A 1 433 ? -41.547 -14.512 21.822 1.00 28.39 433 ALA A N 1
ATOM 3304 C CA . ALA A 1 433 ? -42.722 -13.713 21.484 1.00 28.39 433 ALA A CA 1
ATOM 3305 C C . ALA A 1 433 ? -43.855 -14.103 22.442 1.00 28.39 433 ALA A C 1
ATOM 3307 O O . ALA A 1 433 ? -44.158 -15.284 22.606 1.00 28.39 433 ALA A O 1
ATOM 3308 N N . LEU A 1 434 ? -44.438 -13.113 23.118 1.00 30.59 434 LEU A N 1
ATOM 3309 C CA . LEU A 1 434 ? -45.539 -13.305 24.058 1.00 30.59 434 LEU A CA 1
ATOM 3310 C C . LEU A 1 434 ? -46.858 -13.257 23.270 1.00 30.59 434 LEU A C 1
ATOM 3312 O O . LEU A 1 434 ? -47.220 -12.199 22.761 1.00 30.59 434 LEU A O 1
ATOM 3316 N N . VAL A 1 435 ? -47.579 -14.373 23.162 1.00 28.06 435 VAL A N 1
ATOM 3317 C CA . VAL A 1 435 ? -48.948 -14.381 22.621 1.00 28.06 435 VAL A CA 1
ATOM 3318 C C . VAL A 1 435 ? -49.916 -14.370 23.801 1.00 28.06 435 VAL A C 1
ATOM 3320 O O . VAL A 1 435 ? -50.058 -15.376 24.493 1.00 28.06 435 VAL A O 1
ATOM 3323 N N . MET A 1 436 ? -50.565 -13.232 24.060 1.00 26.58 436 MET A N 1
ATOM 3324 C CA . MET A 1 436 ? -51.743 -13.200 24.934 1.00 26.58 436 MET A CA 1
ATOM 3325 C C . MET A 1 436 ? -53.000 -13.505 24.108 1.00 26.58 436 MET A C 1
ATOM 3327 O O . MET A 1 436 ? -53.129 -12.969 23.005 1.00 26.58 436 MET A O 1
ATOM 3331 N N . PRO A 1 437 ? -53.957 -14.301 24.615 1.00 27.30 437 PRO A N 1
ATOM 3332 C CA . PRO A 1 437 ? -55.288 -14.337 24.029 1.00 27.30 437 PRO A CA 1
ATOM 3333 C C . PRO A 1 437 ? -56.033 -13.022 24.339 1.00 27.30 437 PRO A C 1
ATOM 3335 O O . PRO A 1 437 ? -55.745 -12.381 25.356 1.00 27.30 437 PRO A O 1
ATOM 3338 N N . PRO A 1 438 ? -56.998 -12.600 23.498 1.00 26.14 438 PRO A N 1
ATOM 3339 C CA . PRO A 1 438 ? -57.821 -11.430 23.779 1.00 26.14 438 PRO A CA 1
ATOM 3340 C C . PRO A 1 438 ? -58.562 -11.605 25.108 1.00 26.14 438 PRO A C 1
ATOM 3342 O O . PRO A 1 438 ? -59.033 -12.700 25.429 1.00 26.14 438 PRO A O 1
ATOM 3345 N N . ALA A 1 439 ? -58.678 -10.519 25.870 1.00 31.33 439 ALA A N 1
ATOM 3346 C CA . ALA A 1 439 ? -59.466 -10.483 27.093 1.00 31.33 439 ALA A CA 1
ATOM 3347 C C . ALA A 1 439 ? -60.901 -10.970 26.806 1.00 31.33 439 ALA A C 1
ATOM 3349 O O . ALA A 1 439 ? -61.563 -10.429 25.924 1.00 31.33 439 ALA A O 1
ATOM 3350 N N . ASN A 1 440 ? -61.353 -11.970 27.572 1.00 31.08 440 ASN A N 1
ATOM 3351 C CA . ASN A 1 440 ? -62.670 -12.637 27.541 1.00 31.08 440 ASN A CA 1
ATOM 3352 C C . ASN A 1 440 ? -62.788 -13.965 26.769 1.00 31.08 440 ASN A C 1
ATOM 3354 O O . ASN A 1 440 ? -63.765 -14.187 26.055 1.00 31.08 440 ASN A O 1
ATOM 3358 N N . VAL A 1 441 ? -61.889 -14.922 27.023 1.00 30.55 441 VAL A N 1
ATOM 3359 C CA . VAL A 1 441 ? -62.201 -16.351 26.829 1.00 30.55 441 VAL A CA 1
ATOM 3360 C C . VAL A 1 441 ? -62.090 -17.067 28.172 1.00 30.55 441 VAL A C 1
ATOM 3362 O O . VAL A 1 441 ? -61.017 -17.136 28.765 1.00 30.55 441 VAL A O 1
ATOM 3365 N N . ALA A 1 442 ? -63.211 -17.590 28.671 1.00 30.36 442 ALA A N 1
ATOM 3366 C CA . ALA A 1 442 ? -63.229 -18.470 29.833 1.00 30.36 442 ALA A CA 1
ATOM 3367 C C . ALA A 1 442 ? -62.357 -19.708 29.553 1.00 30.36 442 ALA A C 1
ATOM 3369 O O . ALA A 1 442 ? -62.563 -20.387 28.544 1.00 30.36 442 ALA A O 1
ATOM 3370 N N . CYS A 1 443 ? -61.393 -19.999 30.436 1.00 31.78 443 CYS A N 1
ATOM 3371 C CA . CYS A 1 443 ? -60.523 -21.174 30.358 1.00 31.78 443 CYS A CA 1
ATOM 3372 C C . CYS A 1 443 ? -61.353 -22.465 30.271 1.00 31.78 443 CYS A C 1
ATOM 3374 O O . CYS A 1 443 ? -61.810 -22.994 31.281 1.00 31.78 443 CYS A O 1
ATOM 3376 N N . ARG A 1 444 ? -61.532 -23.007 29.063 1.00 32.72 444 ARG A N 1
ATOM 3377 C CA . ARG A 1 444 ? -61.958 -24.398 28.867 1.00 32.72 444 ARG A CA 1
ATOM 3378 C C . ARG A 1 444 ? -60.719 -25.281 28.736 1.00 32.72 444 ARG A C 1
ATOM 3380 O O . ARG A 1 444 ? -59.736 -24.875 28.124 1.00 32.72 444 ARG A O 1
ATOM 3387 N N . ARG A 1 445 ? -60.792 -26.482 29.329 1.00 38.00 445 ARG A N 1
ATOM 3388 C CA . ARG A 1 445 ? -59.745 -27.522 29.358 1.00 38.00 445 ARG A CA 1
ATOM 3389 C C . ARG A 1 445 ? -58.962 -27.593 28.043 1.00 38.00 445 ARG A C 1
ATOM 3391 O O . ARG A 1 445 ? -59.512 -27.981 27.015 1.00 38.00 445 ARG A O 1
ATOM 3398 N N . ILE A 1 446 ? -57.670 -27.293 28.114 1.00 39.56 446 ILE A N 1
ATOM 3399 C CA . ILE A 1 446 ? -56.724 -27.567 27.034 1.00 39.56 446 ILE A CA 1
ATOM 3400 C C . ILE A 1 446 ? -56.393 -29.061 27.108 1.00 39.56 446 ILE A C 1
ATOM 3402 O O . ILE A 1 446 ? -55.822 -29.527 28.091 1.00 39.56 446 ILE A O 1
ATOM 3406 N N . THR A 1 447 ? -56.797 -29.832 26.101 1.00 43.38 447 THR A N 1
ATOM 3407 C CA . THR A 1 447 ? -56.435 -31.251 25.981 1.00 43.38 447 THR A CA 1
ATOM 3408 C C . THR A 1 447 ? -55.066 -31.405 25.314 1.00 43.38 447 THR A C 1
ATOM 3410 O O . THR A 1 447 ? -54.618 -30.520 24.583 1.00 43.38 447 THR A O 1
ATOM 3413 N N . GLN A 1 448 ? -54.397 -32.539 25.544 1.00 36.81 448 GLN A N 1
ATOM 3414 C CA . GLN A 1 448 ? -53.072 -32.839 24.980 1.00 36.81 448 GLN A CA 1
ATOM 3415 C C . GLN A 1 448 ? -53.053 -32.717 23.439 1.00 36.81 448 GLN A C 1
ATOM 3417 O O . GLN A 1 448 ? -52.113 -32.161 22.875 1.00 36.81 448 GLN A O 1
ATOM 3422 N N . ASP A 1 449 ? -54.148 -33.097 22.771 1.00 37.66 449 ASP A N 1
ATOM 3423 C CA . ASP A 1 449 ? -54.332 -32.945 21.320 1.00 37.66 449 ASP A CA 1
ATOM 3424 C C . ASP A 1 449 ? -54.398 -31.485 20.840 1.00 37.66 449 ASP A C 1
ATOM 3426 O O . ASP A 1 449 ? -53.974 -31.182 19.723 1.00 37.66 449 ASP A O 1
ATOM 3430 N N . HIS A 1 450 ? -54.900 -30.558 21.665 1.00 41.59 450 HIS A N 1
ATOM 3431 C CA . HIS A 1 450 ? -54.946 -29.131 21.326 1.00 41.59 450 HIS A CA 1
ATOM 3432 C C . HIS A 1 450 ? -53.543 -28.514 21.313 1.00 41.59 450 HIS A C 1
ATOM 3434 O O . HIS A 1 450 ? -53.206 -27.752 20.408 1.00 41.59 450 HIS A O 1
ATOM 3440 N N . LEU A 1 451 ? -52.708 -28.889 22.284 1.00 41.53 451 LEU A N 1
ATOM 3441 C CA . LEU A 1 451 ? -51.313 -28.452 22.384 1.00 41.53 451 LEU A CA 1
ATOM 3442 C C . LEU A 1 451 ? -50.469 -28.977 21.216 1.00 41.53 451 LEU A C 1
ATOM 3444 O O . LEU A 1 451 ? -49.696 -28.225 20.626 1.00 41.53 451 LEU A O 1
ATOM 3448 N N . ILE A 1 452 ? -50.670 -30.239 20.831 1.00 42.69 452 ILE A N 1
ATOM 3449 C CA . ILE A 1 452 ? -49.960 -30.861 19.706 1.00 42.69 452 ILE A CA 1
ATOM 3450 C C . ILE A 1 452 ? -50.326 -30.182 18.376 1.00 42.69 452 ILE A C 1
ATOM 3452 O O . ILE A 1 452 ? -49.440 -29.900 17.572 1.00 42.69 452 ILE A O 1
ATOM 3456 N N . ARG A 1 453 ? -51.602 -29.840 18.148 1.00 42.28 453 ARG A N 1
ATOM 3457 C CA . ARG A 1 453 ? -52.031 -29.147 16.917 1.00 42.28 453 ARG A CA 1
ATOM 3458 C C . ARG A 1 453 ? -51.470 -27.729 16.794 1.00 42.28 453 ARG A C 1
ATOM 3460 O O . ARG A 1 453 ? -51.064 -27.343 15.702 1.00 42.28 453 ARG A O 1
ATOM 3467 N N . VAL A 1 454 ? -51.403 -26.977 17.895 1.00 43.38 454 VAL A N 1
ATOM 3468 C CA . VAL A 1 454 ? -50.808 -25.628 17.907 1.00 43.38 454 VAL A CA 1
ATOM 3469 C C . VAL A 1 454 ? -49.314 -25.695 17.577 1.00 43.38 454 VAL A C 1
ATOM 3471 O O . VAL A 1 454 ? -48.847 -24.937 16.728 1.00 43.38 454 VAL A O 1
ATOM 3474 N N . LEU A 1 455 ? -48.591 -26.657 18.159 1.00 41.34 455 LEU A N 1
ATOM 3475 C CA . LEU A 1 455 ? -47.159 -26.867 17.914 1.00 41.34 455 LEU A CA 1
ATOM 3476 C C . LEU A 1 455 ? -46.846 -27.297 16.473 1.00 41.34 455 LEU A C 1
ATOM 3478 O O . LEU A 1 455 ? -45.833 -26.877 15.925 1.00 41.34 455 LEU A O 1
ATOM 3482 N N . LEU A 1 456 ? -47.713 -28.101 15.848 1.00 40.34 456 LEU A N 1
ATOM 3483 C CA . LEU A 1 456 ? -47.530 -28.566 14.466 1.00 40.34 456 LEU A CA 1
ATOM 3484 C C . LEU A 1 456 ? -47.920 -27.522 13.403 1.00 40.34 456 LEU A C 1
ATOM 3486 O O . LEU A 1 456 ? -47.493 -27.641 12.260 1.00 40.34 456 LEU A O 1
ATOM 3490 N N . SER A 1 457 ? -48.721 -26.510 13.757 1.00 37.81 457 SER A N 1
ATOM 3491 C CA . SER A 1 457 ? -49.171 -25.454 12.830 1.00 37.81 457 SER A CA 1
ATOM 3492 C C . SER A 1 457 ? -48.224 -24.249 12.725 1.00 37.81 457 SER A C 1
ATOM 3494 O O . SER A 1 457 ? -48.384 -23.408 11.840 1.00 37.81 457 SER A O 1
ATOM 3496 N N . ALA A 1 458 ? -47.241 -24.147 13.622 1.00 35.12 458 ALA A N 1
ATOM 3497 C CA . ALA A 1 458 ? -46.301 -23.036 13.661 1.00 35.12 458 ALA A CA 1
ATOM 3498 C C . ALA A 1 458 ? -45.119 -23.289 12.708 1.00 35.12 458 ALA A C 1
ATOM 3500 O O . ALA A 1 458 ? -44.246 -24.107 12.984 1.00 35.12 458 ALA A O 1
ATOM 3501 N N . ASN A 1 459 ? -45.056 -22.546 11.599 1.00 32.72 459 ASN A N 1
ATOM 3502 C CA . ASN A 1 459 ? -43.926 -22.589 10.656 1.00 32.72 459 ASN A CA 1
ATOM 3503 C C . ASN A 1 459 ? -42.675 -21.818 11.147 1.00 32.72 459 ASN A C 1
ATOM 3505 O O . ASN A 1 459 ? -41.709 -21.674 10.399 1.00 32.72 459 ASN A O 1
ATOM 3509 N N . THR A 1 460 ? -42.665 -21.338 12.397 1.00 29.03 460 THR A N 1
ATOM 3510 C CA . THR A 1 460 ? -41.523 -20.679 13.058 1.00 29.03 460 THR A CA 1
ATOM 3511 C C . THR A 1 460 ? -41.477 -20.987 14.569 1.00 29.03 460 THR A C 1
ATOM 3513 O O . THR A 1 460 ? -42.504 -21.328 15.164 1.00 29.03 460 THR A O 1
ATOM 3516 N N . PRO A 1 461 ? -40.297 -20.886 15.222 1.00 37.50 461 PRO A N 1
ATOM 3517 C CA . PRO A 1 461 ? -40.115 -21.275 16.626 1.00 37.50 461 PRO A CA 1
ATOM 3518 C C . PRO A 1 461 ? -40.962 -20.410 17.572 1.00 37.50 461 PRO A C 1
ATOM 3520 O O . PRO A 1 461 ? -40.882 -19.187 17.511 1.00 37.50 461 PRO A O 1
ATOM 3523 N N . THR A 1 462 ? -41.760 -21.028 18.453 1.00 35.03 462 THR A N 1
ATOM 3524 C CA . THR A 1 462 ? -42.639 -20.309 19.397 1.00 35.03 462 THR A CA 1
ATOM 3525 C C . THR A 1 462 ? -42.584 -20.945 20.791 1.00 35.03 462 THR A C 1
ATOM 3527 O O . THR A 1 462 ? -42.768 -22.153 20.927 1.00 35.03 462 THR A O 1
ATOM 3530 N N . ALA A 1 463 ? -42.356 -20.142 21.838 1.00 35.97 463 ALA A N 1
ATOM 3531 C CA . ALA A 1 463 ? -42.489 -20.568 23.234 1.00 35.97 463 ALA A CA 1
ATOM 3532 C C . ALA A 1 463 ? -43.950 -20.431 23.698 1.00 35.97 463 ALA A C 1
ATOM 3534 O O . ALA A 1 463 ? -44.570 -19.389 23.490 1.00 35.97 463 ALA A O 1
ATOM 3535 N N . VAL A 1 464 ? -44.496 -21.462 24.349 1.00 35.19 464 VAL A N 1
ATOM 3536 C CA . VAL A 1 464 ? -45.880 -21.473 24.852 1.00 35.19 464 VAL A CA 1
ATOM 3537 C C . VAL A 1 464 ? -45.865 -21.460 26.378 1.00 35.19 464 VAL A C 1
ATOM 3539 O O . VAL A 1 464 ? -45.327 -22.371 27.002 1.00 35.19 464 VAL A O 1
ATOM 3542 N N . PHE A 1 465 ? -46.477 -20.441 26.983 1.00 35.34 465 PHE A N 1
ATOM 3543 C CA . PHE A 1 465 ? -46.710 -20.376 28.426 1.00 35.34 465 PHE A CA 1
ATOM 3544 C C . PHE A 1 465 ? -48.128 -20.861 28.729 1.00 35.34 465 PHE A C 1
ATOM 3546 O O . PHE A 1 465 ? -49.094 -20.297 28.219 1.00 35.34 465 PHE A O 1
ATOM 3553 N N . VAL A 1 466 ? -48.262 -21.887 29.571 1.00 35.62 466 VAL A N 1
ATOM 3554 C CA . VAL A 1 466 ? -49.566 -22.377 30.033 1.00 35.62 466 VAL A CA 1
ATOM 3555 C C . VAL A 1 466 ? -49.685 -22.095 31.526 1.00 35.62 466 VAL A C 1
ATOM 3557 O O . VAL A 1 466 ? -49.028 -22.733 32.344 1.00 35.62 466 VAL A O 1
ATOM 3560 N N . LEU A 1 467 ? -50.515 -21.116 31.881 1.00 33.75 467 LEU A N 1
ATOM 3561 C CA . LEU A 1 467 ? -50.920 -20.864 33.261 1.00 33.75 467 LEU A CA 1
ATOM 3562 C C . LEU A 1 467 ? -52.196 -21.660 33.532 1.00 33.75 467 LEU A C 1
ATOM 3564 O O . LEU A 1 467 ? -53.272 -21.294 33.062 1.00 33.75 467 LEU A O 1
ATOM 3568 N N . CYS A 1 468 ? -52.077 -22.755 34.279 1.00 33.91 468 CYS A N 1
ATOM 3569 C CA . CYS A 1 468 ? -53.237 -23.489 34.773 1.00 33.91 468 CYS A CA 1
ATOM 3570 C C . CYS A 1 468 ? -53.606 -22.975 36.164 1.00 33.91 468 CYS A C 1
ATOM 3572 O O . CYS A 1 468 ? -52.785 -23.004 37.078 1.00 33.91 468 CYS A O 1
ATOM 3574 N N . ARG A 1 469 ? -54.857 -22.541 36.325 1.00 28.89 469 ARG A N 1
ATOM 3575 C CA . ARG A 1 469 ? -55.494 -22.403 37.635 1.00 28.89 469 ARG A CA 1
ATOM 3576 C C . ARG A 1 469 ? -56.195 -23.733 37.913 1.00 28.89 469 ARG A C 1
ATOM 3578 O O . ARG A 1 469 ? -56.981 -24.171 37.075 1.00 28.89 469 ARG A O 1
ATOM 3585 N N . PHE A 1 470 ? -55.850 -24.401 39.008 1.00 29.17 470 PHE A N 1
ATOM 3586 C CA . PHE A 1 470 ? -56.647 -25.522 39.499 1.00 29.17 470 PHE A CA 1
ATOM 3587 C C . PHE A 1 470 ? -57.733 -24.931 40.401 1.00 29.17 470 PHE A C 1
ATOM 3589 O O . PHE A 1 470 ? -57.387 -24.217 41.340 1.00 29.17 470 PHE A O 1
ATOM 3596 N N . ASP A 1 471 ? -58.999 -25.180 40.064 1.00 30.97 471 ASP A N 1
ATOM 3597 C CA . ASP A 1 471 ? -60.111 -25.085 41.017 1.00 30.97 471 ASP A CA 1
ATOM 3598 C C . ASP A 1 471 ? -60.240 -26.415 41.769 1.00 30.97 471 ASP A C 1
ATOM 3600 O O . ASP A 1 471 ? -60.052 -27.476 41.114 1.00 30.97 471 ASP A O 1
#

Nearest PDB structures (foldseek):
  2woc-assembly3_C  TM=9.039E-01  e=3.723E-15  Rhodospirillum rubrum
  3g9d-assembly2_B  TM=8.990E-01  e=2.776E-15  Azospirillum brasilense
  3o5t-assembly1_A  TM=8.843E-01  e=3.883E-15  Azospirillum brasilense
  6drh-assembly4_G  TM=8.719E-01  e=1.693E-13  Serratia proteamaculans 568
  2yzw-assembly1_A  TM=8.803E-01  e=5.037E-13  Thermus thermophilus HB8

Secondary structure (DSSP, 8-state):
---HHHHHHHHHHHHHHHHHHHHHHHTTTTT-BHHHHHHH-TT---S---BGGGTBPTT---HHHHHHHHHHHHHHHHHHHHHH-SS-------HHHHHHHHHHHHHTT-STT--TTPPPSS--HHHHHHHHHHHHH--GGGTS--TT--BGGGTTT-HHHHHHS-TTTHHHHHHHHHHTT--SHHHHHHHHHHHHHHHHHHTT--HHHHHHHHHHHHHHTT-HHHHHHHHHHTT--HHHHHHH-TTTTT---SSBHHHHHHHHHHHHH--S-HHHHHHHHHHTBSSHHHHHHHHHHHHHHHH-GGGS-HHHHTT-TTHHHHHHHHHHHHHHT-TTHHHHHHHHHHHHHHHHHHHHHHHHHHHHHHTSS--------TTSGGGSS-HHHHHHHHHHHHHHHHHHHHHH-TTS-TT--S-----------S-----PPPS--------HHHHHHHHHH-SS-------PPP-

Foldseek 3Di:
DDDLLRLLLQLLLQLLVLLLLQLQQLQQQAPPALVVLCVVCVVFSLARCAQHPLRGHRQDGALLNQLLVLLLVLLLVVLVCVVVCPDDPPDDRQSLLSSLVSLLCQQQQVDPPGDGNDGGSDDDPLSVQLSVQCVVPVDLQPREPDAPPQFQSLQSNLQVLLSQPDPVCSLVSQLSSCRSRHNHPLNSLLSSLLSQLLNCLSSVHQNVVSLVVSLVSCVVVVNPLLNVLLVLLVPADLVCCSNVHCVVRVQDPERGNSSLSSLLSVLLPDPDALSVSLSSQSSNGHRRSSSSSSNSSSNSSNPGNVRPDPSSLVSHDCSVVSSVSSVVSSVSVDVVVVVVVCVVVVVVVVVVVVVVVVVVVVVVVVPPDDDDDDDDDPPPPPPPDDPVVVVVVVVVVVVVVVVVCVVPPPPPPPPDPDDDDDDDDDDDDDDADDDDDPPDDDDDDDDPVNVVVVVVPDPDDYDDDDDDDDD

Sequence (471 aa):
MASSHDMRTSRTLGALLGVHTGDSLGATLEFKPWFEVASIYPDGLREIVGGGPFDWPAGAATDDTDLTRAVLLAYQDYHAVKESDRGTDEGEFNVARAAADYALKWYEGEWPGRKKGSRPVDIGNATTEGLSRYKRIKDLSKSGAGKGSAGNGSLMRCIPTALFAVPASRRDESMAISEFTHNDARCTVACAVYNEIVAALVRGVAPKEAVDLGKAVAARMKSAAVRAAIEEGEQINLELAASEGTTKHNVSTSGYVLSSLKLSIAAVLDERSFEDVLVDVVCLGGDSDTNGAIAGGLLGARDGVEKIPERWLEKLQFGREFKEVAMRILEVHNPWRQVTARHEERSLFKNFQNYFLSAFAQVSYFLWGRPIMVVPSAMNASRSLNAPVARLVDVIFERSMMVFRRAYGVGRFASWTEPVVGIIVFVLVGTCALVMPPANVACRRITQDHLIRVLLSANTPTAVFVLCRFD